Protein AF-A0A7X7JAR7-F1 (afdb_monomer_lite)

pLDDT: mean 73.59, std 30.09, range [20.92, 98.81]

Foldseek 3Di:
DDQFEAEEAEEDDQQPLDADPVSHRLQPPVQVVLLVVLLVVVRYHYDYDPDHDAALVSLQVSLVVCLPDLNHLAYEYEQRAAHPLVSNQVSLQVSCVSLGAYEYEAEDDPRRPSVVNSVVNVVSCVVVVRQYHYAYYGSPDVVSSLLVSLLRLLSSVLSVQAAAEAEEEADFAPPDPAQDDDQVCCCVQRNYGYHYDYCPQLQVQLVPQDPVNLVVQLVVCVVLFPDRQDDDDQSSLQSSSLVSLVVVCVVVVHQAYEYLQPPHCCVVRRGNQSSLLQCLLVLGQYDYRNRNVSSVVQSSCSNVDPGRDDAFDQPDQDPVVRDTDGDHLNHHHQVPDDPQDGFDDDDDSDSPDPVGPDDPPPPVVVVVPPDDDDDDDDDDDDDDDDDDDDDDDDDDDDDDDDDDDDDDDDDDDDDDDDDDDDDDDDDDDDDDDDDDDDDDDDDDDDDDDPPPSVVSSVVSNCSSRNDDPVVVVVVVVVVVVVVVVVVVVVVVVVVDDDDDPDDD

Radius of gyration: 31.67 Å; chains: 1; bounding box: 84×67×100 Å

Sequence (504 aa):
MIRTRAAFIVYGVHKDGLKDPMGAPFIDGAIVARAKAALRKEGIGLVEYGTVVASKAEAREAMSAFKKRDDVDAVILFSGTWVWAANLAAAIRDYASGGRGVVVWTHPGSQGWRPVGGLVMHGGLKEIGVPHTFVYGAADDPASLARLSASLRASAMKNRLNMATFGVFGGRGMGQTCGVADPSQWMRVFGVDLDSRDTTGLIRAAGEITAAELRGARASIQRLFSEKIPAGKVADRSIRLYLALRKIVEREGWAGYTIQSFPGLGDDYGATCFAQSLMLNDRVGVSTLSDFNTLLTVKLLGDMGDEPVYYGDLQHIDKASREVKIIGDGACPPGLAGRLGPAGFPSSSSASRAKACWRAWAAIKANSNSCSAAAPCSSPRPKPCARACSSAASRSGRTPSSGCTPTRTRSSRPGTTNTPASATARTCTTSWSHSASRPASAPSRCRGEVLGFEFWVLSSLLDIGYSIALSRVNEEIRNIWKREETAGISFLISKLSPACVKKG

Secondary structure (DSSP, 8-state):
----EEEEEEE-GGGS-PBPTTS-BSS-HHHHHHHHHHHHHTT-EEEE-SSPB-SHHHHHHHHHHHHT-TT--EEEEEE-S---HHHHHHHHHHHHTTT-EEEEEE-S--GGGHHHHHHHHHHHHHHTT---EEEE--TT-HHHHHHHHHHHHHHHHHHHHTT-EEEEESS-GGG--TTPPPHHHHHHHH--EEEEE-SHHHHHHHHH--HHHHHHHHHHHGGG-SSPPPPSHHHHHHHHHHHHHHHHHHHHT-SEEEE--TTTHHHHT--SHHHHHHHHHTT-EEEETT-HHHHHHHHHHHHH-SSPPP--EEEEEETTTTEEEEE-SS---GGG--TT-PPPPP-SSSTT----S-SSSTTTTTTTS-S-----------------------------------------------------------------------------SHHHHHHHHHHHHHHTT--SHHHHHHHHHHHHHHHHHHHHHHHHHTT--SS-----

Structure (mmCIF, N/CA/C/O backbone):
data_AF-A0A7X7JAR7-F1
#
_entry.id   AF-A0A7X7JAR7-F1
#
loop_
_atom_site.group_PDB
_atom_site.id
_atom_site.type_symbol
_atom_site.label_atom_id
_atom_site.label_alt_id
_atom_site.label_comp_id
_atom_site.label_asym_id
_atom_site.label_entity_id
_atom_site.label_seq_id
_atom_site.pdbx_PDB_ins_code
_atom_site.Cartn_x
_atom_site.Cartn_y
_atom_site.Cartn_z
_atom_site.occupancy
_atom_site.B_iso_or_equiv
_atom_site.auth_seq_id
_atom_site.auth_comp_id
_atom_site.auth_asym_id
_atom_site.auth_atom_id
_atom_site.pdbx_PDB_model_num
ATOM 1 N N . MET A 1 1 ? 2.181 -8.685 4.613 1.00 79.00 1 MET A N 1
ATOM 2 C CA . MET A 1 1 ? 3.119 -8.138 3.618 1.00 79.00 1 MET A CA 1
ATOM 3 C C . MET A 1 1 ? 2.517 -8.158 2.222 1.00 79.00 1 MET A C 1
ATOM 5 O O . MET A 1 1 ? 2.062 -9.198 1.749 1.00 79.00 1 MET A O 1
ATOM 9 N N . ILE A 1 2 ? 2.496 -6.991 1.584 1.00 86.50 2 ILE A N 1
ATOM 10 C CA . ILE A 1 2 ? 2.024 -6.785 0.221 1.00 86.50 2 ILE A CA 1
ATOM 11 C C . ILE A 1 2 ? 2.865 -7.610 -0.755 1.00 86.50 2 ILE A C 1
ATOM 13 O O . ILE A 1 2 ? 4.093 -7.558 -0.736 1.00 86.50 2 ILE A O 1
ATOM 17 N N . ARG A 1 3 ? 2.192 -8.416 -1.578 1.00 89.19 3 ARG A N 1
ATOM 18 C CA . ARG A 1 3 ? 2.820 -9.111 -2.702 1.00 89.19 3 ARG A CA 1
ATOM 19 C C . ARG A 1 3 ? 2.731 -8.206 -3.913 1.00 89.19 3 ARG A C 1
ATOM 21 O O . ARG A 1 3 ? 1.677 -7.622 -4.139 1.00 89.19 3 ARG A O 1
ATOM 28 N N . THR A 1 4 ? 3.810 -8.144 -4.676 1.00 94.12 4 THR A N 1
ATOM 29 C CA . THR A 1 4 ? 3.900 -7.260 -5.831 1.00 94.12 4 THR A CA 1
ATOM 30 C C . THR A 1 4 ? 3.945 -8.063 -7.113 1.00 94.12 4 THR A C 1
ATOM 32 O O . THR A 1 4 ? 4.667 -9.063 -7.203 1.00 94.12 4 THR A O 1
ATOM 35 N N . ARG A 1 5 ? 3.215 -7.605 -8.125 1.00 96.94 5 ARG A N 1
ATOM 36 C CA . ARG A 1 5 ? 3.195 -8.217 -9.448 1.00 96.94 5 ARG A CA 1
ATOM 37 C C . ARG A 1 5 ? 3.415 -7.156 -10.518 1.00 96.94 5 ARG A C 1
ATOM 39 O O . ARG A 1 5 ? 2.700 -6.168 -10.570 1.00 96.94 5 ARG A O 1
ATOM 46 N N . ALA A 1 6 ? 4.418 -7.334 -11.368 1.00 98.06 6 ALA A N 1
ATOM 47 C CA . ALA A 1 6 ? 4.829 -6.334 -12.347 1.00 98.06 6 ALA A CA 1
ATOM 48 C C . ALA A 1 6 ? 4.857 -6.910 -13.762 1.00 98.06 6 ALA A C 1
ATOM 50 O O . ALA A 1 6 ? 5.285 -8.047 -13.980 1.00 98.06 6 ALA A O 1
ATOM 51 N N . ALA A 1 7 ? 4.436 -6.109 -14.737 1.00 98.38 7 ALA A N 1
ATOM 52 C CA . ALA A 1 7 ? 4.646 -6.429 -16.138 1.00 98.38 7 ALA A CA 1
ATOM 53 C C . ALA A 1 7 ? 6.113 -6.185 -16.505 1.00 98.38 7 ALA A C 1
ATOM 55 O O . ALA A 1 7 ? 6.670 -5.150 -16.150 1.00 98.38 7 ALA A O 1
ATOM 56 N N . PHE A 1 8 ? 6.742 -7.114 -17.218 1.00 98.69 8 PHE A N 1
ATOM 57 C CA . PHE A 1 8 ? 8.122 -6.980 -17.681 1.00 98.69 8 PHE A CA 1
ATOM 58 C C . PHE A 1 8 ? 8.139 -6.868 -19.202 1.00 98.69 8 PHE A C 1
ATOM 60 O O . PHE A 1 8 ? 7.776 -7.816 -19.903 1.00 98.69 8 PHE A O 1
ATOM 67 N N . ILE A 1 9 ? 8.567 -5.712 -19.704 1.00 98.69 9 ILE A N 1
ATOM 68 C CA . ILE A 1 9 ? 8.541 -5.360 -21.123 1.00 98.69 9 ILE A CA 1
ATOM 69 C C . ILE A 1 9 ? 9.950 -4.969 -21.546 1.00 98.69 9 ILE A C 1
ATOM 71 O O . ILE A 1 9 ? 10.526 -4.028 -21.006 1.00 98.69 9 ILE A O 1
ATOM 75 N N . VAL A 1 10 ? 10.501 -5.678 -22.528 1.00 98.31 10 VAL A N 1
ATOM 76 C CA . VAL A 1 10 ? 11.779 -5.307 -23.146 1.00 98.31 10 VAL A CA 1
ATOM 77 C C . VAL A 1 10 ? 11.506 -4.347 -24.297 1.00 98.31 10 VAL A C 1
ATOM 79 O O . VAL A 1 10 ? 10.590 -4.578 -25.089 1.00 98.31 10 VAL A O 1
ATOM 82 N N . TYR A 1 11 ? 12.307 -3.292 -24.419 1.00 98.19 11 TYR A N 1
ATOM 83 C CA . TYR A 1 11 ? 12.237 -2.381 -25.559 1.00 98.19 11 TYR A CA 1
ATOM 84 C C . TYR A 1 11 ? 13.598 -2.186 -26.234 1.00 98.19 11 TYR A C 1
ATOM 86 O O . TYR A 1 11 ? 14.644 -2.241 -25.586 1.00 98.19 11 TYR A O 1
ATOM 94 N N . GLY A 1 12 ? 13.585 -1.936 -27.543 1.00 96.62 12 GLY A N 1
ATOM 95 C CA . GLY A 1 12 ? 14.798 -1.683 -28.321 1.00 96.62 12 GLY A CA 1
ATOM 96 C C . GLY A 1 12 ? 14.619 -1.918 -29.821 1.00 96.62 12 GLY A C 1
ATOM 97 O O . GLY A 1 12 ? 13.917 -2.840 -30.222 1.00 96.62 12 GLY A O 1
ATOM 98 N N . VAL A 1 13 ? 15.257 -1.090 -30.659 1.00 95.00 13 VAL A N 1
ATOM 99 C CA . VAL A 1 13 ? 15.072 -1.119 -32.127 1.00 95.00 13 VAL A CA 1
ATOM 100 C C . VAL A 1 13 ? 15.774 -2.278 -32.827 1.00 95.00 13 VAL A C 1
ATOM 102 O O . VAL A 1 13 ? 15.387 -2.638 -33.930 1.00 95.00 13 VAL A O 1
ATOM 105 N N . HIS A 1 14 ? 16.767 -2.905 -32.197 1.00 92.44 14 HIS A N 1
ATOM 106 C CA . HIS A 1 14 ? 17.506 -4.027 -32.789 1.00 92.44 14 HIS A CA 1
ATOM 107 C C . HIS A 1 14 ? 16.839 -5.388 -32.513 1.00 92.44 14 HIS A C 1
ATOM 109 O O . HIS A 1 14 ? 17.518 -6.405 -32.390 1.00 92.44 14 HIS A O 1
ATOM 115 N N . LYS A 1 15 ? 15.508 -5.404 -32.370 1.00 86.00 15 LYS A N 1
ATOM 116 C CA . LYS A 1 15 ? 14.707 -6.596 -32.052 1.00 86.00 15 LYS A CA 1
ATOM 117 C C . LYS A 1 15 ? 14.685 -7.646 -33.164 1.00 86.00 15 LYS A C 1
ATOM 119 O O . LYS A 1 15 ? 14.626 -8.833 -32.860 1.00 86.00 15 LYS A O 1
ATOM 124 N N . ASP A 1 16 ? 14.789 -7.229 -34.423 1.00 83.69 16 ASP A N 1
ATOM 125 C CA . ASP A 1 16 ? 14.585 -8.097 -35.591 1.00 83.69 16 ASP A CA 1
ATOM 126 C C . ASP A 1 16 ? 15.883 -8.778 -36.055 1.00 83.69 16 ASP A C 1
ATOM 128 O O . ASP A 1 16 ? 16.214 -8.825 -37.236 1.00 83.69 16 ASP A O 1
ATOM 132 N N . GLY A 1 17 ? 16.648 -9.313 -35.098 1.00 69.25 17 GLY A N 1
ATOM 133 C CA . GLY A 1 17 ? 17.767 -10.211 -35.391 1.00 69.25 17 GLY A CA 1
ATOM 134 C C . GLY A 1 17 ? 19.054 -9.538 -35.870 1.00 69.25 17 GLY A C 1
ATOM 135 O O . GLY A 1 17 ? 19.934 -10.239 -36.372 1.00 69.25 17 GLY A O 1
ATOM 136 N N . LEU A 1 18 ? 19.209 -8.219 -35.690 1.00 78.56 18 LEU A N 1
ATOM 137 C CA . LEU A 1 18 ? 20.504 -7.577 -35.906 1.00 78.56 18 LEU A CA 1
ATOM 138 C C . LEU A 1 18 ? 21.517 -8.185 -34.924 1.00 78.56 18 LEU A C 1
ATOM 140 O O . LEU A 1 18 ? 21.318 -8.178 -33.703 1.00 78.56 18 LEU A O 1
ATOM 144 N N . LYS A 1 19 ? 22.590 -8.737 -35.484 1.00 82.12 19 LYS A N 1
ATOM 145 C CA . LYS A 1 19 ? 23.693 -9.332 -34.738 1.00 82.12 19 LYS A CA 1
ATOM 146 C C . LYS A 1 19 ? 24.842 -8.342 -34.636 1.00 82.12 19 LYS A C 1
ATOM 148 O O . LYS A 1 19 ? 25.052 -7.529 -35.535 1.00 82.12 19 LYS A O 1
ATOM 153 N N . ASP A 1 20 ? 25.577 -8.417 -33.541 1.00 79.81 20 ASP A N 1
ATOM 154 C CA . ASP A 1 20 ? 26.855 -7.739 -33.415 1.00 79.81 20 ASP A CA 1
ATOM 155 C C . ASP A 1 20 ? 27.925 -8.410 -34.309 1.00 79.81 20 ASP A C 1
ATOM 157 O O . ASP A 1 20 ? 27.668 -9.465 -34.902 1.00 79.81 20 ASP A O 1
ATOM 161 N N . PRO A 1 21 ? 29.133 -7.824 -34.434 1.00 82.06 21 PRO A N 1
ATOM 162 C CA . PRO A 1 21 ? 30.202 -8.398 -35.255 1.00 82.06 21 PRO A CA 1
ATOM 163 C C . PRO A 1 21 ? 30.634 -9.819 -34.856 1.00 82.06 21 PRO A C 1
ATOM 165 O O . PRO A 1 21 ? 31.298 -10.488 -35.640 1.00 82.06 21 PRO A O 1
ATOM 168 N N . MET A 1 22 ? 30.265 -10.288 -33.659 1.00 82.88 22 MET A N 1
ATOM 169 C CA . MET A 1 22 ? 30.544 -11.639 -33.163 1.00 82.88 22 MET A CA 1
ATOM 170 C C . MET A 1 22 ? 29.366 -12.604 -33.382 1.00 82.88 22 MET A C 1
ATOM 172 O O . MET A 1 22 ? 29.420 -13.758 -32.960 1.00 82.88 22 MET A O 1
ATOM 176 N N . GLY A 1 23 ? 28.298 -12.159 -34.050 1.00 83.38 23 GLY A N 1
ATOM 177 C CA . GLY A 1 23 ? 27.126 -12.972 -34.358 1.00 83.38 23 GLY A CA 1
ATOM 178 C C . GLY A 1 23 ? 26.105 -13.071 -33.220 1.00 83.38 23 GLY A C 1
ATOM 179 O O . GLY A 1 23 ? 25.118 -13.801 -33.367 1.00 83.38 23 GLY A O 1
ATOM 180 N N . ALA A 1 24 ? 26.296 -12.346 -32.113 1.00 83.88 24 ALA A N 1
ATOM 181 C CA . ALA A 1 24 ? 25.364 -12.349 -30.993 1.00 83.88 24 ALA A CA 1
ATOM 182 C C . ALA A 1 24 ? 24.222 -11.340 -31.227 1.00 83.88 24 ALA A C 1
ATOM 184 O O . ALA A 1 24 ? 24.468 -10.242 -31.725 1.00 83.88 24 ALA A O 1
ATOM 185 N N . PRO A 1 25 ? 22.963 -11.664 -30.880 1.00 88.25 25 PRO A N 1
ATOM 186 C CA . PRO A 1 25 ? 21.864 -10.704 -30.964 1.00 88.25 25 PRO A CA 1
ATOM 187 C C . PRO A 1 25 ? 22.123 -9.469 -30.094 1.00 88.25 25 PRO A C 1
ATOM 189 O O . PRO A 1 25 ? 22.554 -9.594 -28.949 1.00 88.25 25 PRO A O 1
ATOM 192 N N . PHE A 1 26 ? 21.795 -8.278 -30.599 1.00 89.56 26 PHE A N 1
ATOM 193 C CA . PHE A 1 26 ? 21.982 -7.036 -29.839 1.00 89.56 26 PHE A CA 1
ATOM 194 C C . PHE A 1 26 ? 21.141 -6.961 -28.555 1.00 89.56 26 PHE A C 1
ATOM 196 O O . PHE A 1 26 ? 21.559 -6.340 -27.574 1.00 89.56 26 PHE A O 1
ATOM 203 N N . ILE A 1 27 ? 19.963 -7.588 -28.550 1.00 92.00 27 ILE A N 1
ATOM 204 C CA . ILE A 1 27 ? 19.203 -7.823 -27.321 1.00 92.00 27 ILE A CA 1
ATOM 205 C C . ILE A 1 27 ? 19.721 -9.110 -26.689 1.00 92.00 27 ILE A C 1
ATOM 207 O O . ILE A 1 27 ? 19.383 -10.214 -27.113 1.00 92.00 27 ILE A O 1
ATOM 211 N N . ASP A 1 28 ? 20.526 -8.950 -25.646 1.00 91.56 28 ASP A N 1
ATOM 212 C CA . ASP A 1 28 ? 21.094 -10.062 -24.895 1.00 91.56 28 ASP A CA 1
ATOM 213 C C . ASP A 1 28 ? 20.008 -10.777 -24.068 1.00 91.56 28 ASP A C 1
ATOM 215 O O . ASP A 1 28 ? 19.607 -10.338 -22.982 1.00 91.56 28 ASP A O 1
ATOM 219 N N . GLY A 1 29 ? 19.538 -11.912 -24.590 1.00 92.00 29 GLY A N 1
ATOM 220 C CA . GLY A 1 29 ? 18.545 -12.759 -23.932 1.00 92.00 29 GLY A CA 1
ATOM 221 C C . GLY A 1 29 ? 19.017 -13.331 -22.590 1.00 92.00 29 GLY A C 1
ATOM 222 O O . GLY A 1 29 ? 18.192 -13.530 -21.697 1.00 92.00 29 GLY A O 1
ATOM 223 N N . ALA A 1 30 ? 20.324 -13.538 -22.397 1.00 93.50 30 ALA A N 1
ATOM 224 C CA . ALA A 1 30 ? 20.866 -14.033 -21.137 1.00 93.50 30 ALA A CA 1
ATOM 225 C C . ALA A 1 30 ? 20.817 -12.947 -20.052 1.00 93.50 30 ALA A C 1
ATOM 227 O O . ALA A 1 30 ? 20.451 -13.239 -18.913 1.00 93.50 30 ALA A O 1
ATOM 228 N N . ILE A 1 31 ? 21.109 -11.686 -20.395 1.00 95.12 31 ILE A N 1
ATOM 229 C CA . ILE A 1 31 ? 20.921 -10.545 -19.482 1.00 95.12 31 ILE A CA 1
ATOM 230 C C . ILE A 1 31 ? 19.445 -10.386 -19.110 1.00 95.12 31 ILE A C 1
ATOM 232 O O . ILE A 1 31 ? 19.128 -10.252 -17.928 1.00 95.12 31 ILE A O 1
ATOM 236 N N . VAL A 1 32 ? 18.536 -10.452 -20.087 1.00 96.88 32 VAL A N 1
ATOM 237 C CA . VAL A 1 32 ? 17.088 -10.365 -19.831 1.00 96.88 32 VAL A CA 1
ATOM 238 C C . VAL A 1 32 ? 16.620 -11.504 -18.917 1.00 96.88 32 VAL A C 1
ATOM 240 O O . VAL A 1 32 ? 15.866 -11.267 -17.972 1.00 96.88 32 VAL A O 1
ATOM 243 N N . ALA A 1 33 ? 17.080 -12.735 -19.153 1.00 97.50 33 ALA A N 1
ATOM 244 C CA . ALA A 1 33 ? 16.743 -13.885 -18.318 1.00 97.50 33 ALA A CA 1
ATOM 245 C C . ALA A 1 33 ? 17.266 -13.729 -16.880 1.00 97.50 33 ALA A C 1
ATOM 247 O O . ALA A 1 33 ? 16.511 -13.952 -15.932 1.00 97.50 33 ALA A O 1
ATOM 248 N N . ARG A 1 34 ? 18.518 -13.278 -16.702 1.00 97.62 34 ARG A N 1
ATOM 249 C CA . ARG A 1 34 ? 19.092 -12.992 -15.375 1.00 97.62 34 ARG A CA 1
ATOM 250 C C . ARG A 1 34 ? 18.331 -11.887 -14.647 1.00 97.62 34 ARG A C 1
ATOM 252 O O . ARG A 1 34 ? 18.021 -12.046 -13.471 1.00 97.62 34 ARG A O 1
ATOM 259 N N . ALA A 1 35 ? 17.962 -10.815 -15.346 1.00 97.94 35 ALA A N 1
ATOM 260 C CA . ALA A 1 35 ? 17.160 -9.723 -14.799 1.00 97.94 35 ALA A CA 1
ATOM 261 C C . ALA A 1 35 ? 15.792 -10.209 -14.283 1.00 97.94 35 ALA A C 1
ATOM 263 O O . ALA A 1 35 ? 15.399 -9.903 -13.156 1.00 97.94 35 ALA A O 1
ATOM 264 N N . LYS A 1 36 ? 15.092 -11.033 -15.072 1.00 98.38 36 LYS A N 1
ATOM 265 C CA . LYS A 1 36 ? 13.822 -11.655 -14.667 1.00 98.38 36 LYS A CA 1
ATOM 266 C C . LYS A 1 36 ? 13.999 -12.603 -13.475 1.00 98.38 36 LYS A C 1
ATOM 268 O O . LYS A 1 36 ? 13.172 -12.604 -12.566 1.00 98.38 36 LYS A O 1
ATOM 273 N N . ALA A 1 37 ? 15.061 -13.410 -13.466 1.00 98.19 37 ALA A N 1
ATOM 274 C CA . ALA A 1 37 ? 15.357 -14.332 -12.370 1.00 98.19 37 ALA A CA 1
ATOM 275 C C . ALA A 1 37 ? 15.658 -13.591 -11.056 1.00 98.19 37 ALA A C 1
ATOM 277 O O . ALA A 1 37 ? 15.145 -13.984 -10.010 1.00 98.19 37 ALA A O 1
ATOM 278 N N . ALA A 1 38 ? 16.413 -12.491 -11.117 1.00 97.62 38 ALA A N 1
ATOM 279 C CA . ALA A 1 38 ? 16.715 -11.656 -9.958 1.00 97.62 38 ALA A CA 1
ATOM 280 C C . ALA A 1 38 ? 15.440 -11.069 -9.330 1.00 97.62 38 ALA A C 1
ATOM 282 O O . ALA A 1 38 ? 15.215 -11.233 -8.136 1.00 97.62 38 ALA A O 1
ATOM 283 N N . LEU A 1 39 ? 14.539 -10.496 -10.136 1.00 97.38 39 LEU A N 1
ATOM 284 C CA . LEU A 1 39 ? 13.253 -9.984 -9.641 1.00 97.38 39 LEU A CA 1
ATOM 285 C C . LEU A 1 39 ? 12.381 -11.077 -9.000 1.00 97.38 39 LEU A C 1
ATOM 287 O O . LEU A 1 39 ? 11.751 -10.841 -7.971 1.00 97.38 39 LEU A O 1
ATOM 291 N N . ARG A 1 40 ? 12.356 -12.287 -9.574 1.00 97.44 40 ARG A N 1
ATOM 292 C CA . ARG A 1 40 ? 11.630 -13.425 -8.982 1.00 97.44 40 ARG A CA 1
ATOM 293 C C . ARG A 1 40 ? 12.222 -13.855 -7.643 1.00 97.44 40 ARG A C 1
ATOM 295 O O . ARG A 1 40 ? 11.466 -14.197 -6.739 1.00 97.44 40 ARG A O 1
ATOM 302 N N . LYS A 1 41 ? 13.551 -13.825 -7.509 1.00 95.94 41 LYS A N 1
ATOM 303 C CA . LYS A 1 41 ? 14.248 -14.117 -6.250 1.00 95.94 41 LYS A CA 1
ATOM 304 C C . LYS A 1 41 ? 13.888 -13.105 -5.155 1.00 95.94 41 LYS A C 1
ATOM 306 O O . LYS A 1 41 ? 13.717 -13.507 -4.012 1.00 95.94 41 LYS A O 1
ATOM 311 N N . GLU A 1 42 ? 13.668 -11.843 -5.525 1.00 92.75 42 GLU A N 1
ATOM 312 C CA . GLU A 1 42 ? 13.134 -10.786 -4.644 1.00 92.75 42 GLU A CA 1
ATOM 313 C C . GLU A 1 42 ? 11.628 -10.939 -4.330 1.00 92.75 42 GLU A C 1
ATOM 315 O O . GLU A 1 42 ? 11.025 -10.078 -3.691 1.00 92.75 42 GLU A O 1
ATOM 320 N N . GLY A 1 43 ? 10.981 -12.018 -4.789 1.00 93.31 43 GLY A N 1
ATOM 321 C CA . GLY A 1 43 ? 9.566 -12.293 -4.533 1.00 93.31 43 GLY A CA 1
ATOM 322 C C . GLY A 1 43 ? 8.588 -11.513 -5.419 1.00 93.31 43 GLY A C 1
ATOM 323 O O . GLY A 1 43 ? 7.388 -11.511 -5.141 1.00 93.31 43 GLY A O 1
ATOM 324 N N . ILE A 1 44 ? 9.064 -10.866 -6.490 1.00 96.25 44 ILE A N 1
ATOM 325 C CA . ILE A 1 44 ? 8.210 -10.137 -7.436 1.00 96.25 44 ILE A CA 1
ATOM 326 C C . ILE A 1 44 ? 7.574 -11.115 -8.432 1.00 96.25 44 ILE A C 1
ATOM 328 O O . ILE A 1 44 ? 8.261 -11.825 -9.172 1.00 96.25 44 ILE A O 1
ATOM 332 N N . GLY A 1 45 ? 6.241 -11.119 -8.507 1.00 97.50 45 GLY A N 1
ATOM 333 C CA . GLY A 1 45 ? 5.512 -11.840 -9.547 1.00 97.50 45 GLY A CA 1
ATOM 334 C C . GLY A 1 45 ? 5.663 -11.139 -10.897 1.00 97.50 45 GLY A C 1
ATOM 335 O O . GLY A 1 45 ? 5.325 -9.969 -11.018 1.00 97.50 45 GLY A O 1
ATOM 336 N N . LEU A 1 46 ? 6.137 -11.831 -11.933 1.00 97.94 46 LEU A N 1
ATOM 337 C CA . LEU A 1 46 ? 6.316 -11.226 -13.259 1.00 97.94 46 LEU A CA 1
ATOM 338 C C . LEU A 1 46 ? 5.229 -11.656 -14.243 1.00 97.94 46 LEU A C 1
ATOM 340 O O . LEU A 1 46 ? 4.928 -12.844 -14.363 1.00 97.94 46 LEU A O 1
ATOM 344 N N . VAL A 1 47 ? 4.693 -10.683 -14.978 1.00 98.00 47 VAL A N 1
ATOM 345 C CA . VAL A 1 47 ? 3.879 -10.897 -16.180 1.00 98.00 47 VAL A CA 1
ATOM 346 C C . VAL A 1 47 ? 4.707 -10.467 -17.382 1.00 98.00 47 VAL A C 1
ATOM 348 O O . VAL A 1 47 ? 4.930 -9.283 -17.608 1.00 98.00 47 VAL A O 1
ATOM 351 N N . GLU A 1 48 ? 5.236 -11.427 -18.128 1.00 97.50 48 GLU A N 1
ATOM 352 C CA . GLU A 1 48 ? 6.129 -11.130 -19.247 1.00 97.50 48 GLU A CA 1
ATOM 353 C C . GLU A 1 48 ? 5.329 -10.741 -20.492 1.00 97.50 48 GLU A C 1
ATOM 355 O O . GLU A 1 48 ? 4.381 -11.431 -20.866 1.00 97.50 48 GLU A O 1
ATOM 360 N N . TYR A 1 49 ? 5.721 -9.647 -21.143 1.00 97.81 49 TYR A N 1
ATOM 361 C CA . TYR A 1 49 ? 5.198 -9.291 -22.457 1.00 97.81 49 TYR A CA 1
ATOM 362 C C . TYR A 1 49 ? 6.107 -9.886 -23.537 1.00 97.81 49 TYR A C 1
ATOM 364 O O . TYR A 1 49 ? 7.311 -9.626 -23.548 1.00 97.81 49 TYR A O 1
ATOM 372 N N . GLY A 1 50 ? 5.542 -10.728 -24.407 1.00 94.31 50 GLY A N 1
ATOM 373 C CA . GLY A 1 50 ? 6.315 -11.547 -25.349 1.00 94.31 50 GLY A CA 1
ATOM 374 C C . GLY A 1 50 ? 6.989 -10.757 -26.474 1.00 94.31 50 GLY A C 1
ATOM 375 O O . GLY A 1 50 ? 8.037 -11.165 -26.968 1.00 94.31 50 GLY A O 1
ATOM 376 N N . THR A 1 51 ? 6.423 -9.611 -26.852 1.00 95.88 51 THR A N 1
ATOM 377 C CA . THR A 1 51 ? 6.941 -8.781 -27.944 1.00 95.88 51 THR A CA 1
ATOM 378 C C . THR A 1 51 ? 7.946 -7.762 -27.417 1.00 95.88 51 THR A C 1
ATOM 380 O O . THR A 1 51 ? 7.625 -6.958 -26.542 1.00 95.88 51 THR A O 1
ATOM 383 N N . VAL A 1 52 ? 9.154 -7.734 -27.990 1.00 97.12 52 VAL A N 1
ATOM 384 C CA . VAL A 1 52 ? 10.057 -6.592 -27.795 1.00 97.12 52 VAL A CA 1
ATOM 385 C C . VAL A 1 52 ? 9.467 -5.373 -28.498 1.00 97.12 52 VAL A C 1
ATOM 387 O O . VAL A 1 52 ? 9.170 -5.428 -29.694 1.00 97.12 52 VAL A O 1
ATOM 390 N N . VAL A 1 53 ? 9.323 -4.277 -27.759 1.00 98.06 53 VAL A N 1
ATOM 391 C CA . VAL A 1 53 ? 8.689 -3.043 -28.233 1.00 98.06 53 VAL A CA 1
ATOM 392 C C . VAL A 1 53 ? 9.711 -2.132 -28.921 1.00 98.06 53 VAL A C 1
ATOM 394 O O . VAL A 1 53 ? 10.704 -1.735 -28.307 1.00 98.06 53 VAL A O 1
ATOM 397 N N . ALA A 1 54 ? 9.453 -1.742 -30.171 1.00 96.69 54 ALA A N 1
ATOM 398 C CA . ALA A 1 54 ? 10.292 -0.795 -30.918 1.00 96.69 54 ALA A CA 1
ATOM 399 C C . ALA A 1 54 ? 9.498 0.268 -31.702 1.00 96.69 54 ALA A C 1
ATOM 401 O O . ALA A 1 54 ? 10.043 1.321 -32.049 1.00 96.69 54 ALA A O 1
ATOM 402 N N . SER A 1 55 ? 8.217 0.017 -31.975 1.00 97.62 55 SER A N 1
ATOM 403 C CA . SER A 1 55 ? 7.340 0.873 -32.779 1.00 97.62 55 SER A CA 1
ATOM 404 C C . SER A 1 55 ? 6.197 1.494 -31.967 1.00 97.62 55 SER A C 1
ATOM 406 O O . SER A 1 55 ? 5.887 1.076 -30.851 1.00 97.62 55 SER A O 1
ATOM 408 N N . LYS A 1 56 ? 5.526 2.498 -32.552 1.00 98.38 56 LYS A N 1
ATOM 409 C CA . LYS A 1 56 ? 4.339 3.135 -31.951 1.00 98.38 56 LYS A CA 1
ATOM 410 C C . LYS A 1 56 ? 3.178 2.161 -31.751 1.00 98.38 56 LYS A C 1
ATOM 412 O O . LYS A 1 56 ? 2.470 2.265 -30.751 1.00 98.38 56 LYS A O 1
ATOM 417 N N . ALA A 1 57 ? 2.969 1.251 -32.704 1.00 98.31 57 ALA A N 1
ATOM 418 C CA . ALA A 1 57 ? 1.886 0.273 -32.650 1.00 98.31 57 ALA A CA 1
ATOM 419 C C . ALA A 1 57 ? 2.110 -0.718 -31.500 1.00 98.31 57 ALA A C 1
ATOM 421 O O . ALA A 1 57 ? 1.246 -0.853 -30.638 1.00 98.31 57 ALA A O 1
ATOM 422 N N . GLU A 1 58 ? 3.309 -1.296 -31.417 1.00 98.44 58 GLU A N 1
ATOM 423 C CA . GLU A 1 58 ? 3.682 -2.225 -30.343 1.00 98.44 58 GLU A CA 1
ATOM 424 C C . GLU A 1 58 ? 3.647 -1.552 -28.972 1.00 98.44 58 GLU A C 1
ATOM 426 O O . GLU A 1 58 ? 3.163 -2.137 -28.011 1.00 98.44 58 GLU A O 1
ATOM 431 N N . ALA A 1 59 ? 4.122 -0.306 -28.862 1.00 98.44 59 ALA A N 1
ATOM 432 C CA . ALA A 1 59 ? 4.077 0.420 -27.598 1.00 98.44 59 ALA A CA 1
ATOM 433 C C . ALA A 1 59 ? 2.633 0.646 -27.133 1.00 98.44 59 ALA A C 1
ATOM 435 O O . ALA A 1 59 ? 2.325 0.461 -25.955 1.00 98.44 59 ALA A O 1
ATOM 436 N N . ARG A 1 60 ? 1.732 1.014 -28.056 1.00 98.31 60 ARG A N 1
ATOM 437 C CA . ARG A 1 60 ? 0.303 1.170 -27.760 1.00 98.31 60 ARG A CA 1
ATOM 438 C C . ARG A 1 60 ? -0.310 -0.147 -27.299 1.00 98.31 60 ARG A C 1
ATOM 440 O O . ARG A 1 60 ? -1.026 -0.149 -26.301 1.00 98.31 60 ARG A O 1
ATOM 447 N N . GLU A 1 61 ? -0.039 -1.237 -28.005 1.00 98.38 61 GLU A N 1
ATOM 448 C CA . GLU A 1 61 ? -0.561 -2.563 -27.675 1.00 98.38 61 GLU A CA 1
ATOM 449 C C . GLU A 1 61 ? -0.062 -3.036 -26.304 1.00 98.38 61 GLU A C 1
ATOM 451 O O . GLU A 1 61 ? -0.871 -3.363 -25.433 1.00 98.38 61 GLU A O 1
ATOM 456 N N . ALA A 1 62 ? 1.251 -2.962 -26.072 1.00 98.25 62 ALA A N 1
ATOM 457 C CA . ALA A 1 62 ? 1.888 -3.373 -24.828 1.00 98.25 62 ALA A CA 1
ATOM 458 C C . ALA A 1 62 ? 1.325 -2.620 -23.618 1.00 98.25 62 ALA A C 1
ATOM 460 O O . ALA A 1 62 ? 0.931 -3.230 -22.627 1.00 98.25 62 ALA A O 1
ATOM 461 N N . MET A 1 63 ? 1.233 -1.290 -23.704 1.00 97.94 63 MET A N 1
ATOM 462 C CA . MET A 1 63 ? 0.678 -0.478 -22.620 1.00 97.94 63 MET A CA 1
ATOM 463 C C . MET A 1 63 ? -0.819 -0.743 -22.412 1.00 97.94 63 MET A C 1
ATOM 465 O O . MET A 1 63 ? -1.275 -0.836 -21.272 1.00 97.94 63 MET A O 1
ATOM 469 N N . SER A 1 64 ? -1.587 -0.919 -23.492 1.00 96.31 64 SER A N 1
ATOM 470 C CA . SER A 1 64 ? -3.028 -1.202 -23.412 1.00 96.31 64 SER A CA 1
ATOM 471 C C . SER A 1 64 ? -3.318 -2.549 -22.749 1.00 96.31 64 SER A C 1
ATOM 473 O O . SER A 1 64 ? -4.265 -2.641 -21.967 1.00 96.31 64 SER A O 1
ATOM 475 N N . ALA A 1 65 ? -2.477 -3.562 -22.988 1.00 96.69 65 ALA A N 1
ATOM 476 C CA . ALA A 1 65 ? -2.607 -4.892 -22.390 1.00 96.69 65 ALA A CA 1
ATOM 477 C C . ALA A 1 65 ? -2.529 -4.879 -20.851 1.00 96.69 65 ALA A C 1
ATOM 479 O O . ALA A 1 65 ? -3.101 -5.751 -20.195 1.00 96.69 65 ALA A O 1
ATOM 480 N N . PHE A 1 66 ? -1.853 -3.883 -20.264 1.00 96.38 66 PHE A N 1
ATOM 481 C CA . PHE A 1 66 ? -1.690 -3.757 -18.812 1.00 96.38 66 PHE A CA 1
ATOM 482 C C . PHE A 1 66 ? -2.474 -2.590 -18.194 1.00 96.38 66 PHE A C 1
ATOM 484 O O . PHE A 1 66 ? -2.718 -2.596 -16.990 1.00 96.38 66 PHE A O 1
ATOM 491 N N . LYS A 1 67 ? -2.935 -1.611 -18.986 1.00 93.69 67 LYS A N 1
ATOM 492 C CA . LYS A 1 67 ? -3.611 -0.392 -18.493 1.00 93.69 67 LYS A CA 1
ATOM 493 C C . LYS A 1 67 ? -4.899 -0.642 -17.695 1.00 93.69 67 LYS A C 1
ATOM 495 O O . LYS A 1 67 ? -5.292 0.215 -16.908 1.00 93.69 67 LYS A O 1
ATOM 500 N N . LYS A 1 68 ? -5.574 -1.775 -17.892 1.00 90.94 68 LYS A N 1
ATOM 501 C CA . LYS A 1 68 ? -6.812 -2.136 -17.169 1.00 90.94 68 LYS A CA 1
ATOM 502 C C . LYS A 1 68 ? -6.661 -3.378 -16.282 1.00 90.94 68 LYS A C 1
ATOM 504 O O . LYS A 1 68 ? -7.659 -3.952 -15.870 1.00 90.94 68 LYS A O 1
ATOM 509 N N . ARG A 1 69 ? -5.431 -3.836 -16.032 1.00 92.62 69 ARG A N 1
ATOM 510 C CA . ARG A 1 69 ? -5.183 -5.045 -15.236 1.00 92.62 69 ARG A CA 1
ATOM 511 C C . ARG A 1 69 ? -4.916 -4.702 -13.785 1.00 92.62 69 ARG A C 1
ATOM 513 O O . ARG A 1 69 ? -3.825 -4.250 -13.458 1.00 92.62 69 ARG A O 1
ATOM 520 N N . ASP A 1 70 ? -5.883 -4.943 -12.915 1.00 89.31 70 ASP A N 1
ATOM 521 C CA . ASP A 1 70 ? -5.746 -4.622 -11.487 1.00 89.31 70 ASP A CA 1
ATOM 522 C C . ASP A 1 70 ? -4.858 -5.624 -10.731 1.00 89.31 70 ASP A C 1
ATOM 524 O O . ASP A 1 70 ? -4.430 -5.355 -9.616 1.00 89.31 70 ASP A O 1
ATOM 528 N N . ASP A 1 71 ? -4.502 -6.747 -11.366 1.00 92.56 71 ASP A N 1
ATOM 529 C CA . ASP A 1 71 ? -3.514 -7.700 -10.852 1.00 92.56 71 ASP A CA 1
ATOM 530 C C . ASP A 1 71 ? -2.055 -7.327 -11.186 1.00 92.56 71 ASP A C 1
ATOM 532 O O . ASP A 1 71 ? -1.144 -8.080 -10.842 1.00 92.56 71 ASP A O 1
ATOM 536 N N . VAL A 1 72 ? -1.820 -6.214 -11.893 1.00 95.88 72 VAL A N 1
ATOM 537 C CA . VAL A 1 72 ? -0.484 -5.729 -12.271 1.00 95.88 72 VAL A CA 1
ATOM 538 C C . VAL A 1 72 ? -0.246 -4.347 -11.679 1.00 95.88 72 VAL A C 1
ATOM 540 O O . VAL A 1 72 ? -0.889 -3.367 -12.056 1.00 95.88 72 VAL A O 1
ATOM 543 N N . ASP A 1 73 ? 0.743 -4.266 -10.794 1.00 95.81 73 ASP A N 1
ATOM 544 C CA . ASP A 1 73 ? 0.995 -3.088 -9.981 1.00 95.81 73 ASP A CA 1
ATOM 545 C C . ASP A 1 73 ? 1.762 -1.986 -10.716 1.00 95.81 73 ASP A C 1
ATOM 547 O O . ASP A 1 73 ? 1.555 -0.789 -10.496 1.00 95.81 73 ASP A O 1
ATOM 551 N N . ALA A 1 74 ? 2.673 -2.404 -11.591 1.00 97.56 74 ALA A N 1
ATOM 552 C CA . ALA A 1 74 ? 3.549 -1.528 -12.347 1.00 97.56 74 ALA A CA 1
ATOM 553 C C . ALA A 1 74 ? 4.045 -2.207 -13.628 1.00 97.56 74 ALA A C 1
ATOM 555 O O . ALA A 1 74 ? 4.042 -3.435 -13.748 1.00 97.56 74 ALA A O 1
ATOM 556 N N . VAL A 1 75 ? 4.533 -1.395 -14.564 1.00 98.44 75 VAL A N 1
ATOM 557 C CA . VAL A 1 75 ? 5.279 -1.853 -15.740 1.00 98.44 75 VAL A CA 1
ATOM 558 C C . VAL A 1 75 ? 6.762 -1.561 -15.538 1.00 98.44 75 VAL A C 1
ATOM 560 O O . VAL A 1 75 ? 7.154 -0.428 -15.259 1.00 98.44 75 VAL A O 1
ATOM 563 N N . ILE A 1 76 ? 7.585 -2.584 -15.737 1.00 98.75 76 ILE A N 1
ATOM 564 C CA . ILE A 1 76 ? 9.036 -2.502 -15.861 1.00 98.75 76 ILE A CA 1
ATOM 565 C C . ILE A 1 76 ? 9.368 -2.456 -17.352 1.00 98.75 76 ILE A C 1
ATOM 567 O O . ILE A 1 76 ? 9.185 -3.434 -18.076 1.00 98.75 76 ILE A O 1
ATOM 571 N N . LEU A 1 77 ? 9.872 -1.312 -17.796 1.00 98.75 77 LEU A N 1
ATOM 572 C CA . LEU A 1 77 ? 10.447 -1.079 -19.112 1.00 98.75 77 LEU A CA 1
ATOM 573 C C . LEU A 1 77 ? 11.947 -1.368 -19.036 1.00 98.75 77 LEU A C 1
ATOM 575 O O . LEU A 1 77 ? 12.730 -0.546 -18.556 1.00 98.75 77 LEU A O 1
ATOM 579 N N . PHE A 1 78 ? 12.341 -2.550 -19.487 1.00 98.62 78 PHE A N 1
ATOM 580 C CA . PHE A 1 78 ? 13.730 -2.975 -19.536 1.00 98.62 78 PHE A CA 1
ATOM 581 C C . PHE A 1 78 ? 14.376 -2.529 -20.852 1.00 98.62 78 PHE A C 1
ATOM 583 O O . PHE A 1 78 ? 13.975 -2.975 -21.931 1.00 98.62 78 PHE A O 1
ATOM 590 N N . SER A 1 79 ? 15.389 -1.665 -20.766 1.00 98.00 79 SER A N 1
ATOM 591 C CA . SER A 1 79 ? 16.159 -1.233 -21.934 1.00 98.00 79 SER A CA 1
ATOM 592 C C . SER A 1 79 ? 16.959 -2.413 -22.482 1.00 98.00 79 SER A C 1
ATOM 594 O O . SER A 1 79 ? 17.855 -2.920 -21.807 1.00 98.00 79 SER A O 1
ATOM 596 N N . GLY A 1 80 ? 16.638 -2.864 -23.694 1.00 95.56 80 GLY A N 1
ATOM 597 C CA . GLY A 1 80 ? 17.391 -3.894 -24.411 1.00 95.56 80 GLY A CA 1
ATOM 598 C C . GLY A 1 80 ? 18.540 -3.301 -25.226 1.00 95.56 80 GLY A C 1
ATOM 599 O O . GLY A 1 80 ? 19.667 -3.793 -25.150 1.00 95.56 80 GLY A O 1
ATOM 600 N N . THR A 1 81 ? 18.260 -2.217 -25.959 1.00 95.62 81 THR A N 1
ATOM 601 C CA . THR A 1 81 ? 19.179 -1.497 -26.865 1.00 95.62 81 THR A CA 1
ATOM 602 C C . THR A 1 81 ? 18.774 -0.018 -26.992 1.00 95.62 81 THR A C 1
ATOM 604 O O . THR A 1 81 ? 17.898 0.449 -26.268 1.00 95.62 81 THR A O 1
ATOM 607 N N . TRP A 1 82 ? 19.349 0.719 -27.950 1.00 95.75 82 TRP A N 1
ATOM 608 C CA . TRP A 1 82 ? 18.822 1.998 -28.434 1.00 95.75 82 TRP A CA 1
ATOM 609 C C . TRP A 1 82 ? 17.323 1.911 -28.732 1.00 95.75 82 TRP A C 1
ATOM 611 O O . TRP A 1 82 ? 16.811 0.856 -29.128 1.00 95.75 82 TRP A O 1
ATOM 621 N N . VAL A 1 83 ? 16.637 3.041 -28.567 1.00 96.56 83 VAL A N 1
ATOM 622 C CA . VAL A 1 83 ? 15.216 3.188 -28.856 1.00 96.56 83 VAL A CA 1
ATOM 623 C C . VAL A 1 83 ? 14.925 4.543 -29.487 1.00 96.56 83 VAL A C 1
ATOM 625 O O . VAL A 1 83 ? 15.482 5.564 -29.090 1.00 96.56 83 VAL A O 1
ATOM 628 N N . TRP A 1 84 ? 13.980 4.569 -30.421 1.00 96.75 84 TRP A N 1
ATOM 629 C CA . TRP A 1 84 ? 13.323 5.806 -30.826 1.00 96.75 84 TRP A CA 1
ATOM 630 C C . TRP A 1 84 ? 12.311 6.197 -29.748 1.00 96.75 84 TRP A C 1
ATOM 632 O O . TRP A 1 84 ? 11.178 5.721 -29.761 1.00 96.75 84 TRP A O 1
ATOM 642 N N . ALA A 1 85 ? 12.703 7.044 -28.792 1.00 95.69 85 ALA A N 1
ATOM 643 C CA . ALA A 1 85 ? 11.857 7.367 -27.635 1.00 95.69 85 ALA A CA 1
ATOM 644 C C . ALA A 1 85 ? 10.458 7.890 -28.014 1.00 95.69 85 ALA A C 1
ATOM 646 O O . ALA A 1 85 ? 9.460 7.555 -27.369 1.00 95.69 85 ALA A O 1
ATOM 647 N N . ALA A 1 86 ? 10.366 8.624 -29.129 1.00 96.38 86 ALA A N 1
ATOM 648 C CA . ALA A 1 86 ? 9.115 9.110 -29.710 1.00 96.38 86 ALA A CA 1
ATOM 649 C C . ALA A 1 86 ? 8.103 7.995 -30.051 1.00 96.38 86 ALA A C 1
ATOM 651 O O . ALA A 1 86 ? 6.908 8.269 -30.178 1.00 96.38 86 ALA A O 1
ATOM 652 N N . ASN A 1 87 ? 8.552 6.743 -30.188 1.00 97.81 87 ASN A N 1
ATOM 653 C CA . ASN A 1 87 ? 7.671 5.608 -30.437 1.00 97.81 87 ASN A CA 1
ATOM 654 C C . ASN A 1 87 ? 6.953 5.129 -29.171 1.00 97.81 87 ASN A C 1
ATOM 656 O O . ASN A 1 87 ? 5.830 4.644 -29.263 1.00 97.81 87 ASN A O 1
ATOM 660 N N . LEU A 1 88 ? 7.566 5.289 -27.996 1.00 98.38 88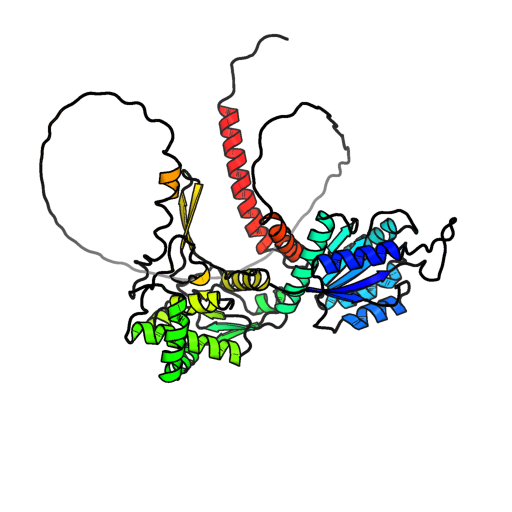 LEU A N 1
ATOM 661 C CA . LEU A 1 88 ? 7.037 4.759 -26.738 1.00 98.38 88 LEU A CA 1
ATOM 662 C C . LEU A 1 88 ? 6.385 5.841 -25.868 1.00 98.38 88 LEU A C 1
ATOM 664 O O . LEU A 1 88 ? 5.416 5.556 -25.164 1.00 98.38 88 LEU A O 1
ATOM 668 N N . ALA A 1 89 ? 6.885 7.081 -25.926 1.00 97.56 89 ALA A N 1
ATOM 669 C CA . ALA A 1 89 ? 6.540 8.152 -24.987 1.00 97.56 89 ALA A CA 1
ATOM 670 C C . ALA A 1 89 ? 5.024 8.375 -24.817 1.00 97.56 89 ALA A C 1
ATOM 672 O O . ALA A 1 89 ? 4.527 8.425 -23.692 1.00 97.56 89 ALA A O 1
ATOM 673 N N . ALA A 1 90 ? 4.269 8.453 -25.919 1.00 97.81 90 ALA A N 1
ATOM 674 C CA . ALA A 1 90 ? 2.826 8.699 -25.867 1.00 97.81 90 ALA A CA 1
ATOM 675 C C . ALA A 1 90 ? 2.043 7.548 -25.209 1.00 97.81 90 ALA A C 1
ATOM 677 O O . ALA A 1 90 ? 1.102 7.807 -24.459 1.00 97.81 90 ALA A O 1
ATOM 678 N N . ALA A 1 91 ? 2.439 6.297 -25.466 1.00 98.19 91 ALA A N 1
ATOM 679 C CA . ALA A 1 91 ? 1.795 5.121 -24.887 1.00 98.19 91 ALA A CA 1
ATOM 680 C C . ALA A 1 91 ? 2.103 4.998 -23.389 1.00 98.19 91 ALA A C 1
ATOM 682 O O . ALA A 1 91 ? 1.199 4.747 -22.596 1.00 98.19 91 ALA A O 1
ATOM 683 N N . ILE A 1 92 ? 3.357 5.237 -22.987 1.00 98.38 92 ILE A N 1
ATOM 684 C CA . ILE A 1 92 ? 3.758 5.214 -21.572 1.00 98.38 92 ILE A CA 1
ATOM 685 C C . ILE A 1 92 ? 3.025 6.310 -20.794 1.00 98.38 92 ILE A C 1
ATOM 687 O O . ILE A 1 92 ? 2.496 6.046 -19.718 1.00 98.38 92 ILE A O 1
ATOM 691 N N . ARG A 1 93 ? 2.935 7.526 -21.350 1.00 97.75 93 ARG A N 1
ATOM 692 C CA . ARG A 1 93 ? 2.168 8.625 -20.749 1.00 97.75 93 ARG A CA 1
ATOM 693 C C . ARG A 1 93 ? 0.695 8.256 -20.567 1.00 97.75 93 ARG A C 1
ATOM 695 O O . ARG A 1 93 ? 0.127 8.534 -19.518 1.00 97.75 93 ARG A O 1
ATOM 702 N N . ASP A 1 94 ? 0.076 7.644 -21.576 1.00 97.38 94 ASP A N 1
ATOM 703 C CA . ASP A 1 94 ? -1.321 7.201 -21.497 1.00 97.38 94 ASP A CA 1
ATOM 704 C C . ASP A 1 94 ? -1.539 6.071 -20.473 1.00 97.38 94 ASP A C 1
ATOM 706 O O . ASP A 1 94 ? -2.579 6.024 -19.819 1.00 97.38 94 ASP A O 1
ATOM 710 N N . TYR A 1 95 ? -0.568 5.175 -20.296 1.00 96.88 95 TYR A N 1
ATOM 711 C CA . TYR A 1 95 ? -0.594 4.174 -19.228 1.00 96.88 95 TYR A CA 1
ATOM 712 C C . TYR A 1 95 ? -0.467 4.820 -17.841 1.00 96.88 95 TYR A C 1
ATOM 714 O O . TYR A 1 95 ? -1.264 4.541 -16.943 1.00 96.88 95 TYR A O 1
ATOM 722 N N . ALA A 1 96 ? 0.505 5.721 -17.679 1.00 95.44 96 ALA A N 1
ATOM 723 C CA . ALA A 1 96 ? 0.803 6.383 -16.413 1.00 95.44 96 ALA A CA 1
ATOM 724 C C . ALA A 1 96 ? -0.286 7.376 -15.972 1.00 95.44 96 ALA A C 1
ATOM 726 O O . ALA A 1 96 ? -0.429 7.627 -14.776 1.00 95.44 96 ALA A O 1
ATOM 727 N N . SER A 1 97 ? -1.088 7.917 -16.900 1.00 91.50 97 SER A N 1
ATOM 728 C CA . SER A 1 97 ? -2.175 8.858 -16.576 1.00 91.50 97 SER A CA 1
ATOM 729 C C . SER A 1 97 ? -3.261 8.248 -15.684 1.00 91.50 97 SER A C 1
ATOM 731 O O . SER A 1 97 ? -3.923 8.976 -14.952 1.00 91.50 97 SER A O 1
ATOM 733 N N . GLY A 1 98 ? -3.397 6.917 -15.677 1.00 84.00 98 GLY A N 1
ATOM 734 C CA . GLY A 1 98 ? -4.247 6.185 -14.734 1.00 84.00 98 GLY A CA 1
ATOM 735 C C . GLY A 1 98 ? -3.638 6.015 -13.336 1.00 84.00 98 GLY A C 1
ATOM 736 O O . GLY A 1 98 ? -4.152 5.232 -12.548 1.00 84.00 98 GLY A O 1
ATOM 737 N N . GLY A 1 99 ? -2.512 6.670 -13.038 1.00 85.50 99 GLY A N 1
ATOM 738 C CA . GLY A 1 99 ? -1.823 6.589 -11.749 1.00 85.50 99 GLY A CA 1
ATOM 739 C C . GLY A 1 99 ? -0.939 5.351 -11.559 1.00 85.50 99 GLY A C 1
ATOM 740 O O . GLY A 1 99 ? -0.331 5.222 -10.494 1.00 85.50 99 GLY A O 1
ATOM 741 N N . ARG A 1 100 ? -0.833 4.479 -12.569 1.00 88.38 100 ARG A N 1
ATOM 742 C CA . ARG A 1 100 ? -0.083 3.214 -12.521 1.00 88.38 100 ARG A CA 1
ATOM 743 C C . ARG A 1 100 ? 1.433 3.428 -12.521 1.00 88.38 100 ARG A C 1
ATOM 745 O O . ARG A 1 100 ? 1.941 4.343 -13.167 1.00 88.38 100 ARG A O 1
ATOM 752 N N . GLY A 1 101 ? 2.157 2.552 -11.825 1.00 95.38 101 GLY A N 1
ATOM 753 C CA . GLY A 1 101 ? 3.610 2.649 -11.681 1.00 95.38 101 GLY A CA 1
ATOM 754 C C . GLY A 1 101 ? 4.374 2.340 -12.972 1.00 95.38 101 GLY A C 1
ATOM 755 O O . GLY A 1 101 ? 4.071 1.365 -13.665 1.00 95.38 101 GLY A O 1
ATOM 756 N N . VAL A 1 102 ? 5.399 3.143 -13.266 1.00 98.38 102 VAL A N 1
ATOM 757 C CA . VAL A 1 102 ? 6.350 2.923 -14.366 1.00 98.38 102 VAL A CA 1
ATOM 758 C C . VAL A 1 102 ? 7.765 2.873 -13.802 1.00 98.38 102 VAL A C 1
ATOM 760 O O . VAL A 1 102 ? 8.194 3.762 -13.067 1.00 98.38 102 VAL A O 1
ATOM 763 N N . VAL A 1 103 ? 8.506 1.838 -14.181 1.00 98.56 103 VAL A N 1
ATOM 764 C CA . VAL A 1 103 ? 9.920 1.670 -13.854 1.00 98.56 103 VAL A CA 1
ATOM 765 C C . VAL A 1 103 ? 10.699 1.534 -15.153 1.00 98.56 103 VAL A C 1
ATOM 767 O O . VAL A 1 103 ? 10.404 0.657 -15.954 1.00 98.56 103 VAL A O 1
ATOM 770 N N . VAL A 1 104 ? 11.710 2.370 -15.363 1.00 98.56 104 VAL A N 1
ATOM 771 C CA . VAL A 1 104 ? 12.670 2.227 -16.463 1.00 98.56 104 VAL A CA 1
ATOM 772 C C . VAL A 1 104 ? 13.941 1.614 -15.893 1.00 98.56 104 VAL A C 1
ATOM 774 O O . VAL A 1 104 ? 14.635 2.250 -15.098 1.00 98.56 104 VAL A O 1
ATOM 777 N N . TRP A 1 105 ? 14.246 0.378 -16.284 1.00 98.50 105 TRP A N 1
ATOM 778 C CA . TRP A 1 105 ? 15.432 -0.340 -15.828 1.00 98.50 105 TRP A CA 1
ATOM 779 C C . TRP A 1 105 ? 16.437 -0.502 -16.965 1.00 98.50 105 TRP A C 1
ATOM 781 O O . TRP A 1 105 ? 16.132 -1.036 -18.030 1.00 98.50 105 TRP A O 1
ATOM 791 N N . THR A 1 106 ? 17.656 -0.032 -16.730 1.00 97.75 106 THR A N 1
ATOM 792 C CA . THR A 1 106 ? 18.769 -0.109 -17.671 1.00 97.75 106 THR A CA 1
ATOM 793 C C . THR A 1 106 ? 19.918 -0.901 -17.060 1.00 97.75 106 THR A C 1
ATOM 795 O O . THR A 1 106 ? 20.544 -0.460 -16.098 1.00 97.75 106 THR A O 1
ATOM 798 N N . HIS A 1 107 ? 20.205 -2.070 -17.631 1.00 96.38 107 HIS A N 1
ATOM 799 C CA . HIS A 1 107 ? 21.350 -2.886 -17.230 1.00 96.38 107 HIS A CA 1
ATOM 800 C C . HIS A 1 107 ? 22.654 -2.335 -17.844 1.00 96.38 107 HIS A C 1
ATOM 802 O O . HIS A 1 107 ? 22.655 -2.029 -19.040 1.00 96.38 107 HIS A O 1
ATOM 808 N N . PRO A 1 108 ? 23.775 -2.257 -17.098 1.00 94.75 108 PRO A N 1
ATOM 809 C CA . PRO A 1 108 ? 25.075 -1.863 -17.637 1.00 94.75 108 PRO A CA 1
ATOM 810 C C . PRO A 1 108 ? 25.533 -2.736 -18.815 1.00 94.75 108 PRO A C 1
ATOM 812 O O . PRO A 1 108 ? 25.170 -3.914 -18.909 1.00 94.75 108 PRO A O 1
ATOM 815 N N . GLY A 1 109 ? 26.344 -2.148 -19.697 1.00 91.25 109 GLY A N 1
ATOM 816 C CA . GLY A 1 109 ? 26.901 -2.779 -20.901 1.00 91.25 109 GLY A CA 1
ATOM 817 C C . GLY A 1 109 ? 26.582 -1.980 -22.167 1.00 91.25 109 GLY A C 1
ATOM 818 O O . GLY A 1 109 ? 25.462 -1.511 -22.329 1.00 91.25 109 GLY A O 1
ATOM 819 N N . SER A 1 110 ? 27.559 -1.803 -23.060 1.00 87.81 110 SER A N 1
ATOM 820 C CA . SER A 1 110 ? 27.449 -0.931 -24.245 1.00 87.81 110 SER A CA 1
ATOM 821 C C . SER A 1 110 ? 26.738 -1.568 -25.443 1.00 87.81 110 SER A C 1
ATOM 823 O O . SER A 1 110 ? 26.389 -0.857 -26.388 1.00 87.81 110 SER A O 1
ATOM 825 N N . GLN A 1 111 ? 26.508 -2.885 -25.416 1.00 87.19 111 GLN A N 1
ATOM 826 C CA . GLN A 1 111 ? 25.936 -3.625 -26.539 1.00 87.19 111 GLN A CA 1
ATOM 827 C C . GLN A 1 111 ? 24.605 -3.004 -26.983 1.00 87.19 111 GLN A C 1
ATOM 829 O O . GLN A 1 111 ? 23.696 -2.764 -26.184 1.00 87.19 111 GLN A O 1
ATOM 834 N N . GLY A 1 112 ? 24.532 -2.678 -28.274 1.00 87.44 112 GLY A N 1
ATOM 835 C CA . GLY A 1 112 ? 23.348 -2.103 -28.901 1.00 87.44 112 GLY A CA 1
ATOM 836 C C . GLY A 1 112 ? 22.957 -0.733 -28.361 1.00 87.44 112 GLY A C 1
ATOM 837 O O . GLY A 1 112 ? 21.805 -0.357 -28.529 1.00 87.44 112 GLY A O 1
ATOM 838 N N . TRP A 1 113 ? 23.865 0.005 -27.710 1.00 92.56 113 TRP A N 1
ATOM 839 C CA . TRP A 1 113 ? 23.593 1.327 -27.127 1.00 92.56 113 TRP A CA 1
ATOM 840 C C . TRP A 1 113 ? 22.509 1.312 -26.034 1.00 92.56 113 TRP A C 1
ATOM 842 O O . TRP A 1 113 ? 21.819 2.307 -25.801 1.00 92.56 113 TRP A O 1
ATOM 852 N N . ARG A 1 114 ? 22.372 0.186 -25.323 1.00 94.44 114 ARG A N 1
ATOM 853 C CA . ARG A 1 114 ? 21.398 -0.011 -24.237 1.00 94.44 114 ARG A CA 1
ATOM 854 C C . ARG A 1 114 ? 21.379 1.099 -23.172 1.00 94.44 114 ARG A C 1
ATOM 856 O O . ARG A 1 114 ? 20.276 1.540 -22.834 1.00 94.44 114 ARG A O 1
ATOM 863 N N . PRO A 1 115 ? 22.523 1.603 -22.659 1.00 96.31 115 PRO A N 1
ATOM 864 C CA . PRO A 1 115 ? 22.529 2.677 -21.670 1.00 96.31 115 PRO A CA 1
ATOM 865 C C . PRO A 1 115 ? 21.895 3.949 -22.218 1.00 96.31 115 PRO A C 1
ATOM 867 O O . PRO A 1 115 ? 21.083 4.583 -21.551 1.00 96.31 115 PRO A O 1
ATOM 870 N N . VAL A 1 116 ? 22.207 4.277 -23.471 1.00 97.06 116 VAL A N 1
ATOM 871 C CA . VAL A 1 116 ? 21.682 5.465 -24.141 1.00 97.06 116 VAL A CA 1
ATOM 872 C C . VAL A 1 116 ? 20.183 5.312 -24.405 1.00 97.06 116 VAL A C 1
ATOM 874 O O . VAL A 1 116 ? 19.435 6.248 -24.148 1.00 97.06 116 VAL A O 1
ATOM 877 N N . GLY A 1 117 ? 19.719 4.119 -24.798 1.00 96.69 117 GLY A N 1
ATOM 878 C CA . GLY A 1 117 ? 18.288 3.801 -24.905 1.00 96.69 117 GLY A CA 1
ATOM 879 C C . GLY A 1 117 ? 17.524 3.937 -23.578 1.00 96.69 117 GLY A C 1
ATOM 880 O O . GLY A 1 117 ? 16.382 4.393 -23.549 1.00 96.69 117 GLY A O 1
ATOM 881 N N . GLY A 1 118 ? 18.167 3.601 -22.459 1.00 97.44 118 GLY A N 1
ATOM 882 C CA . GLY A 1 118 ? 17.660 3.844 -21.107 1.00 97.44 118 GLY A CA 1
ATOM 883 C C . GLY A 1 118 ? 17.539 5.327 -20.768 1.00 97.44 118 GLY A C 1
ATOM 884 O O . GLY A 1 118 ? 16.484 5.810 -20.354 1.00 97.44 118 GLY A O 1
ATOM 885 N N . LEU A 1 119 ? 18.635 6.055 -20.975 1.00 97.94 119 LEU A N 1
ATOM 886 C CA . LEU A 1 119 ? 18.772 7.465 -20.620 1.00 97.94 119 LEU A CA 1
ATOM 887 C C . LEU A 1 119 ? 17.892 8.380 -21.479 1.00 97.94 119 LEU A C 1
ATOM 889 O O . LEU A 1 119 ? 17.293 9.306 -20.939 1.00 97.94 119 LEU A O 1
ATOM 893 N N . VAL A 1 120 ? 17.757 8.111 -22.783 1.00 98.00 120 VAL A N 1
ATOM 894 C CA . VAL A 1 120 ? 16.884 8.902 -23.667 1.00 98.00 120 VAL A CA 1
ATOM 895 C C . VAL A 1 120 ? 15.409 8.724 -23.301 1.00 98.00 120 VAL A C 1
ATOM 897 O O . VAL A 1 120 ? 14.657 9.696 -23.304 1.00 98.00 120 VAL A O 1
ATOM 900 N N . MET A 1 121 ? 14.997 7.512 -22.901 1.00 98.25 121 MET A N 1
ATOM 901 C CA . MET A 1 121 ? 13.649 7.281 -22.374 1.00 98.25 121 MET A CA 1
ATOM 902 C C . MET A 1 121 ? 13.439 8.002 -21.049 1.00 98.25 121 MET A C 1
ATOM 904 O O . MET A 1 121 ? 12.432 8.683 -20.886 1.00 98.25 121 MET A O 1
ATOM 908 N N . HIS A 1 122 ? 14.390 7.889 -20.121 1.00 98.19 122 HIS A N 1
ATOM 909 C CA . HIS A 1 122 ? 14.331 8.588 -18.840 1.00 98.19 122 HIS A CA 1
ATOM 910 C C . HIS A 1 122 ? 14.201 10.110 -19.014 1.00 98.19 122 HIS A C 1
ATOM 912 O O . HIS A 1 122 ? 13.320 10.729 -18.415 1.00 98.19 122 HIS A O 1
ATOM 918 N N . GLY A 1 123 ? 15.055 10.705 -19.854 1.00 98.12 123 GLY A N 1
ATOM 919 C CA . GLY A 1 123 ? 15.028 12.132 -20.172 1.00 98.12 123 GLY A CA 1
ATOM 920 C C . GLY A 1 123 ? 13.706 12.550 -20.810 1.00 98.12 123 GLY A C 1
ATOM 921 O O . GLY A 1 123 ? 13.042 13.448 -20.301 1.00 98.12 123 GLY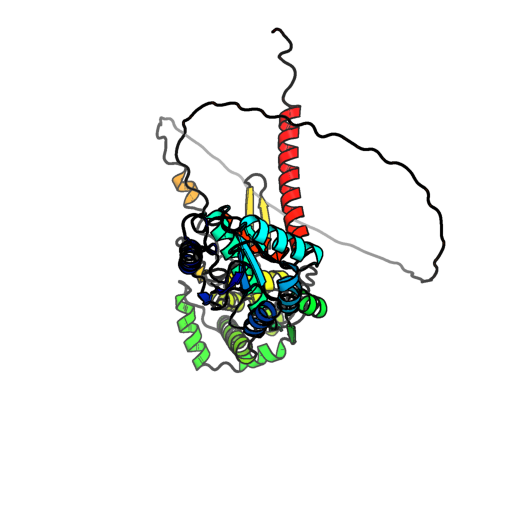 A O 1
ATOM 922 N N . GLY A 1 124 ? 13.261 11.828 -21.843 1.00 97.88 124 GLY A N 1
ATOM 923 C CA . GLY A 1 124 ? 12.001 12.125 -22.523 1.00 97.88 124 GLY A CA 1
ATOM 924 C C . GLY A 1 124 ? 10.781 12.034 -21.602 1.00 97.88 124 GLY A C 1
ATOM 925 O O . GLY A 1 124 ? 9.914 12.900 -21.652 1.00 97.88 124 GLY A O 1
ATOM 926 N N . LEU A 1 125 ? 10.718 11.032 -20.715 1.00 98.19 125 LEU A N 1
ATOM 927 C CA . LEU A 1 125 ? 9.630 10.908 -19.736 1.00 98.19 125 LEU A CA 1
ATOM 928 C C . LEU A 1 125 ? 9.646 12.038 -18.695 1.00 98.19 125 LEU A C 1
ATOM 930 O O . LEU A 1 125 ? 8.576 12.493 -18.290 1.00 98.19 125 LEU A O 1
ATOM 934 N N . LYS A 1 126 ? 10.832 12.513 -18.286 1.00 98.00 126 LYS A N 1
ATOM 935 C CA . LYS A 1 126 ? 10.967 13.689 -17.411 1.00 98.00 126 LYS A CA 1
ATOM 936 C C . LYS A 1 126 ? 10.442 14.959 -18.077 1.00 98.00 126 LYS A C 1
ATOM 938 O O . LYS A 1 126 ? 9.699 15.695 -17.437 1.00 98.00 126 LYS A O 1
ATOM 943 N N . GLU A 1 127 ? 10.785 15.195 -19.343 1.00 97.69 127 GLU A N 1
ATOM 944 C CA . GLU A 1 127 ? 10.351 16.389 -20.086 1.00 97.69 127 GLU A CA 1
ATOM 945 C C . GLU A 1 127 ? 8.826 16.491 -20.207 1.00 97.69 127 GLU A C 1
ATOM 947 O O . GLU A 1 127 ? 8.267 17.578 -20.084 1.00 97.69 127 GLU A O 1
ATOM 952 N N . ILE A 1 128 ? 8.138 15.360 -20.391 1.00 96.94 128 ILE A N 1
ATOM 953 C CA . ILE A 1 128 ? 6.670 15.322 -20.499 1.00 96.94 128 ILE A CA 1
ATOM 954 C C . ILE A 1 128 ? 5.954 15.110 -19.154 1.00 96.94 128 ILE A C 1
ATOM 956 O O . ILE A 1 128 ? 4.738 14.917 -19.137 1.00 96.94 128 ILE A O 1
ATOM 960 N N . GLY A 1 129 ? 6.689 15.105 -18.038 1.00 96.25 129 GLY A N 1
ATOM 961 C CA . GLY A 1 129 ? 6.125 15.009 -16.691 1.00 96.25 129 GLY A CA 1
ATOM 962 C C . GLY A 1 129 ? 5.512 13.652 -16.332 1.00 96.25 129 GLY A C 1
ATOM 963 O O . GLY A 1 129 ? 4.593 13.609 -15.520 1.00 96.25 129 GLY A O 1
ATOM 964 N N . VAL A 1 130 ? 5.985 12.543 -16.913 1.00 97.31 130 VAL A N 1
ATOM 965 C CA . VAL A 1 130 ? 5.530 11.193 -16.531 1.00 97.31 130 VAL A CA 1
ATOM 966 C C . VAL A 1 130 ? 6.271 10.736 -15.269 1.00 97.31 130 VAL A C 1
ATOM 968 O O . VAL A 1 130 ? 7.491 10.549 -15.334 1.00 97.31 130 VAL A O 1
ATOM 971 N N . PRO A 1 131 ? 5.582 10.496 -14.132 1.00 94.94 131 PRO A N 1
ATOM 972 C CA . PRO A 1 131 ? 6.218 9.954 -12.934 1.00 94.94 131 PRO A CA 1
ATOM 973 C C . PRO A 1 131 ? 6.728 8.536 -13.198 1.00 94.94 131 PRO A C 1
ATOM 975 O O . PRO A 1 131 ? 5.980 7.674 -13.662 1.00 94.94 131 PRO A O 1
ATOM 978 N N . HIS A 1 132 ? 8.006 8.291 -12.920 1.00 97.44 132 HIS A N 1
ATOM 979 C CA . HIS A 1 132 ? 8.614 6.974 -13.079 1.00 97.44 132 HIS A CA 1
ATOM 980 C C . HIS A 1 132 ? 9.869 6.835 -12.216 1.00 97.44 132 HIS A C 1
ATOM 982 O O . HIS A 1 132 ? 10.593 7.806 -11.984 1.00 97.44 132 HIS A O 1
ATOM 988 N N . THR A 1 133 ? 10.179 5.605 -11.812 1.00 97.94 133 THR A N 1
ATOM 989 C CA . THR A 1 133 ? 11.482 5.280 -11.223 1.00 97.94 133 THR A CA 1
ATOM 990 C C . THR A 1 133 ? 12.454 4.941 -12.344 1.00 97.94 133 THR A C 1
ATOM 992 O O . THR A 1 133 ? 12.159 4.096 -13.186 1.00 97.94 133 THR A O 1
ATOM 995 N N . PHE A 1 134 ? 13.642 5.542 -12.333 1.00 98.25 134 PHE A N 1
ATOM 996 C CA . PHE A 1 134 ? 14.746 5.128 -13.199 1.00 98.25 134 PHE A CA 1
ATOM 997 C C . PHE A 1 134 ? 15.814 4.390 -12.397 1.00 98.25 134 PHE A C 1
ATOM 999 O O . PHE A 1 134 ? 16.322 4.922 -11.408 1.00 98.25 134 PHE A O 1
ATOM 1006 N N . VAL A 1 135 ? 16.175 3.187 -12.840 1.00 98.25 135 VAL A N 1
ATOM 1007 C CA . VAL A 1 135 ? 17.239 2.376 -12.240 1.00 98.25 135 VAL A CA 1
ATOM 1008 C C . VAL A 1 135 ? 18.280 2.054 -13.302 1.00 98.25 135 VAL A C 1
ATOM 1010 O O . VAL A 1 135 ? 17.966 1.454 -14.330 1.00 98.25 135 VAL A O 1
ATOM 1013 N N . TYR A 1 136 ? 19.526 2.436 -13.036 1.00 97.75 136 TYR A N 1
ATOM 1014 C CA . TYR A 1 136 ? 20.686 2.039 -13.824 1.00 97.75 136 TYR A CA 1
ATOM 1015 C C . TYR A 1 136 ? 21.558 1.124 -12.969 1.00 97.75 136 TYR A C 1
ATOM 1017 O O . TYR A 1 136 ? 22.186 1.594 -12.024 1.00 97.75 136 TYR A O 1
ATOM 1025 N N . GLY A 1 137 ? 21.576 -0.168 -13.283 1.00 97.06 137 GLY A N 1
ATOM 1026 C CA . GLY A 1 137 ? 22.315 -1.148 -12.495 1.00 97.06 137 GLY A CA 1
ATOM 1027 C C . GLY A 1 137 ? 22.052 -2.584 -12.918 1.00 97.06 137 GLY A C 1
ATOM 1028 O O . GLY A 1 137 ? 21.083 -2.876 -13.628 1.00 97.06 137 GLY A O 1
ATOM 1029 N N . ALA A 1 138 ? 22.988 -3.457 -12.564 1.00 96.44 138 ALA A N 1
ATOM 1030 C CA . ALA A 1 138 ? 22.995 -4.846 -12.993 1.00 96.44 138 ALA A CA 1
ATOM 1031 C C . ALA A 1 138 ? 22.019 -5.705 -12.171 1.00 96.44 138 ALA A C 1
ATOM 1033 O O . ALA A 1 138 ? 21.552 -5.301 -11.109 1.00 96.44 138 ALA A O 1
ATOM 1034 N N . ALA A 1 139 ? 21.683 -6.890 -12.682 1.00 96.00 139 ALA A N 1
ATOM 1035 C CA . ALA A 1 139 ? 20.758 -7.811 -12.013 1.00 96.00 139 ALA A CA 1
ATOM 1036 C C . ALA A 1 139 ? 21.335 -8.456 -10.740 1.00 96.00 139 ALA A C 1
ATOM 1038 O O . ALA A 1 139 ? 20.591 -9.063 -9.978 1.00 96.00 139 ALA A O 1
ATOM 1039 N N . ASP A 1 140 ? 22.641 -8.351 -10.527 1.00 95.38 140 ASP A N 1
ATOM 1040 C CA . ASP A 1 140 ? 23.375 -8.820 -9.355 1.00 95.38 140 ASP A CA 1
ATOM 1041 C C . ASP A 1 140 ? 23.770 -7.681 -8.401 1.00 95.38 140 ASP A C 1
ATOM 1043 O O . ASP A 1 140 ? 24.367 -7.956 -7.365 1.00 95.38 140 ASP A O 1
ATOM 1047 N N . ASP A 1 141 ? 23.407 -6.428 -8.708 1.00 97.31 141 ASP A N 1
ATOM 1048 C CA . ASP A 1 141 ? 23.609 -5.283 -7.818 1.00 97.31 141 ASP A CA 1
ATOM 1049 C C . ASP A 1 141 ? 22.476 -5.196 -6.774 1.00 97.31 141 ASP A C 1
ATOM 1051 O O . ASP A 1 141 ? 21.344 -4.819 -7.121 1.00 97.31 141 ASP A O 1
ATOM 1055 N N . PRO A 1 142 ? 22.753 -5.476 -5.483 1.00 95.06 142 PRO A N 1
ATOM 1056 C CA . PRO A 1 142 ? 21.728 -5.469 -4.445 1.00 95.06 142 PRO A CA 1
ATOM 1057 C C . PRO A 1 142 ? 21.079 -4.095 -4.252 1.00 95.06 142 PRO A C 1
ATOM 1059 O O . PRO A 1 142 ? 19.893 -4.021 -3.936 1.00 95.06 142 PRO A O 1
ATOM 1062 N N . ALA A 1 143 ? 21.814 -2.997 -4.466 1.00 95.50 143 ALA A N 1
ATOM 1063 C CA . ALA A 1 143 ? 21.269 -1.650 -4.291 1.00 95.50 143 ALA A CA 1
ATOM 1064 C C . ALA A 1 143 ? 20.226 -1.325 -5.372 1.00 95.50 143 ALA A C 1
ATOM 1066 O O . ALA A 1 143 ? 19.155 -0.783 -5.078 1.00 95.50 143 ALA A O 1
ATOM 1067 N N . SER A 1 144 ? 20.504 -1.706 -6.620 1.00 96.12 144 SER A N 1
ATOM 1068 C CA . SER A 1 144 ? 19.559 -1.560 -7.728 1.00 96.12 144 SER A CA 1
ATOM 1069 C C . SER A 1 144 ? 18.321 -2.431 -7.552 1.00 96.12 144 SER A C 1
ATOM 1071 O O . SER A 1 144 ? 17.205 -1.941 -7.745 1.00 96.12 144 SER A O 1
ATOM 1073 N N . LEU A 1 145 ? 18.488 -3.688 -7.128 1.00 95.94 145 LEU A N 1
ATOM 1074 C CA . LEU A 1 145 ? 17.359 -4.573 -6.828 1.00 95.94 145 LEU A CA 1
ATOM 1075 C C . LEU A 1 145 ? 16.502 -4.045 -5.673 1.00 95.94 145 LEU A C 1
ATOM 1077 O O . LEU A 1 145 ? 15.277 -4.025 -5.793 1.00 95.94 145 LEU A O 1
ATOM 1081 N N . ALA A 1 146 ? 17.118 -3.537 -4.602 1.00 93.31 146 ALA A N 1
ATOM 1082 C CA . ALA A 1 146 ? 16.395 -2.933 -3.485 1.00 93.31 146 ALA A CA 1
ATOM 1083 C C . ALA A 1 146 ? 15.562 -1.724 -3.941 1.00 93.31 146 ALA A C 1
ATOM 1085 O O . ALA A 1 146 ? 14.390 -1.603 -3.579 1.00 93.31 146 ALA A O 1
ATOM 1086 N N . ARG A 1 147 ? 16.123 -0.862 -4.800 1.00 95.69 147 ARG A N 1
ATOM 1087 C CA . ARG A 1 147 ? 15.402 0.288 -5.365 1.00 95.69 147 ARG A CA 1
ATOM 1088 C C . ARG A 1 147 ? 14.240 -0.132 -6.269 1.00 95.69 147 ARG A C 1
ATOM 1090 O O . ARG A 1 147 ? 13.161 0.459 -6.177 1.00 95.69 147 ARG A O 1
ATOM 1097 N N . LEU A 1 148 ? 14.438 -1.148 -7.116 1.00 96.12 148 LEU A N 1
ATOM 1098 C CA . LEU A 1 148 ? 13.373 -1.738 -7.937 1.00 96.12 148 LEU A CA 1
ATOM 1099 C C . LEU A 1 148 ? 12.255 -2.290 -7.046 1.00 96.12 148 LEU A C 1
ATOM 1101 O O . LEU A 1 148 ? 11.102 -1.893 -7.198 1.00 96.12 148 LEU A O 1
ATOM 1105 N N . SER A 1 149 ? 12.601 -3.139 -6.078 1.00 94.38 149 SER A N 1
ATOM 1106 C CA . SER A 1 149 ? 11.656 -3.744 -5.135 1.00 94.38 149 SER A CA 1
ATOM 1107 C C . SER A 1 149 ? 10.855 -2.681 -4.375 1.00 94.38 149 SER A C 1
ATOM 1109 O O . SER A 1 149 ? 9.624 -2.741 -4.342 1.00 94.38 149 SER A O 1
ATOM 1111 N N . ALA A 1 150 ? 11.521 -1.643 -3.857 1.00 93.88 150 ALA A N 1
ATOM 1112 C CA . ALA A 1 150 ? 10.870 -0.539 -3.157 1.00 93.88 150 ALA A CA 1
ATOM 1113 C C . ALA A 1 150 ? 9.868 0.218 -4.046 1.00 93.88 150 ALA A C 1
ATOM 1115 O O . ALA A 1 150 ? 8.738 0.471 -3.626 1.00 93.88 150 ALA A O 1
ATOM 1116 N N . SER A 1 151 ? 10.244 0.524 -5.292 1.00 95.88 151 SER A N 1
ATOM 1117 C CA . SER A 1 151 ? 9.373 1.226 -6.249 1.00 95.88 151 SER A CA 1
ATOM 1118 C C . SER A 1 151 ? 8.157 0.396 -6.663 1.00 95.88 151 SER A C 1
ATOM 1120 O O . SER A 1 151 ? 7.043 0.915 -6.780 1.00 95.88 151 SER A O 1
ATOM 1122 N N . LEU A 1 152 ? 8.348 -0.910 -6.851 1.00 96.31 152 LEU A N 1
ATOM 1123 C CA . LEU A 1 152 ? 7.268 -1.830 -7.188 1.00 96.31 152 LEU A CA 1
ATOM 1124 C C . LEU A 1 152 ? 6.306 -1.999 -6.000 1.00 96.31 152 LEU A C 1
ATOM 1126 O O . LEU A 1 152 ? 5.094 -1.911 -6.185 1.00 96.31 152 LEU A O 1
ATOM 1130 N N . ARG A 1 153 ? 6.818 -2.159 -4.771 1.00 94.75 153 ARG A N 1
ATOM 1131 C CA . ARG A 1 153 ? 5.997 -2.209 -3.544 1.00 94.75 153 ARG A CA 1
ATOM 1132 C C . ARG A 1 153 ? 5.209 -0.919 -3.318 1.00 94.75 153 ARG A C 1
ATOM 1134 O O . ARG A 1 153 ? 4.039 -0.982 -2.950 1.00 94.75 153 ARG A O 1
ATOM 1141 N N . ALA A 1 154 ? 5.822 0.239 -3.567 1.00 94.19 154 ALA A N 1
ATOM 1142 C CA . ALA A 1 154 ? 5.143 1.531 -3.493 1.00 94.19 154 ALA A CA 1
ATOM 1143 C C . ALA A 1 154 ? 3.988 1.624 -4.507 1.00 94.19 154 ALA A C 1
ATOM 1145 O O . ALA A 1 154 ? 2.899 2.081 -4.162 1.00 94.19 154 ALA A O 1
ATOM 1146 N N . SER A 1 155 ? 4.196 1.125 -5.730 1.00 95.50 155 SER A N 1
ATOM 1147 C CA . SER A 1 155 ? 3.149 1.064 -6.759 1.00 95.50 155 SER A CA 1
ATOM 1148 C C . SER A 1 155 ? 1.999 0.138 -6.347 1.00 95.50 155 SER A C 1
ATOM 1150 O O . SER A 1 155 ? 0.839 0.529 -6.441 1.00 95.50 155 SER A O 1
ATOM 1152 N N . ALA A 1 156 ? 2.313 -1.040 -5.797 1.00 95.12 156 ALA A N 1
ATOM 1153 C CA . ALA A 1 156 ? 1.309 -1.968 -5.277 1.00 95.12 156 ALA A CA 1
ATOM 1154 C C . ALA A 1 156 ? 0.485 -1.347 -4.140 1.00 95.12 156 ALA A C 1
ATOM 1156 O O . ALA A 1 156 ? -0.739 -1.471 -4.098 1.00 95.12 156 ALA A O 1
ATOM 1157 N N . MET A 1 157 ? 1.143 -0.622 -3.232 1.00 95.38 157 MET A N 1
ATOM 1158 C CA . MET A 1 157 ? 0.467 0.064 -2.133 1.00 95.38 157 MET A CA 1
ATOM 1159 C C . MET A 1 157 ? -0.460 1.172 -2.641 1.00 95.38 157 MET A C 1
ATOM 1161 O O . MET A 1 157 ? -1.593 1.284 -2.178 1.00 95.38 157 MET A O 1
ATOM 1165 N N . LYS A 1 158 ? -0.010 1.960 -3.626 1.00 93.62 158 LYS A N 1
ATOM 1166 C CA . LYS A 1 158 ? -0.836 2.987 -4.270 1.00 93.62 158 LYS A CA 1
ATOM 1167 C C . LYS A 1 158 ? -2.087 2.377 -4.902 1.00 93.62 158 LYS A C 1
ATOM 1169 O O . LYS A 1 158 ? -3.176 2.895 -4.684 1.00 93.62 158 LYS A O 1
ATOM 1174 N N . ASN A 1 159 ? -1.950 1.263 -5.619 1.00 92.81 159 ASN A N 1
ATOM 1175 C CA . ASN A 1 159 ? -3.092 0.582 -6.230 1.00 92.81 159 ASN A CA 1
ATOM 1176 C C . ASN A 1 159 ? -4.046 -0.003 -5.187 1.00 92.81 159 ASN A C 1
ATOM 1178 O O . ASN A 1 159 ? -5.253 0.067 -5.375 1.00 92.81 159 ASN A O 1
ATOM 1182 N N . ARG A 1 160 ? -3.523 -0.528 -4.072 1.00 92.25 160 ARG A N 1
ATOM 1183 C CA . ARG A 1 160 ? -4.347 -1.020 -2.960 1.00 92.25 160 ARG A CA 1
ATOM 1184 C C . ARG A 1 160 ? -5.123 0.095 -2.248 1.00 92.25 160 ARG A C 1
ATOM 1186 O O . ARG A 1 160 ? -6.199 -0.179 -1.729 1.00 92.25 160 ARG A O 1
ATOM 1193 N N . LEU A 1 161 ? -4.576 1.309 -2.172 1.00 94.12 161 LEU A N 1
ATOM 1194 C CA . LEU A 1 161 ? -5.283 2.467 -1.610 1.00 94.12 161 LEU A CA 1
ATOM 1195 C C . LEU A 1 161 ? -6.292 3.063 -2.589 1.00 94.12 161 LEU A C 1
ATOM 1197 O O . LEU A 1 161 ? -7.332 3.551 -2.162 1.00 94.12 161 LEU A O 1
ATOM 1201 N N . ASN A 1 162 ? -5.996 3.037 -3.884 1.00 92.88 162 ASN A N 1
ATOM 1202 C CA . ASN A 1 162 ? -6.888 3.593 -4.886 1.00 92.88 162 ASN A CA 1
ATOM 1203 C C . ASN A 1 162 ? -8.248 2.877 -4.857 1.00 92.88 162 ASN A C 1
ATOM 1205 O O . ASN A 1 162 ? -8.316 1.655 -4.968 1.00 92.88 162 ASN A O 1
ATOM 1209 N N . MET A 1 163 ? -9.325 3.654 -4.740 1.00 93.56 163 MET A N 1
ATOM 1210 C CA . MET A 1 163 ? -10.709 3.201 -4.543 1.00 93.56 163 MET A CA 1
ATOM 1211 C C . MET A 1 163 ? -10.980 2.479 -3.215 1.00 93.56 163 MET A C 1
ATOM 1213 O O . MET A 1 163 ? -12.045 1.887 -3.053 1.00 93.56 163 MET A O 1
ATOM 1217 N N . ALA A 1 164 ? -10.049 2.504 -2.259 1.00 97.12 164 ALA A N 1
ATOM 1218 C CA . ALA A 1 164 ? -10.319 2.001 -0.921 1.00 97.12 164 ALA A CA 1
ATOM 1219 C C . ALA A 1 164 ? -11.208 2.981 -0.145 1.00 97.12 164 ALA A C 1
ATOM 1221 O O . ALA A 1 164 ? -11.076 4.199 -0.280 1.00 97.12 164 ALA A O 1
ATOM 1222 N N . THR A 1 165 ? -12.045 2.440 0.736 1.00 98.56 165 THR A N 1
ATOM 1223 C CA . THR A 1 165 ? -12.860 3.223 1.671 1.00 98.56 165 THR A CA 1
ATOM 1224 C C . THR A 1 165 ? -12.392 2.963 3.095 1.00 98.56 165 THR A C 1
ATOM 1226 O O . THR A 1 165 ? -12.226 1.807 3.496 1.00 98.56 165 THR A O 1
ATOM 1229 N N . PHE A 1 166 ? -12.192 4.022 3.877 1.00 98.62 166 PHE A N 1
ATOM 1230 C CA . PHE A 1 166 ? -12.045 3.910 5.328 1.00 98.62 166 PHE A CA 1
ATOM 1231 C C . PHE A 1 166 ? -13.320 4.361 6.024 1.00 98.62 166 PHE A C 1
ATOM 1233 O O . PHE A 1 166 ? -13.899 5.387 5.672 1.00 98.62 166 PHE A O 1
ATOM 1240 N N . GLY A 1 167 ? -13.706 3.623 7.060 1.00 98.25 167 GLY A N 1
ATOM 1241 C CA . GLY A 1 167 ? -14.780 4.041 7.948 1.00 98.25 167 GLY A CA 1
ATOM 1242 C C . GLY A 1 167 ? -14.344 5.149 8.896 1.00 98.25 167 GLY A C 1
ATOM 1243 O O . GLY A 1 167 ? -13.225 5.138 9.415 1.00 98.25 167 GLY A O 1
ATOM 1244 N N . VAL A 1 168 ? -15.249 6.073 9.188 1.00 97.44 168 VAL A N 1
ATOM 1245 C CA . VAL A 1 168 ? -15.051 7.107 10.206 1.00 97.44 168 VAL A CA 1
ATOM 1246 C C . VAL A 1 168 ? -16.222 7.045 11.171 1.00 97.44 168 VAL A C 1
ATOM 1248 O O . VAL A 1 168 ? -17.349 7.373 10.811 1.00 97.44 168 VAL A O 1
ATOM 1251 N N . PHE A 1 169 ? -15.962 6.597 12.397 1.00 97.19 169 PHE A N 1
ATOM 1252 C CA . PHE A 1 169 ? -16.974 6.525 13.447 1.00 97.19 169 PHE A CA 1
ATOM 1253 C C . PHE A 1 169 ? -16.921 7.764 14.340 1.00 97.19 169 PHE A C 1
ATOM 1255 O O . PHE A 1 169 ? -16.026 7.907 15.176 1.00 97.19 169 PHE A O 1
ATOM 1262 N N . GLY A 1 170 ? -17.933 8.616 14.220 1.00 93.75 170 GLY A N 1
ATOM 1263 C CA . GLY A 1 170 ? -18.044 9.877 14.942 1.00 93.75 170 GLY A CA 1
ATOM 1264 C C . GLY A 1 170 ? -17.287 11.021 14.267 1.00 93.75 170 GLY A C 1
ATOM 1265 O O . GLY A 1 170 ? -16.870 10.943 13.115 1.00 93.75 170 GLY A O 1
ATOM 1266 N N . GLY A 1 171 ? -17.152 12.124 14.996 1.00 90.44 171 GLY A N 1
ATOM 1267 C CA . GLY A 1 171 ? -16.449 13.327 14.567 1.00 90.44 171 GLY A CA 1
ATOM 1268 C C . GLY A 1 171 ? -15.029 13.418 15.120 1.00 90.44 171 GLY A C 1
ATOM 1269 O O . GLY A 1 171 ? -14.344 12.425 15.345 1.00 90.44 171 GLY A O 1
ATOM 1270 N N . ARG A 1 172 ? -14.573 14.646 15.353 1.00 90.69 172 ARG A N 1
ATOM 1271 C CA . ARG A 1 172 ? -13.224 14.952 15.846 1.00 90.69 172 ARG A CA 1
ATOM 1272 C C . ARG A 1 172 ? -13.087 14.650 17.342 1.00 90.69 172 ARG A C 1
ATOM 1274 O O . ARG A 1 172 ? -13.748 15.298 18.155 1.00 90.69 172 ARG A O 1
ATOM 1281 N N . GLY A 1 173 ? -12.207 13.715 17.702 1.00 90.25 173 GLY A N 1
ATOM 1282 C CA . GLY A 1 173 ? -11.938 13.354 19.097 1.00 90.25 173 GLY A CA 1
ATOM 1283 C C . GLY A 1 173 ? -11.148 14.438 19.829 1.00 90.25 173 GLY A C 1
ATOM 1284 O O . GLY A 1 173 ? -10.243 15.044 19.261 1.00 90.25 173 GLY A O 1
ATOM 1285 N N . MET A 1 174 ? -11.521 14.723 21.079 1.00 90.12 174 MET A N 1
ATOM 1286 C CA . MET A 1 174 ? -10.871 15.673 22.003 1.00 90.12 174 MET A CA 1
ATOM 1287 C C . MET A 1 174 ? -10.504 17.052 21.414 1.00 90.12 174 MET A C 1
ATOM 1289 O O . MET A 1 174 ? -9.612 17.734 21.910 1.00 90.12 174 MET A O 1
ATOM 1293 N N . GLY A 1 175 ? -11.174 17.487 20.343 1.00 88.38 175 GLY A N 1
ATOM 1294 C CA . GLY A 1 175 ? -10.833 18.728 19.647 1.00 88.38 175 GLY A CA 1
ATOM 1295 C C . GLY A 1 175 ? -9.472 18.715 18.934 1.00 88.38 175 GLY A C 1
ATOM 1296 O O . GLY A 1 175 ? -8.997 19.785 18.549 1.00 88.38 175 GLY A O 1
ATOM 1297 N N . GLN A 1 176 ? -8.859 17.545 18.719 1.00 85.62 176 GLN A N 1
ATOM 1298 C CA . GLN A 1 176 ? -7.553 17.407 18.077 1.00 85.62 176 GLN A CA 1
ATOM 1299 C C . GLN A 1 176 ? -7.584 17.988 16.659 1.00 85.62 176 GLN A C 1
ATOM 1301 O O . GLN A 1 176 ? -8.355 17.554 15.813 1.00 85.62 176 GLN A O 1
ATOM 1306 N N . THR A 1 177 ? -6.771 19.008 16.390 1.00 86.00 177 THR A N 1
ATOM 1307 C CA . THR A 1 177 ? -6.687 19.642 15.062 1.00 86.00 177 THR A CA 1
ATOM 1308 C C . THR A 1 177 ? -5.751 18.893 14.119 1.00 86.00 177 THR A C 1
ATOM 1310 O O . THR A 1 177 ? -5.969 18.893 12.911 1.00 86.00 177 THR A O 1
ATOM 1313 N N . CYS A 1 178 ? -4.719 18.244 14.662 1.00 84.50 178 CYS A N 1
ATOM 1314 C CA . CYS A 1 178 ? -3.804 17.414 13.890 1.00 84.50 178 CYS A CA 1
ATOM 1315 C C . CYS A 1 178 ? -4.491 16.114 13.461 1.00 84.50 178 CYS A C 1
ATOM 1317 O O . CYS A 1 178 ? -5.124 15.451 14.277 1.00 84.50 178 CYS A O 1
ATOM 1319 N N . GLY A 1 179 ? -4.335 15.735 12.195 1.00 84.56 179 GLY A N 1
ATOM 1320 C CA . GLY A 1 179 ? -4.873 14.478 11.682 1.00 84.56 179 GLY A CA 1
ATOM 1321 C C . GLY A 1 179 ? -6.313 14.554 11.196 1.00 84.56 179 GLY A C 1
ATOM 1322 O O . GLY A 1 179 ? -6.765 13.572 10.635 1.00 84.56 179 GLY A O 1
ATOM 1323 N N . VAL A 1 180 ? -7.013 15.687 11.326 1.00 87.94 180 VAL A N 1
ATOM 1324 C CA . VAL A 1 180 ? -8.340 15.884 10.712 1.00 87.94 180 VAL A CA 1
ATOM 1325 C C . VAL A 1 180 ? -8.215 15.854 9.187 1.00 87.94 180 VAL A C 1
ATOM 1327 O O . VAL A 1 180 ? -7.374 16.555 8.623 1.00 87.94 180 VAL A O 1
ATOM 1330 N N . ALA A 1 181 ? -9.060 15.070 8.518 1.00 91.62 181 ALA A N 1
ATOM 1331 C CA . ALA A 1 181 ? -9.064 14.951 7.064 1.00 91.62 181 ALA A CA 1
ATOM 1332 C C . ALA A 1 181 ? -10.121 15.840 6.393 1.00 91.62 181 ALA A C 1
ATOM 1334 O O . ALA A 1 181 ? -11.254 15.943 6.859 1.00 91.62 181 ALA A O 1
ATOM 1335 N N . ASP A 1 182 ? -9.756 16.415 5.245 1.00 92.38 182 ASP A N 1
ATOM 1336 C CA . ASP A 1 182 ? -10.703 16.833 4.209 1.00 92.38 182 ASP A CA 1
ATOM 1337 C C . ASP A 1 182 ? -10.935 15.638 3.259 1.00 92.38 182 ASP A C 1
ATOM 1339 O O . ASP A 1 182 ? -9.988 15.226 2.576 1.00 92.38 182 ASP A O 1
ATOM 1343 N N . PRO A 1 183 ? -12.160 15.080 3.168 1.00 94.31 183 PRO A N 1
ATOM 1344 C CA . PRO A 1 183 ? -12.460 13.974 2.256 1.00 94.31 183 PRO A CA 1
ATOM 1345 C C . PRO A 1 183 ? -12.122 14.279 0.793 1.00 94.31 183 PRO A C 1
ATOM 1347 O O . PRO A 1 183 ? -11.612 13.416 0.081 1.00 94.31 183 PRO A O 1
ATOM 1350 N N . SER A 1 184 ? -12.308 15.526 0.345 1.00 95.88 184 SER A N 1
ATOM 1351 C CA . SER A 1 184 ? -11.968 15.926 -1.026 1.00 95.88 184 SER A CA 1
ATOM 1352 C C . SER A 1 184 ? -10.459 15.919 -1.259 1.00 95.88 184 SER A C 1
ATOM 1354 O O . SER A 1 184 ? -9.992 15.588 -2.351 1.00 95.88 184 SER A O 1
ATOM 1356 N N . GLN A 1 185 ? -9.674 16.286 -0.243 1.00 94.75 185 GLN A N 1
ATOM 1357 C CA . GLN A 1 185 ? -8.220 16.167 -0.287 1.00 94.75 185 GLN A CA 1
ATOM 1358 C C . GLN A 1 185 ? -7.791 14.701 -0.329 1.00 94.75 185 GLN A C 1
ATOM 1360 O O . GLN A 1 185 ? -6.934 14.360 -1.139 1.00 94.75 185 GLN A O 1
ATOM 1365 N N . TRP A 1 186 ? -8.387 13.844 0.500 1.00 95.44 186 TRP A N 1
ATOM 1366 C CA . TRP A 1 186 ? -8.057 12.420 0.551 1.00 95.44 186 TRP A CA 1
ATOM 1367 C C . TRP A 1 186 ? -8.361 11.698 -0.757 1.00 95.44 186 TRP A C 1
ATOM 1369 O O . TRP A 1 186 ? -7.490 11.003 -1.281 1.00 95.44 186 TRP A O 1
ATOM 1379 N N . MET A 1 187 ? -9.527 11.961 -1.346 1.00 95.56 187 MET A N 1
ATOM 1380 C CA . MET A 1 187 ? -9.874 11.442 -2.664 1.00 95.56 187 MET A CA 1
ATOM 1381 C C . MET A 1 187 ? -8.883 11.928 -3.730 1.00 95.56 187 MET A C 1
ATOM 1383 O O . MET A 1 187 ? -8.348 11.133 -4.496 1.00 95.56 187 MET A O 1
ATOM 1387 N N . ARG A 1 188 ? -8.564 13.229 -3.756 1.00 94.56 188 ARG A N 1
ATOM 1388 C CA . ARG A 1 188 ? -7.645 13.809 -4.753 1.00 94.56 188 ARG A CA 1
ATOM 1389 C C . ARG A 1 188 ? -6.217 13.280 -4.639 1.00 94.56 188 ARG A C 1
ATOM 1391 O O . ARG A 1 188 ? -5.549 13.115 -5.654 1.00 94.56 188 ARG A O 1
ATOM 1398 N N . VAL A 1 189 ? -5.728 13.112 -3.414 1.00 92.62 189 VAL A N 1
ATOM 1399 C CA . VAL A 1 189 ? -4.328 12.770 -3.145 1.00 92.62 189 VAL A CA 1
ATOM 1400 C C . VAL A 1 189 ? -4.131 11.259 -3.179 1.00 92.62 189 VAL A C 1
ATOM 1402 O O . VAL A 1 189 ? -3.224 10.792 -3.860 1.00 92.62 189 VAL A O 1
ATOM 1405 N N . PHE A 1 190 ? -4.978 10.501 -2.477 1.00 94.00 190 PHE A N 1
ATOM 1406 C CA . PHE A 1 190 ? -4.807 9.061 -2.269 1.00 94.00 190 PHE A CA 1
ATOM 1407 C C . PHE A 1 190 ? -5.744 8.188 -3.113 1.00 94.00 190 PHE A C 1
ATOM 1409 O O . PHE A 1 190 ? -5.520 6.982 -3.196 1.00 94.00 190 PHE A O 1
ATOM 1416 N N . GLY A 1 191 ? -6.784 8.763 -3.728 1.00 95.06 191 GLY A N 1
ATOM 1417 C CA . GLY A 1 191 ? -7.852 7.989 -4.371 1.00 95.06 191 GLY A CA 1
ATOM 1418 C C . GLY A 1 191 ? -8.734 7.250 -3.363 1.00 95.06 191 GLY A C 1
ATOM 1419 O O . GLY A 1 191 ? -9.324 6.233 -3.708 1.00 95.06 191 GLY A O 1
ATOM 1420 N N . VAL A 1 192 ? -8.771 7.721 -2.115 1.00 97.38 192 VAL A N 1
ATOM 1421 C CA . VAL A 1 192 ? -9.417 7.052 -0.981 1.00 97.38 192 VAL A CA 1
ATOM 1422 C C . VAL A 1 192 ? -10.692 7.787 -0.586 1.00 97.38 192 VAL A C 1
ATOM 1424 O O . VAL A 1 192 ? -10.683 9.013 -0.456 1.00 97.38 192 VAL A O 1
ATOM 1427 N N . ASP A 1 193 ? -11.754 7.028 -0.336 1.00 98.12 193 ASP A N 1
ATOM 1428 C CA . ASP A 1 193 ? -13.009 7.532 0.216 1.00 98.12 193 ASP A CA 1
ATOM 1429 C C . ASP A 1 193 ? -13.052 7.433 1.752 1.00 98.12 193 ASP A C 1
ATOM 1431 O O . ASP A 1 193 ? -12.445 6.542 2.358 1.00 98.12 193 ASP A O 1
ATOM 1435 N N . LEU A 1 194 ? -13.779 8.358 2.381 1.00 97.62 194 LEU A N 1
ATOM 1436 C CA . LEU A 1 194 ? -13.968 8.431 3.830 1.00 97.62 194 LEU A CA 1
ATOM 1437 C C . LEU A 1 194 ? -15.461 8.338 4.161 1.00 97.62 194 LEU A C 1
ATOM 1439 O O . LEU A 1 194 ? -16.177 9.342 4.163 1.00 97.62 194 LEU A O 1
ATOM 1443 N N . ASP A 1 195 ? -15.917 7.134 4.495 1.00 97.50 195 ASP A N 1
ATOM 1444 C CA . ASP A 1 195 ? -17.313 6.857 4.835 1.00 97.50 195 ASP A CA 1
ATOM 1445 C C . ASP A 1 195 ? -17.584 7.263 6.288 1.00 97.50 195 ASP A C 1
ATOM 1447 O O . ASP A 1 195 ? -17.294 6.533 7.243 1.00 97.50 195 ASP A O 1
ATOM 1451 N N . SER A 1 196 ? -18.083 8.489 6.447 1.00 95.94 196 SER A N 1
ATOM 1452 C CA . SER A 1 196 ? -18.332 9.093 7.753 1.00 95.94 196 SER A CA 1
ATOM 1453 C C . SER A 1 196 ? -19.715 8.764 8.287 1.00 95.94 196 SER A C 1
ATOM 1455 O O . SER A 1 196 ? -20.728 9.075 7.664 1.00 95.94 196 SER A O 1
ATOM 1457 N N . ARG A 1 197 ? -19.753 8.181 9.487 1.00 95.38 197 ARG A N 1
ATOM 1458 C CA . ARG A 1 197 ? -20.972 7.758 10.179 1.00 95.38 197 ARG A CA 1
ATOM 1459 C C . ARG A 1 197 ? -20.925 8.193 11.637 1.00 95.38 197 ARG A C 1
ATOM 1461 O O . ARG A 1 197 ? -19.860 8.259 12.244 1.00 95.38 197 ARG A O 1
ATOM 1468 N N . ASP A 1 198 ? -22.080 8.447 12.238 1.00 94.94 198 ASP A N 1
ATOM 1469 C CA . ASP A 1 198 ? -22.157 8.555 13.694 1.00 94.94 198 ASP A CA 1
ATOM 1470 C C . ASP A 1 198 ? -21.952 7.180 14.370 1.00 94.94 198 ASP A C 1
ATOM 1472 O O . ASP A 1 198 ? -21.786 6.139 13.725 1.00 94.94 198 ASP A O 1
ATOM 1476 N N . THR A 1 199 ? -21.925 7.157 15.700 1.00 96.50 199 THR A N 1
ATOM 1477 C CA . THR A 1 199 ? -21.623 5.948 16.480 1.00 96.50 199 THR A CA 1
ATOM 1478 C C . THR A 1 199 ? -22.860 5.114 16.832 1.00 96.50 199 THR A C 1
ATOM 1480 O O . THR A 1 199 ? -22.714 4.007 17.355 1.00 96.50 199 THR A O 1
ATOM 1483 N N . THR A 1 200 ? -24.075 5.565 16.507 1.00 96.75 200 THR A N 1
ATOM 1484 C CA . THR A 1 200 ? -25.341 4.892 16.858 1.00 96.75 200 THR A CA 1
ATOM 1485 C C . THR A 1 200 ? -25.428 3.507 16.232 1.00 96.75 200 THR A C 1
ATOM 1487 O O . THR A 1 200 ? -25.779 2.534 16.905 1.00 96.75 200 THR A O 1
ATOM 1490 N N . GLY A 1 201 ? -25.072 3.390 14.948 1.00 97.06 201 GLY A N 1
ATOM 1491 C CA . GLY A 1 201 ? -25.068 2.108 14.240 1.00 97.06 201 GLY A CA 1
ATOM 1492 C C . GLY A 1 201 ? -24.091 1.104 14.857 1.00 97.06 201 GLY A C 1
ATOM 1493 O O . GLY A 1 201 ? -24.415 -0.074 15.000 1.00 97.06 201 GLY A O 1
ATOM 1494 N N . LEU A 1 202 ? -22.924 1.582 15.301 1.00 98.12 202 LEU A N 1
ATOM 1495 C CA . LEU A 1 202 ? -21.923 0.761 15.980 1.00 98.12 202 LEU A CA 1
ATOM 1496 C C . LEU A 1 202 ? -22.407 0.291 17.361 1.00 98.12 202 LEU A C 1
ATOM 1498 O O . LEU A 1 202 ? -22.253 -0.882 17.700 1.00 98.12 202 LEU A O 1
ATOM 1502 N N . ILE A 1 203 ? -23.039 1.177 18.137 1.00 98.31 203 ILE A N 1
ATOM 1503 C CA . ILE A 1 203 ? -23.623 0.837 19.444 1.00 98.31 203 ILE A CA 1
ATOM 1504 C C . ILE A 1 203 ? -24.707 -0.234 19.287 1.00 98.31 203 ILE A C 1
ATOM 1506 O O . ILE A 1 203 ? -24.717 -1.216 20.034 1.00 98.31 203 ILE A O 1
ATOM 1510 N N . ARG A 1 204 ? -25.589 -0.082 18.292 1.00 98.44 204 ARG A N 1
ATOM 1511 C CA . ARG A 1 204 ? -26.635 -1.066 17.989 1.00 98.44 204 ARG A CA 1
ATOM 1512 C C . ARG A 1 204 ? -26.033 -2.422 17.618 1.00 98.44 204 ARG A C 1
ATOM 1514 O O . ARG A 1 204 ? -26.383 -3.422 18.240 1.00 98.44 204 ARG A O 1
ATOM 1521 N N . ALA A 1 205 ? -25.061 -2.438 16.706 1.00 98.50 205 ALA A N 1
ATOM 1522 C CA . ALA A 1 205 ? -24.370 -3.661 16.299 1.00 98.50 205 ALA A CA 1
ATOM 1523 C C . ALA A 1 205 ? -23.679 -4.370 17.481 1.00 98.50 205 ALA A C 1
ATOM 1525 O O . ALA A 1 205 ? -23.680 -5.597 17.559 1.00 98.50 205 ALA A O 1
ATOM 1526 N N . ALA A 1 206 ? -23.125 -3.620 18.440 1.00 98.50 206 ALA A N 1
ATOM 1527 C CA . ALA A 1 206 ? -22.545 -4.190 19.659 1.00 98.50 206 ALA A CA 1
ATOM 1528 C C . ALA A 1 206 ? -23.606 -4.795 20.603 1.00 98.50 206 ALA A C 1
ATOM 1530 O O . ALA A 1 206 ? -23.352 -5.808 21.270 1.00 98.50 206 ALA A O 1
ATOM 1531 N N . GLY A 1 207 ? -24.805 -4.207 20.641 1.00 98.00 207 GLY A N 1
ATOM 1532 C CA . GLY A 1 207 ? -25.966 -4.747 21.353 1.00 98.00 207 GLY A CA 1
ATOM 1533 C C . GLY A 1 207 ? -26.482 -6.059 20.755 1.00 98.00 207 GLY A C 1
ATOM 1534 O O . GLY A 1 207 ? -26.847 -6.966 21.501 1.00 98.00 207 GLY A O 1
ATOM 1535 N N . GLU A 1 208 ? -26.428 -6.191 19.430 1.00 98.38 208 GLU A N 1
ATOM 1536 C CA . GLU A 1 208 ? -26.893 -7.367 18.678 1.00 98.38 208 GLU A CA 1
ATOM 1537 C C . GLU A 1 208 ? -25.961 -8.585 18.779 1.00 98.38 208 GLU A C 1
ATOM 1539 O O . GLU A 1 208 ? -26.352 -9.695 18.422 1.00 98.38 208 GLU A O 1
ATOM 1544 N N . ILE A 1 209 ? -24.738 -8.421 19.299 1.00 98.69 209 ILE A N 1
ATOM 1545 C CA . ILE A 1 209 ? -23.830 -9.550 19.532 1.00 98.69 209 ILE A CA 1
ATOM 1546 C C . ILE A 1 209 ? -24.476 -10.556 20.496 1.00 98.69 209 ILE A C 1
ATOM 1548 O O . ILE A 1 209 ? -24.869 -10.242 21.624 1.00 98.69 209 ILE A O 1
ATOM 1552 N N . THR A 1 210 ? -24.561 -11.812 20.087 1.00 98.44 210 THR A N 1
ATOM 1553 C CA . THR A 1 210 ? -25.202 -12.848 20.895 1.00 98.44 210 THR A CA 1
ATOM 1554 C C . THR A 1 210 ? -24.312 -13.282 22.063 1.00 98.44 210 THR A C 1
ATOM 1556 O O . THR A 1 210 ? -23.089 -13.112 22.071 1.00 98.44 210 THR A O 1
ATOM 1559 N N . ALA A 1 211 ? -24.914 -13.9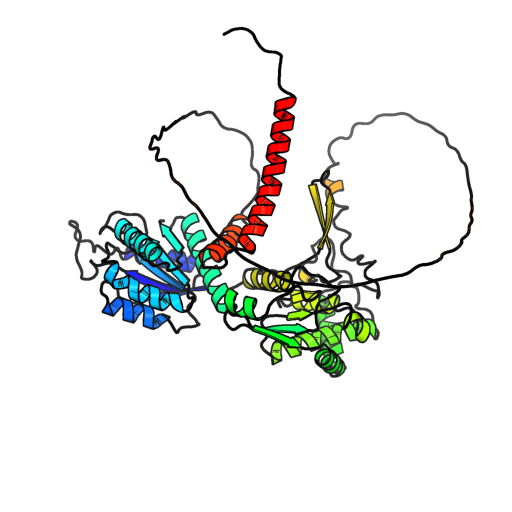00 23.082 1.00 97.75 211 ALA A N 1
ATOM 1560 C CA . ALA A 1 211 ? -24.153 -14.465 24.197 1.00 97.75 211 ALA A CA 1
ATOM 1561 C C . ALA A 1 211 ? -23.200 -15.591 23.747 1.00 97.75 211 ALA A C 1
ATOM 1563 O O . ALA A 1 211 ? -22.141 -15.772 24.346 1.00 97.75 211 ALA A O 1
ATOM 1564 N N . ALA A 1 212 ? -23.562 -16.338 22.699 1.00 98.19 212 ALA A N 1
ATOM 1565 C CA . ALA A 1 212 ? -22.718 -17.383 22.130 1.00 98.19 212 ALA A CA 1
ATOM 1566 C C . ALA A 1 212 ? -21.466 -16.794 21.462 1.00 98.19 212 ALA A C 1
ATOM 1568 O O . ALA A 1 212 ? -20.355 -17.214 21.789 1.00 98.19 212 ALA A O 1
ATOM 1569 N N . GLU A 1 213 ? -21.632 -15.774 20.614 1.00 98.38 213 GLU A N 1
ATOM 1570 C CA . GLU A 1 213 ? -20.517 -15.064 19.973 1.00 98.38 213 GLU A CA 1
ATOM 1571 C C . GLU A 1 213 ? -19.575 -14.442 21.004 1.00 98.38 213 GLU A C 1
ATOM 1573 O O . GLU A 1 213 ? -18.360 -14.608 20.917 1.00 98.38 213 GLU A O 1
ATOM 1578 N N . LEU A 1 214 ? -20.132 -13.794 22.032 1.00 98.38 214 LEU A N 1
ATOM 1579 C CA . LEU A 1 214 ? -19.351 -13.215 23.120 1.00 98.38 214 LEU A CA 1
ATOM 1580 C C . LEU A 1 214 ? -18.509 -14.271 23.853 1.00 98.38 214 LEU A C 1
ATOM 1582 O O . LEU A 1 214 ? -17.323 -14.046 24.097 1.00 98.38 214 LEU A O 1
ATOM 1586 N N . ARG A 1 215 ? -19.095 -15.426 24.203 1.00 97.44 215 ARG A N 1
ATOM 1587 C CA . ARG A 1 215 ? -18.359 -16.517 24.869 1.00 97.44 215 ARG A CA 1
ATOM 1588 C C . ARG A 1 215 ? -17.244 -17.069 23.984 1.00 97.44 215 ARG A C 1
ATOM 1590 O O . ARG A 1 215 ? -16.132 -17.257 24.475 1.00 97.44 215 ARG A O 1
ATOM 1597 N N . GLY A 1 216 ? -17.526 -17.289 22.699 1.00 97.75 216 GLY A N 1
ATOM 1598 C CA . GLY A 1 216 ? -16.538 -17.770 21.732 1.00 97.75 216 GLY A CA 1
ATOM 1599 C C . GLY A 1 216 ? -15.372 -16.795 21.569 1.00 97.75 216 GLY A C 1
ATOM 1600 O O . GLY A 1 216 ? -14.210 -17.176 21.720 1.00 97.75 216 GLY A O 1
ATOM 1601 N N . ALA A 1 217 ? -15.675 -15.513 21.362 1.00 97.56 217 ALA A N 1
ATOM 1602 C CA . ALA A 1 217 ? -14.665 -14.469 21.235 1.00 97.56 217 ALA A CA 1
ATOM 1603 C C . ALA A 1 217 ? -13.828 -14.329 22.506 1.00 97.56 217 ALA A C 1
ATOM 1605 O O . ALA A 1 217 ? -12.604 -14.292 22.429 1.00 97.56 217 ALA A O 1
ATOM 1606 N N . ARG A 1 218 ? -14.460 -14.334 23.686 1.00 97.38 218 ARG A N 1
ATOM 1607 C CA . ARG A 1 218 ? -13.755 -14.285 24.972 1.00 97.38 218 ARG A CA 1
ATOM 1608 C C . ARG A 1 218 ? -12.759 -15.436 25.120 1.00 97.38 218 ARG A C 1
ATOM 1610 O O . ARG A 1 218 ? -11.628 -15.192 25.527 1.00 97.38 218 ARG A O 1
ATOM 1617 N N . ALA A 1 219 ? -13.149 -16.662 24.768 1.00 95.88 219 ALA A N 1
ATOM 1618 C CA . ALA A 1 219 ? -12.261 -17.823 24.824 1.00 95.88 219 ALA A CA 1
ATOM 1619 C C . ALA A 1 219 ? -11.079 -17.709 23.843 1.00 95.88 219 ALA A C 1
ATOM 1621 O O . ALA A 1 219 ? -9.956 -18.074 24.190 1.00 95.88 219 ALA A O 1
ATOM 1622 N N . SER A 1 220 ? -11.313 -17.173 22.642 1.00 95.38 220 SER A N 1
ATOM 1623 C CA . SER A 1 220 ? -10.253 -16.929 21.656 1.00 95.38 220 SER A CA 1
ATOM 1624 C C . SER A 1 220 ? -9.282 -15.843 22.124 1.00 95.38 220 SER A C 1
ATOM 1626 O O . SER A 1 220 ? -8.072 -16.058 22.151 1.00 95.38 220 SER A O 1
ATOM 1628 N N . ILE A 1 221 ? -9.811 -14.693 22.551 1.00 95.50 221 ILE A N 1
ATOM 1629 C CA . ILE A 1 221 ? -9.032 -13.527 22.983 1.00 95.50 221 ILE A CA 1
ATOM 1630 C C . ILE A 1 221 ? -8.224 -13.840 24.245 1.00 95.50 221 ILE A C 1
ATOM 1632 O O . ILE A 1 221 ? -7.103 -13.362 24.376 1.00 95.50 221 ILE A O 1
ATOM 1636 N N . GLN A 1 222 ? -8.737 -14.683 25.150 1.00 94.50 222 GLN A N 1
ATOM 1637 C CA . GLN A 1 222 ? -8.026 -15.086 26.369 1.00 94.50 222 GLN A CA 1
ATOM 1638 C C . GLN A 1 222 ? -6.623 -15.640 26.089 1.00 94.50 222 GLN A C 1
ATOM 1640 O O . GLN A 1 222 ? -5.743 -15.483 26.925 1.00 94.50 222 GLN A O 1
ATOM 1645 N N . ARG A 1 223 ? -6.384 -16.245 24.919 1.00 92.25 223 ARG A N 1
ATOM 1646 C CA . ARG A 1 223 ? -5.067 -16.784 24.534 1.00 92.25 223 ARG A CA 1
ATOM 1647 C C . ARG A 1 223 ? -3.996 -15.702 24.359 1.00 92.25 223 ARG A C 1
ATOM 1649 O O . ARG A 1 223 ? -2.814 -16.017 24.401 1.00 92.25 223 ARG A O 1
ATOM 1656 N N . LEU A 1 224 ? -4.407 -14.449 24.164 1.00 90.12 224 LEU A N 1
ATOM 1657 C CA . LEU A 1 224 ? -3.523 -13.294 23.987 1.00 90.12 224 LEU A CA 1
ATOM 1658 C C . LEU A 1 224 ? -3.103 -12.654 25.322 1.00 90.12 224 LEU A C 1
ATOM 1660 O O . LEU A 1 224 ? -2.233 -11.789 25.336 1.00 90.12 224 LEU A O 1
ATOM 1664 N N . PHE A 1 225 ? -3.716 -13.064 26.438 1.00 88.25 225 PHE A N 1
ATOM 1665 C CA . PHE A 1 225 ? -3.500 -12.483 27.763 1.00 88.25 225 PHE A CA 1
ATOM 1666 C C . PHE A 1 225 ? -3.173 -13.579 28.777 1.00 88.25 225 PHE A C 1
ATOM 1668 O O . PHE A 1 225 ? -3.850 -14.603 28.847 1.00 88.25 225 PHE A O 1
ATOM 1675 N N . SER A 1 226 ? -2.164 -13.358 29.618 1.00 85.38 226 SER A N 1
ATOM 1676 C CA . SER A 1 226 ? -1.854 -14.291 30.711 1.00 85.38 226 SER A CA 1
ATOM 1677 C C . SER A 1 226 ? -2.849 -14.234 31.849 1.00 85.38 226 SER A C 1
ATOM 1679 O O . SER A 1 226 ? -3.091 -15.228 32.527 1.00 85.38 226 SER A O 1
ATOM 1681 N N . GLU A 1 227 ? -3.385 -13.046 32.097 1.00 88.00 227 GLU A N 1
ATOM 1682 C CA . GLU A 1 227 ? -4.379 -12.841 33.129 1.00 88.00 227 GLU A CA 1
ATOM 1683 C C . GLU A 1 227 ? -5.759 -13.169 32.579 1.00 88.00 227 GLU A C 1
ATOM 1685 O O . GLU A 1 227 ? -6.086 -12.898 31.418 1.00 88.00 227 GLU A O 1
ATOM 1690 N N . LYS A 1 228 ? -6.592 -13.756 33.435 1.00 91.19 228 LYS A N 1
ATOM 1691 C CA . LYS A 1 228 ? -7.971 -14.059 33.078 1.00 91.19 228 LYS A CA 1
ATOM 1692 C C . LYS A 1 228 ? -8.708 -12.757 32.775 1.00 91.19 228 LYS A C 1
ATOM 1694 O O . LYS A 1 228 ? -8.759 -11.867 33.621 1.00 91.19 228 LYS A O 1
ATOM 1699 N N . ILE A 1 229 ? -9.327 -12.674 31.599 1.00 91.56 229 ILE A N 1
ATOM 1700 C CA . ILE A 1 229 ? -10.164 -11.534 31.230 1.00 91.56 229 ILE A CA 1
ATOM 1701 C C . ILE A 1 229 ? -11.280 -11.418 32.280 1.00 91.56 229 ILE A C 1
ATOM 1703 O O . ILE A 1 229 ? -12.025 -12.390 32.474 1.00 91.56 229 ILE A O 1
ATOM 1707 N N . PRO A 1 230 ? -11.445 -10.252 32.933 1.00 90.88 230 PRO A N 1
ATOM 1708 C CA . PRO A 1 230 ? -12.443 -10.063 33.975 1.00 90.88 230 PRO A CA 1
ATOM 1709 C C . PRO A 1 230 ? -13.849 -10.442 33.512 1.00 90.88 230 PRO A C 1
ATOM 1711 O O . PRO A 1 230 ? -14.240 -10.195 32.365 1.00 90.88 230 PRO A O 1
ATOM 1714 N N . ALA A 1 231 ? -14.622 -11.048 34.409 1.00 89.88 231 ALA A N 1
ATOM 1715 C CA . ALA A 1 231 ? -16.046 -11.248 34.189 1.00 89.88 231 ALA A CA 1
ATOM 1716 C C . ALA A 1 231 ? -16.804 -9.919 34.354 1.00 89.88 231 ALA A C 1
ATOM 1718 O O . ALA A 1 231 ? -16.352 -9.014 35.056 1.00 89.88 231 ALA A O 1
ATOM 1719 N N . GLY A 1 232 ? -17.980 -9.823 33.736 1.00 92.94 232 GLY A N 1
ATOM 1720 C CA . GLY A 1 232 ? -18.915 -8.724 33.951 1.00 92.94 232 GLY A CA 1
ATOM 1721 C C . GLY A 1 232 ? -19.032 -7.742 32.788 1.00 92.94 232 GLY A C 1
ATOM 1722 O O . GLY A 1 232 ? -18.307 -7.795 31.791 1.00 92.94 232 GLY A O 1
ATOM 1723 N N . LYS A 1 233 ? -19.980 -6.812 32.956 1.00 92.75 233 LYS A N 1
ATOM 1724 C CA . LYS A 1 233 ? -20.507 -5.957 31.884 1.00 92.75 233 LYS A CA 1
ATOM 1725 C C . LYS A 1 233 ? -19.443 -5.122 31.174 1.00 92.75 233 LYS A C 1
ATOM 1727 O O . LYS A 1 233 ? -19.562 -4.909 29.977 1.00 92.75 233 LYS A O 1
ATOM 1732 N N . VAL A 1 234 ? -18.412 -4.655 31.880 1.00 92.44 234 VAL A N 1
ATOM 1733 C CA . VAL A 1 234 ? -17.363 -3.806 31.286 1.00 92.44 234 VAL A CA 1
ATOM 1734 C C . VAL A 1 234 ? -16.565 -4.579 30.235 1.00 92.44 234 VAL A C 1
ATOM 1736 O O . VAL A 1 234 ? -16.515 -4.166 29.081 1.00 92.44 234 VAL A O 1
ATOM 1739 N N . ALA A 1 235 ? -16.009 -5.735 30.604 1.00 94.06 235 ALA A N 1
ATOM 1740 C CA . ALA A 1 235 ? -15.260 -6.574 29.671 1.00 94.06 235 ALA A CA 1
ATOM 1741 C C . ALA A 1 235 ? -16.157 -7.115 28.545 1.00 94.06 235 ALA A C 1
ATOM 1743 O O . ALA A 1 235 ? -15.733 -7.175 27.392 1.00 94.06 235 ALA A O 1
ATOM 1744 N N . ASP A 1 236 ? -17.415 -7.448 28.855 1.00 97.00 236 ASP A N 1
ATOM 1745 C CA . ASP A 1 236 ? -18.380 -7.880 27.843 1.00 97.00 236 ASP A CA 1
ATOM 1746 C C . ASP A 1 236 ? -18.655 -6.780 26.813 1.00 97.00 236 ASP A C 1
ATOM 1748 O O . ASP A 1 236 ? -18.657 -7.061 25.615 1.00 97.00 236 ASP A O 1
ATOM 1752 N N . ARG A 1 237 ? -18.826 -5.522 27.247 1.00 96.81 237 ARG A N 1
ATOM 1753 C CA . ARG A 1 237 ? -18.992 -4.377 26.339 1.00 96.81 237 ARG A CA 1
ATOM 1754 C C . ARG A 1 237 ? -17.782 -4.216 25.424 1.00 96.81 237 ARG A C 1
ATOM 1756 O O . ARG A 1 237 ? -17.979 -4.080 24.219 1.00 96.81 237 ARG A O 1
ATOM 1763 N N . SER A 1 238 ? -16.560 -4.293 25.953 1.00 96.31 238 SER A N 1
ATOM 1764 C CA . SER A 1 238 ? -15.333 -4.162 25.154 1.00 96.31 238 SER A CA 1
ATOM 1765 C C . SER A 1 238 ? -15.186 -5.269 24.100 1.00 96.31 238 SER A C 1
ATOM 1767 O O . SER A 1 238 ? -14.843 -4.979 22.956 1.00 96.31 238 SER A O 1
ATOM 1769 N N . ILE A 1 239 ? -15.500 -6.526 24.441 1.00 98.06 239 ILE A N 1
ATOM 1770 C CA . ILE A 1 239 ? -15.457 -7.645 23.480 1.00 98.06 239 ILE A CA 1
ATOM 1771 C C . ILE A 1 239 ? -16.565 -7.506 22.427 1.00 98.06 239 ILE A C 1
ATOM 1773 O O . ILE A 1 239 ? -16.322 -7.726 21.242 1.00 98.06 239 ILE A O 1
ATOM 1777 N N . ARG A 1 240 ? -17.774 -7.101 22.832 1.00 98.69 240 ARG A N 1
ATOM 1778 C CA . ARG A 1 240 ? -18.885 -6.827 21.905 1.00 98.69 240 ARG A CA 1
ATOM 1779 C C . ARG A 1 240 ? -18.547 -5.721 20.917 1.00 98.69 240 ARG A C 1
ATOM 1781 O O . ARG A 1 240 ? -18.862 -5.853 19.742 1.00 98.69 240 ARG A O 1
ATOM 1788 N N . LEU A 1 241 ? -17.880 -4.664 21.381 1.00 98.56 241 LEU A N 1
ATOM 1789 C CA . LEU A 1 241 ? -17.446 -3.567 20.524 1.00 98.56 241 LEU A CA 1
ATOM 1790 C C . LEU A 1 241 ? -16.446 -4.046 19.465 1.00 98.56 241 LEU A C 1
ATOM 1792 O O . LEU A 1 241 ? -16.618 -3.736 18.293 1.00 98.56 241 LEU A O 1
ATOM 1796 N N . TYR A 1 242 ? -15.455 -4.852 19.857 1.00 98.50 242 TYR A N 1
ATOM 1797 C CA . TYR A 1 242 ? -14.521 -5.487 18.919 1.00 98.50 242 TYR A CA 1
ATOM 1798 C C . TYR A 1 242 ? -15.248 -6.328 17.858 1.00 98.50 242 TYR A C 1
ATOM 1800 O O . TYR A 1 242 ? -15.001 -6.168 16.665 1.00 98.50 242 TYR A O 1
ATOM 1808 N N . LEU A 1 243 ? -16.191 -7.178 18.273 1.00 98.81 243 LEU A N 1
ATOM 1809 C CA . LEU A 1 243 ? -16.960 -8.004 17.339 1.00 98.81 243 LEU A CA 1
ATOM 1810 C C . LEU A 1 243 ? -17.838 -7.170 16.399 1.00 98.81 243 LEU A C 1
ATOM 1812 O O . LEU A 1 243 ? -17.921 -7.477 15.212 1.00 98.81 243 LEU A O 1
ATOM 1816 N N . ALA A 1 244 ? -18.467 -6.110 16.905 1.00 98.75 244 ALA A N 1
ATOM 1817 C CA . ALA A 1 244 ? -19.268 -5.200 16.094 1.00 98.75 244 ALA A CA 1
ATOM 1818 C C . ALA A 1 244 ? -18.415 -4.470 15.050 1.00 98.75 244 ALA A C 1
ATOM 1820 O O . ALA A 1 244 ? -18.789 -4.431 13.881 1.00 98.75 244 ALA A O 1
ATOM 1821 N N . LEU A 1 245 ? -17.246 -3.958 15.449 1.00 98.62 245 LEU A N 1
ATOM 1822 C CA . LEU A 1 245 ? -16.292 -3.325 14.538 1.00 98.62 245 LEU A CA 1
ATOM 1823 C C . LEU A 1 245 ? -15.848 -4.291 13.442 1.00 98.62 245 LEU A C 1
ATOM 1825 O O . LEU A 1 245 ? -15.899 -3.927 12.271 1.00 98.62 245 LEU A O 1
ATOM 1829 N N . ARG A 1 246 ? -15.498 -5.534 13.795 1.00 98.50 246 ARG A N 1
ATOM 1830 C CA . ARG A 1 246 ? -15.159 -6.569 12.809 1.00 98.50 246 ARG A CA 1
ATOM 1831 C C . ARG A 1 246 ? -16.277 -6.804 11.803 1.00 98.50 246 ARG A C 1
ATOM 1833 O O . ARG A 1 246 ? -16.024 -6.746 10.607 1.00 98.50 246 ARG A O 1
ATOM 1840 N N . LYS A 1 247 ? -17.505 -7.020 12.285 1.00 98.62 247 LYS A N 1
ATOM 1841 C CA . LYS A 1 247 ? -18.670 -7.249 11.420 1.00 98.62 247 LYS A CA 1
ATOM 1842 C C . LYS A 1 247 ? -18.938 -6.071 10.489 1.00 98.62 247 LYS A C 1
ATOM 1844 O O . LYS A 1 247 ? -19.283 -6.291 9.337 1.00 98.62 247 LYS A O 1
ATOM 1849 N N . ILE A 1 248 ? -18.808 -4.836 10.976 1.00 98.62 248 ILE A N 1
ATOM 1850 C CA . ILE A 1 248 ? -19.026 -3.643 10.149 1.00 98.62 248 ILE A CA 1
ATOM 1851 C C . ILE A 1 248 ? -17.914 -3.517 9.107 1.00 98.62 248 ILE A C 1
ATOM 1853 O O . ILE A 1 248 ? -18.220 -3.410 7.930 1.00 98.62 248 ILE A O 1
ATOM 1857 N N . VAL A 1 249 ? -16.643 -3.597 9.507 1.00 98.44 249 VAL A N 1
ATOM 1858 C CA . VAL A 1 249 ? -15.508 -3.502 8.572 1.00 98.44 249 VAL A CA 1
ATOM 1859 C C . VAL A 1 249 ? -15.607 -4.559 7.469 1.00 98.44 249 VAL A C 1
ATOM 1861 O O . VAL A 1 249 ? -15.419 -4.234 6.302 1.00 98.44 249 VAL A O 1
ATOM 1864 N N . GLU A 1 250 ? -15.957 -5.798 7.823 1.00 98.06 250 GLU A N 1
ATOM 1865 C CA . GLU A 1 250 ? -16.147 -6.887 6.861 1.00 98.06 250 GLU A CA 1
ATOM 1866 C C . GLU A 1 250 ? -17.358 -6.652 5.946 1.00 98.06 250 GLU A C 1
ATOM 1868 O O . GLU A 1 250 ? -17.231 -6.769 4.730 1.00 98.06 250 GLU A O 1
ATOM 1873 N N . ARG A 1 251 ? -18.514 -6.270 6.507 1.00 98.25 251 ARG A N 1
ATOM 1874 C CA . ARG A 1 251 ? -19.746 -6.016 5.740 1.00 98.25 251 ARG A CA 1
ATOM 1875 C C . ARG A 1 251 ? -19.586 -4.877 4.736 1.00 98.25 251 ARG A C 1
ATOM 1877 O O . ARG A 1 251 ? -20.096 -4.977 3.628 1.00 98.25 251 ARG A O 1
ATOM 1884 N N . GLU A 1 252 ? -18.936 -3.793 5.143 1.00 98.25 252 GLU A N 1
ATOM 1885 C CA . GLU A 1 252 ? -18.770 -2.595 4.312 1.00 98.25 252 GLU A CA 1
ATOM 1886 C C . GLU A 1 252 ? -17.542 -2.687 3.390 1.00 98.25 252 GLU A C 1
ATOM 1888 O O . GLU A 1 252 ? -17.342 -1.823 2.541 1.00 98.25 252 GLU A O 1
ATOM 1893 N N . GLY A 1 253 ? -16.695 -3.711 3.553 1.00 97.69 253 GLY A N 1
ATOM 1894 C CA . GLY A 1 253 ? -15.462 -3.860 2.778 1.00 97.69 253 GLY A CA 1
ATOM 1895 C C . GLY A 1 253 ? -14.429 -2.761 3.050 1.00 97.69 253 GLY A C 1
ATOM 1896 O O . GLY A 1 253 ? -13.615 -2.448 2.180 1.00 97.69 253 GLY A O 1
ATOM 1897 N N . TRP A 1 254 ? -14.455 -2.149 4.236 1.00 98.38 254 TRP A N 1
ATOM 1898 C CA . TRP A 1 254 ? -13.555 -1.048 4.567 1.00 98.38 254 TRP A CA 1
ATOM 1899 C C . TRP A 1 254 ? -12.106 -1.519 4.732 1.00 98.38 254 TRP A C 1
ATOM 1901 O O . TRP A 1 254 ? -11.816 -2.534 5.364 1.00 98.38 254 TRP A O 1
ATOM 1911 N N . ALA A 1 255 ? -11.166 -0.718 4.233 1.00 97.75 255 ALA A N 1
ATOM 1912 C CA . ALA A 1 255 ? -9.730 -0.974 4.342 1.00 97.75 255 ALA A CA 1
ATOM 1913 C C . ALA A 1 255 ? -9.174 -0.744 5.762 1.00 97.75 255 ALA A C 1
ATOM 1915 O O . ALA A 1 255 ? -8.033 -1.099 6.067 1.00 97.75 255 ALA A O 1
ATOM 1916 N N . GLY A 1 256 ? -9.974 -0.133 6.628 1.00 98.19 256 GLY A N 1
ATOM 1917 C CA . GLY A 1 256 ? -9.658 0.220 8.001 1.00 98.19 256 GLY A CA 1
ATOM 1918 C C . GLY A 1 256 ? -10.673 1.235 8.509 1.00 98.19 256 GLY A C 1
ATOM 1919 O O . GLY A 1 256 ? -11.622 1.579 7.800 1.00 98.19 256 GLY A O 1
ATOM 1920 N N . TYR A 1 257 ? -10.474 1.747 9.718 1.00 98.31 257 TYR A N 1
ATOM 1921 C CA . TYR A 1 257 ? -11.350 2.789 10.243 1.00 98.31 257 TYR A CA 1
ATOM 1922 C C . TYR A 1 257 ? -10.664 3.679 11.272 1.00 98.31 257 TYR A C 1
ATOM 1924 O O . TYR A 1 257 ? -9.749 3.260 11.975 1.00 98.31 257 TYR A O 1
ATOM 1932 N N . THR A 1 258 ? -11.166 4.895 11.430 1.00 96.94 258 THR A N 1
ATOM 1933 C CA . THR A 1 258 ? -10.864 5.717 12.600 1.00 96.94 258 THR A CA 1
ATOM 1934 C C . THR A 1 258 ? -12.104 5.912 13.460 1.00 96.94 258 THR A C 1
ATOM 1936 O O . THR A 1 258 ? -13.236 5.745 12.998 1.00 96.94 258 THR A O 1
ATOM 1939 N N . ILE A 1 259 ? -11.895 6.200 14.739 1.00 95.75 259 ILE A N 1
ATOM 1940 C CA . ILE A 1 259 ? -12.969 6.353 15.713 1.00 95.75 259 ILE A CA 1
ATOM 1941 C C . ILE A 1 259 ? -12.709 7.558 16.605 1.00 95.75 259 ILE A C 1
ATOM 1943 O O . ILE A 1 259 ? -11.605 7.729 17.113 1.00 95.75 259 ILE A O 1
ATOM 1947 N N . GLN A 1 260 ? -13.740 8.377 16.815 1.00 94.19 260 GLN A N 1
ATOM 1948 C CA . GLN A 1 260 ? -13.692 9.580 17.649 1.00 94.19 260 GLN A CA 1
ATOM 1949 C C . GLN A 1 260 ? -13.232 9.283 19.081 1.00 94.19 260 GLN A C 1
ATOM 1951 O O . GLN A 1 260 ? -12.579 10.115 19.704 1.00 94.19 260 GLN A O 1
ATOM 1956 N N . SER A 1 261 ? -13.572 8.102 19.602 1.00 92.12 261 SER A N 1
ATOM 1957 C CA . SER A 1 261 ? -13.331 7.679 20.985 1.00 92.12 261 SER A CA 1
ATOM 1958 C C . SER A 1 261 ? -13.987 8.618 22.009 1.00 92.12 261 SER A C 1
ATOM 1960 O O . SER A 1 261 ? -15.112 8.353 22.431 1.00 92.12 261 SER A O 1
ATOM 1962 N N . PHE A 1 262 ? -13.321 9.713 22.386 1.00 88.06 262 PHE A N 1
ATOM 1963 C CA . PHE A 1 262 ? -13.764 10.662 23.410 1.00 88.06 262 PHE A CA 1
ATOM 1964 C C . PHE A 1 262 ? -13.721 12.114 22.900 1.00 88.06 262 PHE A C 1
ATOM 1966 O O . PHE A 1 262 ? -12.769 12.484 22.209 1.00 88.06 262 PHE A O 1
ATOM 1973 N N . PRO A 1 263 ? -14.685 12.976 23.273 1.00 88.44 263 PRO A N 1
ATOM 1974 C CA . PRO A 1 263 ? -15.986 12.611 23.852 1.00 88.44 263 PRO A CA 1
ATOM 1975 C C . PRO A 1 263 ? -16.813 11.784 22.849 1.00 88.44 263 PRO A C 1
ATOM 1977 O O . PRO A 1 263 ? -16.448 11.719 21.677 1.00 88.44 263 PRO A O 1
ATOM 1980 N N . GLY A 1 264 ? -17.907 11.156 23.272 1.00 88.75 264 GLY A N 1
ATOM 1981 C CA . GLY A 1 264 ? -18.813 10.406 22.390 1.00 88.75 264 GLY A CA 1
ATOM 1982 C C . GLY A 1 264 ? -18.904 8.931 22.758 1.00 88.75 264 GLY A C 1
ATOM 1983 O O . GLY A 1 264 ? -19.403 8.595 23.825 1.00 88.75 264 GLY A O 1
ATOM 1984 N N . LEU A 1 265 ? -18.414 8.024 21.903 1.00 92.38 265 LEU A N 1
ATOM 1985 C CA . LEU A 1 265 ? -18.574 6.579 22.135 1.00 92.38 265 LEU A CA 1
ATOM 1986 C C . LEU A 1 265 ? -18.012 6.120 23.488 1.00 92.38 265 LEU A C 1
ATOM 1988 O O . LEU A 1 265 ? -18.555 5.205 24.105 1.00 92.38 265 LEU A O 1
ATOM 1992 N N . GLY A 1 266 ? -16.938 6.752 23.951 1.00 91.00 266 GLY A N 1
ATOM 1993 C CA . GLY A 1 266 ? -16.367 6.513 25.265 1.00 91.00 266 GLY A CA 1
ATOM 1994 C C . GLY A 1 266 ? -17.301 6.854 26.433 1.00 91.00 266 GLY A C 1
ATOM 1995 O O . GLY A 1 266 ? -17.244 6.176 27.459 1.00 91.00 266 GLY A O 1
ATOM 1996 N N . ASP A 1 267 ? -18.183 7.838 26.247 1.00 90.00 267 ASP A N 1
ATOM 1997 C CA . ASP A 1 267 ? -19.186 8.282 27.218 1.00 90.00 267 ASP A CA 1
ATOM 1998 C C . ASP A 1 267 ? -20.471 7.436 27.113 1.00 90.00 267 ASP A C 1
ATOM 2000 O O . ASP A 1 267 ? -20.996 6.962 28.121 1.00 90.00 267 ASP A O 1
ATOM 2004 N N . ASP A 1 268 ? -20.933 7.168 25.887 1.00 92.12 268 ASP A N 1
ATOM 2005 C CA . ASP A 1 268 ? -22.201 6.472 25.625 1.00 92.12 268 ASP A CA 1
ATOM 2006 C C . ASP A 1 268 ? -22.086 4.944 25.769 1.00 92.12 268 ASP A C 1
ATOM 2008 O O . ASP A 1 268 ? -23.010 4.247 26.213 1.00 92.12 268 ASP A O 1
ATOM 2012 N N . TYR A 1 269 ? -20.932 4.390 25.386 1.00 94.62 269 TYR A N 1
ATOM 2013 C CA . TYR A 1 269 ? -20.701 2.951 25.346 1.00 94.62 269 TYR A CA 1
ATOM 2014 C C . TYR A 1 269 ? -19.524 2.481 26.205 1.00 94.62 269 TYR A C 1
ATOM 2016 O O . TYR A 1 269 ? -19.663 1.571 27.022 1.00 94.62 269 TYR A O 1
ATOM 2024 N N . GLY A 1 270 ? -18.352 3.072 26.035 1.00 91.62 270 GLY A N 1
ATOM 2025 C CA . GLY A 1 270 ? -17.167 2.735 26.812 1.00 91.62 270 GLY A CA 1
ATOM 2026 C C . GLY A 1 270 ? -15.886 2.838 26.003 1.00 91.62 270 GLY A C 1
ATOM 2027 O O . GLY A 1 270 ? -15.901 3.062 24.795 1.00 91.62 270 GLY A O 1
ATOM 2028 N N . ALA A 1 271 ? -14.760 2.656 26.692 1.00 91.94 271 ALA A N 1
ATOM 2029 C CA . ALA A 1 271 ? -13.440 2.824 26.102 1.00 91.94 271 ALA A CA 1
ATOM 2030 C C . ALA A 1 271 ? -13.226 1.914 24.878 1.00 91.94 271 ALA A C 1
ATOM 2032 O O . ALA A 1 271 ? -13.429 0.697 24.927 1.00 91.94 271 ALA A O 1
ATOM 2033 N N . THR A 1 272 ? -12.771 2.526 23.788 1.00 94.44 272 THR A N 1
ATOM 2034 C CA . THR A 1 272 ? -12.546 1.897 22.479 1.00 94.44 272 THR A CA 1
ATOM 2035 C C . THR A 1 272 ? -11.196 1.198 22.380 1.00 94.44 272 THR A C 1
ATOM 2037 O O . THR A 1 272 ? -11.029 0.294 21.562 1.00 94.44 272 THR A O 1
ATOM 2040 N N . CYS A 1 273 ? -10.254 1.575 23.245 1.00 94.50 273 CYS A N 1
ATOM 2041 C CA . CYS A 1 273 ? -8.856 1.178 23.181 1.00 94.50 273 CYS A CA 1
ATOM 2042 C C . CYS A 1 273 ? -8.652 -0.343 23.167 1.00 94.50 273 CYS A C 1
ATOM 2044 O O . CYS A 1 273 ? -7.881 -0.842 22.356 1.00 94.50 273 CYS A O 1
ATOM 2046 N N . PHE A 1 274 ? -9.403 -1.103 23.972 1.00 94.56 274 PHE A N 1
ATOM 2047 C CA . PHE A 1 274 ? -9.340 -2.569 23.951 1.00 94.56 274 PHE A CA 1
ATOM 2048 C C . PHE A 1 274 ? -9.755 -3.154 22.596 1.00 94.56 274 PHE A C 1
ATOM 2050 O O . PHE A 1 274 ? -9.099 -4.054 22.077 1.00 94.56 274 PHE A O 1
ATOM 2057 N N . ALA A 1 275 ? -10.841 -2.644 22.013 1.00 96.81 275 ALA A N 1
ATOM 2058 C CA . ALA A 1 275 ? -11.301 -3.115 20.717 1.00 96.81 275 ALA A CA 1
ATOM 2059 C C . ALA A 1 275 ? -10.307 -2.738 19.609 1.00 96.81 275 ALA A C 1
ATOM 2061 O O . ALA A 1 275 ? -9.982 -3.579 18.776 1.00 96.81 275 ALA A O 1
ATOM 2062 N N . GLN A 1 276 ? -9.760 -1.520 19.649 1.00 96.75 276 GLN A N 1
ATOM 2063 C CA . GLN A 1 276 ? -8.718 -1.067 18.723 1.00 96.75 276 GLN A CA 1
ATOM 2064 C C . GLN A 1 276 ? -7.442 -1.914 18.833 1.00 96.75 276 GLN A C 1
ATOM 2066 O O . GLN A 1 276 ? -6.906 -2.314 17.804 1.00 96.75 276 GLN A O 1
ATOM 2071 N N . SER A 1 277 ? -7.001 -2.274 20.045 1.00 96.00 277 SER A N 1
ATOM 2072 C CA . SER A 1 277 ? -5.875 -3.195 20.265 1.00 96.00 277 SER A CA 1
ATOM 2073 C C . SER A 1 277 ? -6.044 -4.508 19.508 1.00 96.00 277 SER A C 1
ATOM 2075 O O . SER A 1 277 ? -5.111 -4.978 18.860 1.00 96.00 277 SER A O 1
ATOM 2077 N N . LEU A 1 278 ? -7.236 -5.106 19.583 1.00 97.50 278 LEU A N 1
ATOM 2078 C CA . LEU A 1 278 ? -7.524 -6.367 18.906 1.00 97.50 278 LEU A CA 1
ATOM 2079 C C . LEU A 1 278 ? -7.647 -6.190 17.390 1.00 97.50 278 LEU A C 1
ATOM 2081 O O . LEU A 1 278 ? -7.148 -7.028 16.652 1.00 97.50 278 LEU A O 1
ATOM 2085 N N . MET A 1 279 ? -8.219 -5.082 16.914 1.00 98.00 279 MET A N 1
ATOM 2086 C CA . MET A 1 279 ? -8.264 -4.783 15.478 1.00 98.00 279 MET A CA 1
ATOM 2087 C C . MET A 1 279 ? -6.859 -4.590 14.886 1.00 98.00 279 MET A C 1
ATOM 2089 O O . MET A 1 279 ? -6.565 -5.151 13.833 1.00 98.00 279 MET A O 1
ATOM 2093 N N . LEU A 1 280 ? -5.956 -3.887 15.583 1.00 96.81 280 LEU A N 1
ATOM 2094 C CA . LEU A 1 280 ? -4.552 -3.771 15.169 1.00 96.81 280 LEU A CA 1
ATOM 2095 C C . LEU A 1 280 ? -3.836 -5.128 15.176 1.00 96.81 280 LEU A C 1
ATOM 2097 O O . LEU A 1 280 ? -3.037 -5.419 14.283 1.00 96.81 280 LEU A O 1
ATOM 2101 N N . ASN A 1 281 ? -4.117 -5.957 16.185 1.00 95.69 281 ASN A N 1
ATOM 2102 C CA . ASN A 1 281 ? -3.582 -7.314 16.288 1.00 95.69 281 ASN A CA 1
ATOM 2103 C C . ASN A 1 281 ? -4.033 -8.188 15.114 1.00 95.69 281 ASN A C 1
ATOM 2105 O O . ASN A 1 281 ? -3.236 -8.947 14.571 1.00 95.69 281 ASN A O 1
ATOM 2109 N N . ASP A 1 282 ? -5.275 -7.999 14.677 1.00 95.56 282 ASP A N 1
ATOM 2110 C CA . ASP A 1 282 ? -5.866 -8.637 13.501 1.00 95.56 282 ASP A CA 1
ATOM 2111 C C . ASP A 1 282 ? -5.452 -7.960 12.180 1.00 95.56 282 ASP A C 1
ATOM 2113 O O . ASP A 1 282 ? -5.994 -8.273 11.122 1.00 95.56 282 ASP A O 1
ATOM 2117 N N . ARG A 1 283 ? -4.461 -7.056 12.220 1.00 93.94 283 ARG A N 1
ATOM 2118 C CA . ARG A 1 283 ? -3.884 -6.358 11.058 1.00 93.94 283 ARG A CA 1
ATOM 2119 C C . ARG A 1 283 ? -4.858 -5.419 10.341 1.00 93.94 283 ARG A C 1
ATOM 2121 O O . ARG A 1 283 ? -4.624 -5.061 9.188 1.00 93.94 283 ARG A O 1
ATOM 2128 N N . VAL A 1 284 ? -5.910 -4.966 11.020 1.00 96.88 284 VAL A N 1
ATOM 2129 C CA . VAL A 1 284 ? -6.792 -3.912 10.511 1.00 96.88 284 VAL A CA 1
ATOM 2130 C C . VAL A 1 284 ? -6.188 -2.552 10.845 1.00 96.88 284 VAL A C 1
ATOM 2132 O O . VAL A 1 284 ? -5.814 -2.285 11.987 1.00 96.88 284 VAL A O 1
ATOM 2135 N N . GLY A 1 285 ? -6.092 -1.680 9.838 1.00 96.31 285 GLY A N 1
ATOM 2136 C CA . GLY A 1 285 ? -5.620 -0.314 10.031 1.00 96.31 285 GLY A CA 1
ATOM 2137 C C . GLY A 1 285 ? -6.627 0.486 10.845 1.00 96.31 285 GLY A C 1
ATOM 2138 O O . GLY A 1 285 ? -7.753 0.687 10.389 1.00 96.31 285 GLY A O 1
ATOM 2139 N N . VAL A 1 286 ? -6.233 0.928 12.041 1.00 96.94 286 VAL A N 1
ATOM 2140 C CA . VAL A 1 286 ? -7.097 1.739 12.902 1.00 96.94 286 VAL A CA 1
ATOM 2141 C C . VAL A 1 286 ? -6.355 2.907 13.523 1.00 96.94 286 VAL A C 1
ATOM 2143 O O . VAL A 1 286 ? -5.144 2.845 13.729 1.00 96.94 286 VAL A O 1
ATOM 2146 N N . SER A 1 287 ? -7.098 3.952 13.869 1.00 95.75 287 SER A N 1
ATOM 2147 C CA . SER A 1 287 ? -6.611 5.030 14.727 1.00 95.75 287 SER A CA 1
ATOM 2148 C C . SER A 1 287 ? -7.695 5.513 15.687 1.00 95.75 287 SER A C 1
ATOM 2150 O O . SER A 1 287 ? -8.881 5.220 15.520 1.00 95.75 287 SER A O 1
ATOM 2152 N N . THR A 1 288 ? -7.265 6.213 16.731 1.00 93.38 288 THR A N 1
ATOM 2153 C CA . THR A 1 288 ? -8.127 6.847 17.734 1.00 93.38 288 THR A CA 1
ATOM 2154 C C . THR A 1 288 ? -8.313 8.331 17.417 1.00 93.38 288 THR A C 1
ATOM 2156 O O . THR A 1 288 ? -7.580 8.892 16.604 1.00 93.38 288 THR A O 1
ATOM 2159 N N . LEU A 1 289 ? -9.289 8.961 18.070 1.00 93.50 289 LEU A N 1
ATOM 2160 C CA . LEU A 1 289 ? -9.572 10.399 18.024 1.00 93.50 289 LEU A CA 1
ATOM 2161 C C . LEU A 1 289 ? -9.884 10.969 16.636 1.00 93.50 289 LEU A C 1
ATOM 2163 O O . LEU A 1 289 ? -9.847 12.186 16.442 1.00 93.50 289 LEU A O 1
ATOM 2167 N N . SER A 1 290 ? -10.245 10.108 15.686 1.00 94.00 290 SER A N 1
ATOM 2168 C CA . SER A 1 290 ? -10.374 10.482 14.276 1.00 94.00 290 SER A CA 1
ATOM 2169 C C . SER A 1 290 ? -9.076 11.059 13.693 1.00 94.00 290 SER A C 1
ATOM 2171 O O . SER A 1 290 ? -9.109 12.010 12.916 1.00 94.00 290 SER A O 1
ATOM 2173 N N . ASP A 1 291 ? -7.919 10.503 14.080 1.00 94.56 291 ASP A N 1
ATOM 2174 C CA . ASP A 1 291 ? -6.616 10.848 13.505 1.00 94.56 291 ASP A CA 1
ATOM 2175 C C . ASP A 1 291 ? -6.370 10.072 12.203 1.00 94.56 291 ASP A C 1
ATOM 2177 O O . ASP A 1 291 ? -5.913 8.921 12.189 1.00 94.56 291 ASP A O 1
ATOM 2181 N N . PHE A 1 292 ? -6.658 10.717 11.080 1.00 95.75 292 PHE A N 1
ATOM 2182 C CA . PHE A 1 292 ? -6.527 10.123 9.758 1.00 95.75 292 PHE A CA 1
ATOM 2183 C C . PHE A 1 292 ? -5.065 9.953 9.315 1.00 95.75 292 PHE A C 1
ATOM 2185 O O . PHE A 1 292 ? -4.761 9.046 8.537 1.00 95.75 292 PHE A O 1
ATOM 2192 N N . ASN A 1 293 ? -4.136 10.765 9.830 1.00 94.31 293 ASN A N 1
ATOM 2193 C CA . ASN A 1 293 ? -2.711 10.616 9.519 1.00 94.31 293 ASN A CA 1
ATOM 2194 C C . ASN A 1 293 ? -2.160 9.335 10.148 1.00 94.31 293 ASN A C 1
ATOM 2196 O O . ASN A 1 293 ? -1.459 8.561 9.486 1.00 94.31 293 ASN A O 1
ATOM 2200 N N . THR A 1 294 ? -2.527 9.083 11.407 1.00 94.88 294 THR A N 1
ATOM 2201 C CA . THR A 1 294 ? -2.217 7.818 12.077 1.00 94.88 294 THR A CA 1
ATOM 2202 C C . THR A 1 294 ? -2.876 6.652 11.344 1.00 94.88 294 THR A C 1
ATOM 2204 O O . THR A 1 294 ? -2.197 5.667 11.068 1.00 94.88 294 THR A O 1
ATOM 2207 N N . LEU A 1 295 ? -4.145 6.775 10.932 1.00 96.94 295 LEU A N 1
ATOM 2208 C CA . LEU A 1 295 ? -4.845 5.719 10.188 1.00 96.94 295 LEU A CA 1
ATOM 2209 C C . LEU A 1 295 ? -4.094 5.311 8.915 1.00 96.94 295 LEU A C 1
ATOM 2211 O O . LEU A 1 295 ? -3.821 4.125 8.712 1.00 96.94 295 LEU A O 1
ATOM 2215 N N . LEU A 1 296 ? -3.731 6.286 8.074 1.00 96.75 296 LEU A N 1
ATOM 2216 C CA . LEU A 1 296 ? -3.010 6.011 6.834 1.00 96.75 296 LEU A CA 1
ATOM 2217 C C . LEU A 1 296 ? -1.649 5.374 7.116 1.00 96.75 296 LEU A C 1
ATOM 2219 O O . LEU A 1 296 ? -1.278 4.397 6.471 1.00 96.75 296 LEU A O 1
ATOM 2223 N N . THR A 1 297 ? -0.922 5.889 8.108 1.00 95.94 297 THR A N 1
ATOM 2224 C CA . THR A 1 297 ? 0.401 5.375 8.485 1.00 95.94 297 THR A CA 1
ATOM 2225 C C . THR A 1 297 ? 0.318 3.932 8.978 1.00 95.94 297 THR A C 1
ATOM 2227 O O . THR A 1 297 ? 1.081 3.079 8.529 1.00 95.94 297 THR A O 1
ATOM 2230 N N . VAL A 1 298 ? -0.649 3.628 9.845 1.00 96.31 298 VAL A N 1
ATOM 2231 C CA . VAL A 1 298 ? -0.901 2.271 10.344 1.00 96.31 298 VAL A CA 1
ATOM 2232 C C . VAL A 1 298 ? -1.282 1.339 9.198 1.00 96.31 298 VAL A C 1
ATOM 2234 O O . VAL A 1 298 ? -0.778 0.219 9.146 1.00 96.31 298 VAL A O 1
ATOM 2237 N N . LYS A 1 299 ? -2.114 1.786 8.246 1.00 96.31 299 LYS A N 1
ATOM 2238 C CA . LYS A 1 299 ? -2.455 0.985 7.063 1.00 96.31 299 LYS A CA 1
ATOM 2239 C C . LYS A 1 299 ? -1.227 0.680 6.207 1.00 96.31 299 LYS A C 1
ATOM 2241 O O . LYS A 1 299 ? -1.030 -0.466 5.814 1.00 96.31 299 LYS A O 1
ATOM 2246 N N . LEU A 1 300 ? -0.408 1.694 5.933 1.00 95.56 300 LEU A N 1
ATOM 2247 C CA . LEU A 1 300 ? 0.816 1.573 5.144 1.00 95.56 300 LEU A CA 1
ATOM 2248 C C . LEU A 1 300 ? 1.783 0.569 5.785 1.00 95.56 300 LEU A C 1
ATOM 2250 O O . LEU A 1 300 ? 2.192 -0.393 5.137 1.00 95.56 300 LEU A O 1
ATOM 2254 N N . LEU A 1 301 ? 2.107 0.755 7.066 1.00 94.62 301 LEU A N 1
ATOM 2255 C CA . LEU A 1 301 ? 2.991 -0.147 7.807 1.00 94.62 301 LEU A CA 1
ATOM 2256 C C . LEU A 1 301 ? 2.384 -1.551 7.946 1.00 94.62 301 LEU A C 1
ATOM 2258 O O . LEU A 1 301 ? 3.091 -2.549 7.827 1.00 94.62 301 LEU A O 1
ATOM 2262 N N . GLY A 1 302 ? 1.066 -1.648 8.133 1.00 93.81 302 GLY A N 1
ATOM 2263 C CA . GLY A 1 302 ? 0.356 -2.919 8.237 1.00 93.81 302 GLY A CA 1
ATOM 2264 C C . GLY A 1 302 ? 0.384 -3.735 6.943 1.00 93.81 302 GLY A C 1
ATOM 2265 O O . GLY A 1 302 ? 0.635 -4.938 6.955 1.00 93.81 302 GLY A O 1
ATOM 2266 N N . ASP A 1 303 ? 0.199 -3.092 5.796 1.00 93.56 303 ASP A N 1
ATOM 2267 C CA . ASP A 1 303 ? 0.278 -3.790 4.515 1.00 93.56 303 ASP A CA 1
ATOM 2268 C C . ASP A 1 303 ? 1.719 -4.148 4.147 1.00 93.56 303 ASP A C 1
ATOM 2270 O O . ASP A 1 303 ? 1.975 -5.224 3.599 1.00 93.56 303 ASP A O 1
ATOM 2274 N N . MET A 1 304 ? 2.669 -3.255 4.430 1.00 89.69 304 MET A N 1
ATOM 2275 C CA . MET A 1 304 ? 4.069 -3.412 4.031 1.00 89.69 304 MET A CA 1
ATOM 2276 C C . MET A 1 304 ? 4.882 -4.301 4.974 1.00 89.69 304 MET A C 1
ATOM 2278 O O . MET A 1 304 ? 5.856 -4.903 4.521 1.00 89.69 304 MET A O 1
ATOM 2282 N N . GLY A 1 305 ? 4.477 -4.415 6.236 1.00 88.62 305 GLY A N 1
ATOM 2283 C CA . GLY A 1 305 ? 5.098 -5.271 7.240 1.00 88.62 305 GLY A CA 1
ATOM 2284 C C . GLY A 1 305 ? 4.430 -6.641 7.382 1.00 88.62 305 GLY A C 1
ATOM 2285 O O . GLY A 1 305 ? 3.380 -6.955 6.801 1.00 88.62 305 GLY A O 1
ATOM 2286 N N . ASP A 1 306 ? 5.054 -7.485 8.186 1.00 87.88 306 ASP A N 1
ATOM 2287 C CA . ASP A 1 306 ? 4.549 -8.773 8.662 1.00 87.88 306 ASP A CA 1
ATOM 2288 C C . ASP A 1 306 ? 4.031 -8.711 10.110 1.00 87.88 306 ASP A C 1
ATOM 2290 O O . ASP A 1 306 ? 3.164 -9.506 10.467 1.00 87.88 306 ASP A O 1
ATOM 2294 N N . GLU A 1 307 ? 4.445 -7.713 10.893 1.00 88.94 307 GLU A N 1
ATOM 2295 C CA . GLU A 1 307 ? 4.026 -7.525 12.289 1.00 88.94 307 GLU A CA 1
ATOM 2296 C C . GLU A 1 307 ? 2.897 -6.491 12.484 1.00 88.94 307 GLU A C 1
ATOM 2298 O O . GLU A 1 307 ? 2.827 -5.501 11.743 1.00 88.94 307 GLU A O 1
ATOM 2303 N N . PRO A 1 308 ? 2.017 -6.666 13.499 1.00 92.12 308 PRO A N 1
ATOM 2304 C CA . PRO A 1 308 ? 1.077 -5.640 13.958 1.00 92.12 308 PRO A CA 1
ATOM 2305 C C . PRO A 1 308 ? 1.740 -4.279 14.182 1.00 92.12 308 PRO A C 1
ATOM 2307 O O . PRO A 1 308 ? 2.903 -4.194 14.558 1.00 92.12 308 PRO A O 1
ATOM 2310 N N . VAL A 1 309 ? 0.982 -3.202 13.989 1.00 93.00 309 VAL A N 1
ATOM 2311 C CA . VAL A 1 309 ? 1.499 -1.841 14.170 1.00 93.00 309 VAL A CA 1
ATOM 2312 C C . VAL A 1 309 ? 1.022 -1.294 15.507 1.00 93.00 309 VAL A C 1
ATOM 2314 O O . VAL A 1 309 ? -0.166 -1.351 15.820 1.00 93.00 309 VAL A O 1
ATOM 2317 N N . TYR A 1 310 ? 1.951 -0.737 16.276 1.00 92.94 310 TYR A N 1
ATOM 2318 C CA . TYR A 1 310 ? 1.651 0.086 17.440 1.00 92.94 310 TYR A CA 1
ATOM 2319 C C . TYR A 1 310 ? 1.797 1.562 17.073 1.00 92.94 310 TYR A C 1
ATOM 2321 O O . TYR A 1 310 ? 2.802 1.964 16.488 1.00 92.94 310 TYR A O 1
ATOM 2329 N N . TYR A 1 311 ? 0.803 2.362 17.445 1.00 92.12 311 TYR A N 1
ATOM 2330 C CA . TYR A 1 311 ? 0.879 3.817 17.429 1.00 92.12 311 TYR A CA 1
ATOM 2331 C C . TYR A 1 311 ? 0.713 4.340 18.857 1.00 92.12 311 TYR A C 1
ATOM 2333 O O . TYR A 1 311 ? 0.039 3.724 19.682 1.00 92.12 311 TYR A O 1
ATOM 2341 N N . GLY A 1 312 ? 1.320 5.485 19.153 1.00 90.25 312 GLY A N 1
ATOM 2342 C CA . GLY A 1 312 ? 1.183 6.120 20.453 1.00 90.25 312 GLY A CA 1
ATOM 2343 C C . GLY A 1 312 ? 1.743 7.533 20.475 1.00 90.25 312 GLY A C 1
ATOM 2344 O O . GLY A 1 312 ? 2.500 7.941 19.594 1.00 90.25 312 GLY A O 1
ATOM 2345 N N . ASP A 1 313 ? 1.378 8.254 21.520 1.00 88.56 313 ASP A N 1
ATOM 2346 C CA . ASP A 1 313 ? 1.776 9.624 21.772 1.00 88.56 313 ASP A CA 1
ATOM 2347 C C . ASP A 1 313 ? 3.212 9.682 22.281 1.00 88.56 313 ASP A C 1
ATOM 2349 O O . ASP A 1 313 ? 3.626 8.898 23.143 1.00 88.56 313 ASP A O 1
ATOM 2353 N N . LEU A 1 314 ? 3.959 10.681 21.814 1.00 89.62 314 LEU A N 1
ATOM 2354 C CA . LEU A 1 314 ? 5.245 11.045 22.399 1.00 89.62 314 LEU A CA 1
ATOM 2355 C C . LEU A 1 314 ? 4.998 11.776 23.725 1.00 89.62 314 LEU A C 1
ATOM 2357 O O . LEU A 1 314 ? 4.954 13.002 23.783 1.00 89.62 314 LEU A O 1
ATOM 2361 N N . GLN A 1 315 ? 4.811 11.017 24.802 1.00 91.12 315 GLN A N 1
ATOM 2362 C CA . GLN A 1 315 ? 4.445 11.569 26.107 1.00 91.12 315 GLN A CA 1
ATOM 2363 C C . GLN A 1 315 ? 5.597 12.318 26.779 1.00 91.12 315 GLN A C 1
ATOM 2365 O O . GLN A 1 315 ? 5.366 13.287 27.501 1.00 91.12 315 GLN A O 1
ATOM 2370 N N . HIS A 1 316 ? 6.831 11.843 26.613 1.00 92.38 316 HIS A N 1
ATOM 2371 C CA . HIS A 1 316 ? 7.994 12.452 27.251 1.00 92.38 316 HIS A CA 1
ATOM 2372 C C . HIS A 1 316 ? 9.248 12.258 26.405 1.00 92.38 316 HIS A C 1
ATOM 2374 O O . HIS A 1 316 ? 9.481 11.166 25.893 1.00 92.38 316 HIS A O 1
ATOM 2380 N N . ILE A 1 317 ? 10.058 13.308 26.288 1.00 95.06 317 ILE A N 1
ATOM 2381 C CA . ILE A 1 317 ? 11.364 13.280 25.629 1.00 95.06 317 ILE A CA 1
ATOM 2382 C C . ILE A 1 317 ? 12.395 13.690 26.677 1.00 95.06 317 ILE A C 1
ATOM 2384 O O . ILE A 1 317 ? 12.421 14.848 27.097 1.00 95.06 317 ILE A O 1
ATOM 2388 N N . ASP A 1 318 ? 13.239 12.747 27.085 1.00 94.44 318 ASP A N 1
ATOM 2389 C CA . ASP A 1 318 ? 14.379 13.007 27.957 1.00 94.44 318 ASP A CA 1
ATOM 2390 C C . ASP A 1 318 ? 15.622 13.213 27.087 1.00 94.44 318 ASP A C 1
ATOM 2392 O O . ASP A 1 318 ? 16.178 12.280 26.504 1.00 94.44 318 ASP A O 1
ATOM 2396 N N . LYS A 1 319 ? 16.070 14.465 26.979 1.00 96.00 319 LYS A N 1
ATOM 2397 C CA . LYS A 1 319 ? 17.256 14.811 26.185 1.00 96.00 319 LYS A CA 1
ATOM 2398 C C . LYS A 1 319 ? 18.566 14.351 26.828 1.00 96.00 319 LYS A C 1
ATOM 2400 O O . LYS A 1 319 ? 19.537 14.134 26.105 1.00 96.00 319 LYS A O 1
ATOM 2405 N N . ALA A 1 320 ? 18.614 14.230 28.156 1.00 96.00 320 ALA A N 1
ATOM 2406 C CA . ALA A 1 320 ? 19.824 13.845 28.872 1.00 96.00 320 ALA A CA 1
ATOM 2407 C C . ALA A 1 320 ? 20.102 12.352 28.687 1.00 96.00 320 ALA A C 1
ATOM 2409 O O . ALA A 1 320 ? 21.221 11.977 28.333 1.00 96.00 320 ALA A O 1
ATOM 2410 N N . SER A 1 321 ? 19.077 11.512 28.853 1.00 95.62 321 SER A N 1
ATOM 2411 C CA . SER A 1 321 ? 19.183 10.076 28.570 1.00 95.62 321 SER A CA 1
ATOM 2412 C C . SER A 1 321 ? 19.031 9.740 27.081 1.00 95.62 321 SER A C 1
ATOM 2414 O O . SER A 1 321 ? 19.397 8.639 26.670 1.00 95.62 321 SER A O 1
ATOM 2416 N N . ARG A 1 322 ? 18.570 10.696 26.258 1.00 95.19 322 ARG A N 1
ATOM 2417 C CA . ARG A 1 322 ? 18.225 10.522 24.832 1.00 95.19 322 ARG A CA 1
ATOM 2418 C C . ARG A 1 322 ? 17.127 9.475 24.634 1.00 95.19 322 ARG A C 1
ATOM 2420 O O . ARG A 1 322 ? 17.181 8.667 23.707 1.00 95.19 322 ARG A O 1
ATOM 2427 N N . GLU A 1 323 ? 16.131 9.499 25.510 1.00 93.19 323 GLU A N 1
ATOM 2428 C CA . GLU A 1 323 ? 15.017 8.557 25.522 1.00 93.19 323 GLU A CA 1
ATOM 2429 C C . GLU A 1 323 ? 13.702 9.248 25.161 1.00 93.19 323 GLU A C 1
ATOM 2431 O O . GLU A 1 323 ? 13.469 10.419 25.466 1.00 93.19 323 GLU A O 1
ATOM 2436 N N . VAL A 1 324 ? 12.807 8.491 24.527 1.00 91.88 324 VAL A N 1
ATOM 2437 C CA . VAL A 1 324 ? 11.445 8.931 24.232 1.00 91.88 324 VAL A CA 1
ATOM 2438 C C . VAL A 1 324 ? 10.469 7.911 24.791 1.00 91.88 324 VAL A C 1
ATOM 2440 O O . VAL A 1 324 ? 10.569 6.715 24.521 1.00 91.88 324 VAL A O 1
ATOM 2443 N N . LYS A 1 325 ? 9.503 8.391 25.571 1.00 90.31 325 LYS A N 1
ATOM 2444 C CA . LYS A 1 325 ? 8.404 7.590 26.093 1.00 90.31 325 LYS A CA 1
ATOM 2445 C C . LYS A 1 325 ? 7.214 7.692 25.151 1.00 90.31 325 LYS A C 1
ATOM 2447 O O . LYS A 1 325 ? 6.601 8.754 25.049 1.00 90.31 325 LYS A O 1
ATOM 2452 N N . ILE A 1 326 ? 6.878 6.570 24.524 1.00 90.69 326 ILE A N 1
ATOM 2453 C CA . ILE A 1 326 ? 5.728 6.439 23.629 1.00 90.69 326 ILE A CA 1
ATOM 2454 C C . ILE A 1 326 ? 4.605 5.713 24.367 1.00 90.69 326 ILE A C 1
ATOM 2456 O O . ILE A 1 326 ? 4.825 4.621 24.895 1.00 90.69 326 ILE A O 1
ATOM 2460 N N . ILE A 1 327 ? 3.410 6.296 24.412 1.00 86.25 327 ILE A N 1
ATOM 2461 C CA . ILE A 1 327 ? 2.251 5.711 25.095 1.00 86.25 327 ILE A CA 1
ATOM 2462 C C . ILE A 1 327 ? 0.997 5.822 24.228 1.00 86.25 327 ILE A C 1
ATOM 2464 O O . ILE A 1 327 ? 0.655 6.900 23.765 1.00 86.25 327 ILE A O 1
ATOM 2468 N N . GLY A 1 328 ? 0.293 4.718 24.009 1.00 79.94 328 GLY A N 1
ATOM 2469 C CA . GLY A 1 328 ? -1.046 4.760 23.433 1.00 79.94 328 GLY A CA 1
ATOM 2470 C C . GLY A 1 328 ? -2.075 5.232 24.461 1.00 79.94 328 GLY A C 1
ATOM 2471 O O . GLY A 1 328 ? -1.877 5.100 25.670 1.00 79.94 328 GLY A O 1
ATOM 2472 N N . ASP A 1 329 ? -3.242 5.653 23.990 1.00 80.38 329 ASP A N 1
ATOM 2473 C CA . ASP A 1 329 ? -4.445 5.938 24.793 1.00 80.38 329 ASP A CA 1
ATOM 2474 C C . ASP A 1 329 ? -5.058 4.687 25.476 1.00 80.38 329 ASP A C 1
ATOM 2476 O O . ASP A 1 329 ? -6.171 4.704 26.004 1.00 80.38 329 ASP A O 1
ATOM 2480 N N . GLY A 1 330 ? -4.315 3.579 25.470 1.00 84.94 330 GLY A N 1
ATOM 2481 C CA . GLY A 1 330 ? -4.713 2.243 25.894 1.00 84.94 330 GLY A CA 1
ATOM 2482 C C . GLY A 1 330 ? -4.704 1.232 24.747 1.00 84.94 330 GLY A C 1
ATOM 2483 O O . GLY A 1 330 ? -4.729 0.032 25.022 1.00 84.94 330 GLY A O 1
ATOM 2484 N N . ALA A 1 331 ? -4.674 1.686 23.486 1.00 91.31 331 ALA A N 1
ATOM 2485 C CA . ALA A 1 331 ? -4.598 0.804 22.327 1.00 91.31 331 ALA A CA 1
ATOM 2486 C C . ALA A 1 331 ? -3.162 0.287 22.127 1.00 91.31 331 ALA A C 1
ATOM 2488 O O . ALA A 1 331 ? -2.218 1.059 21.973 1.00 91.31 331 ALA A O 1
ATOM 2489 N N . CYS A 1 332 ? -2.986 -1.031 22.143 1.00 92.31 332 CYS A N 1
ATOM 2490 C CA . CYS A 1 332 ? -1.728 -1.710 21.860 1.00 92.31 332 CYS A CA 1
ATOM 2491 C C . CYS A 1 332 ? -2.011 -3.161 21.435 1.00 92.31 332 CYS A C 1
ATOM 2493 O O . CYS A 1 332 ? -2.682 -3.877 22.186 1.00 92.31 332 CYS A O 1
ATOM 2495 N N . PRO A 1 333 ? -1.521 -3.624 20.270 1.00 93.38 333 PRO A N 1
ATOM 2496 C CA . PRO A 1 333 ? -1.717 -5.005 19.844 1.00 93.38 333 PRO A CA 1
ATOM 2497 C C . PRO A 1 333 ? -1.069 -5.968 20.852 1.00 93.38 333 PRO A C 1
ATOM 2499 O O . PRO A 1 333 ? 0.149 -5.910 21.034 1.00 93.38 333 PRO A O 1
ATOM 2502 N N . PRO A 1 334 ? -1.819 -6.883 21.497 1.00 91.38 334 PRO A N 1
ATOM 2503 C CA . PRO A 1 334 ? -1.243 -7.802 22.479 1.00 91.38 334 PRO A CA 1
ATOM 2504 C C . PRO A 1 334 ? -0.160 -8.715 21.889 1.00 91.38 334 PRO A C 1
ATOM 2506 O O . PRO A 1 334 ? 0.748 -9.112 22.614 1.00 91.38 334 PRO A O 1
ATOM 2509 N N . GLY A 1 335 ? -0.197 -9.004 20.583 1.00 87.44 335 GLY A N 1
ATOM 2510 C CA . GLY A 1 335 ? 0.844 -9.766 19.888 1.00 87.44 335 GLY A CA 1
ATOM 2511 C C . GLY A 1 335 ? 2.228 -9.105 19.881 1.00 87.44 335 GLY A C 1
ATOM 2512 O O . GLY A 1 335 ? 3.215 -9.802 19.674 1.00 87.44 335 GLY A O 1
ATOM 2513 N N . LEU A 1 336 ? 2.324 -7.798 20.157 1.00 87.88 336 LEU A N 1
ATOM 2514 C CA . LEU A 1 336 ? 3.603 -7.095 20.315 1.00 87.88 336 LEU A CA 1
ATOM 2515 C C . LEU A 1 336 ? 4.172 -7.186 21.739 1.00 87.88 336 LEU A C 1
ATOM 2517 O O . LEU A 1 336 ? 5.236 -6.628 22.016 1.00 87.88 336 LEU A O 1
ATOM 2521 N N . ALA A 1 337 ? 3.487 -7.867 22.665 1.00 82.06 337 ALA A N 1
ATOM 2522 C CA . ALA A 1 337 ? 4.019 -8.095 24.001 1.00 82.06 337 ALA A CA 1
ATOM 2523 C C . ALA A 1 337 ? 5.351 -8.858 23.917 1.00 82.06 337 ALA A C 1
ATOM 2525 O O . ALA A 1 337 ? 5.426 -9.985 23.428 1.00 82.06 337 ALA A O 1
ATOM 2526 N N . GLY A 1 338 ? 6.426 -8.225 24.392 1.00 66.75 338 GLY A N 1
ATOM 2527 C CA . GLY A 1 338 ? 7.759 -8.815 24.371 1.00 66.75 338 GLY A CA 1
ATOM 2528 C C . GLY A 1 338 ? 7.888 -10.042 25.282 1.00 66.75 338 GLY A C 1
ATOM 2529 O O . GLY A 1 338 ? 7.099 -10.275 26.195 1.00 66.75 338 GLY A O 1
ATOM 2530 N N . ARG A 1 339 ? 8.980 -10.796 25.115 1.00 52.62 339 ARG A N 1
ATOM 2531 C CA . ARG A 1 339 ? 9.293 -12.011 25.904 1.00 52.62 339 ARG A CA 1
ATOM 2532 C C . ARG A 1 339 ? 9.548 -11.767 27.402 1.00 52.62 339 ARG A C 1
ATOM 2534 O O . ARG A 1 339 ? 9.791 -12.712 28.142 1.00 52.62 339 ARG A O 1
ATOM 2541 N N . LEU A 1 340 ? 9.514 -10.510 27.846 1.00 51.19 340 LEU A N 1
ATOM 2542 C CA . LEU A 1 340 ? 9.700 -10.096 29.242 1.00 51.19 340 LEU A CA 1
ATOM 2543 C C . LEU A 1 340 ? 8.396 -10.171 30.061 1.00 51.19 340 LEU A C 1
ATOM 2545 O O . LEU A 1 340 ? 8.418 -9.943 31.269 1.00 51.19 340 LEU A O 1
ATOM 2549 N N . GLY A 1 341 ? 7.278 -10.518 29.415 1.00 45.91 341 GLY A N 1
ATOM 2550 C CA . GLY A 1 341 ? 6.022 -10.875 30.061 1.00 45.91 341 GLY A CA 1
ATOM 2551 C C . GLY A 1 341 ? 4.813 -10.645 29.139 1.00 45.91 341 GLY A C 1
ATOM 2552 O O . GLY A 1 341 ? 4.816 -9.683 28.373 1.00 45.91 341 GLY A O 1
ATOM 2553 N N . PRO A 1 342 ? 3.783 -11.503 29.203 1.00 43.72 342 PRO A N 1
ATOM 2554 C CA . PRO A 1 342 ? 2.538 -11.354 28.439 1.00 43.72 342 PRO A CA 1
ATOM 2555 C C . PRO A 1 342 ? 1.802 -10.030 28.731 1.00 43.72 342 PRO A C 1
ATOM 2557 O O . PRO A 1 342 ? 1.953 -9.450 29.809 1.00 43.72 342 PRO A O 1
ATOM 2560 N N . ALA A 1 343 ? 0.993 -9.553 27.774 1.00 48.88 343 ALA A N 1
ATOM 2561 C CA . ALA A 1 343 ? 0.194 -8.331 27.918 1.00 48.88 343 ALA A CA 1
ATOM 2562 C C . ALA A 1 343 ? -0.782 -8.425 29.110 1.00 48.88 343 ALA A C 1
ATOM 2564 O O . ALA A 1 343 ? -1.496 -9.419 29.265 1.00 48.88 343 ALA A O 1
ATOM 2565 N N . GLY A 1 344 ? -0.838 -7.375 29.937 1.00 43.56 344 GLY A N 1
ATOM 2566 C CA . GLY A 1 344 ? -1.808 -7.243 31.031 1.00 43.56 344 GLY A CA 1
ATOM 2567 C C . GLY A 1 344 ? -3.136 -6.644 30.557 1.00 43.56 344 GLY A C 1
ATOM 2568 O O . GLY A 1 344 ? -3.159 -5.819 29.644 1.00 43.56 344 GLY A O 1
ATOM 2569 N N . PHE A 1 345 ? -4.249 -7.030 31.185 1.00 34.91 345 PHE A N 1
ATOM 2570 C CA . PHE A 1 345 ? -5.576 -6.500 30.856 1.00 34.91 345 PHE A CA 1
ATOM 2571 C C . PHE A 1 345 ? -5.829 -5.174 31.607 1.00 34.91 345 PHE A C 1
ATOM 2573 O O . PHE A 1 345 ? -5.734 -5.152 32.838 1.00 34.91 345 PHE A O 1
ATOM 2580 N N . PRO A 1 346 ? -6.169 -4.054 30.941 1.00 40.66 346 PRO A N 1
ATOM 2581 C CA . PRO A 1 346 ? -6.461 -2.812 31.650 1.00 40.66 346 PRO A CA 1
ATOM 2582 C C . PRO A 1 346 ? -7.792 -2.921 32.412 1.00 40.66 346 PRO A C 1
ATOM 2584 O O . PRO A 1 346 ? -8.849 -3.160 31.833 1.00 40.66 346 PRO A O 1
ATOM 2587 N N . SER A 1 347 ? -7.747 -2.724 33.732 1.00 29.89 347 SER A N 1
ATOM 2588 C CA . SER A 1 347 ? -8.914 -2.700 34.621 1.00 29.89 347 SER A CA 1
ATOM 2589 C C . SER A 1 347 ? -9.105 -1.302 35.231 1.00 29.89 347 SER A C 1
ATOM 2591 O O . SER A 1 347 ? -8.594 -1.019 36.307 1.00 29.89 347 SER A O 1
ATOM 2593 N N . SER A 1 348 ? -9.782 -0.379 34.528 1.00 30.98 348 SER A N 1
ATOM 2594 C CA . SER A 1 348 ? -10.592 0.736 35.093 1.00 30.98 348 SER A CA 1
ATOM 2595 C C . SER A 1 348 ? -10.915 1.831 34.062 1.00 30.98 348 SER A C 1
ATOM 2597 O O . SER A 1 348 ? -10.160 2.085 33.129 1.00 30.98 348 SER A O 1
ATOM 2599 N N . SER A 1 349 ? -12.046 2.512 34.272 1.00 30.92 349 SER A N 1
ATOM 2600 C CA . SER A 1 349 ? -12.632 3.613 33.488 1.00 30.92 349 SER A CA 1
ATOM 2601 C C . SER A 1 349 ? -11.901 4.961 33.626 1.00 30.92 349 SER A C 1
ATOM 2603 O O . SER A 1 349 ? -12.527 6.015 33.654 1.00 30.92 349 SER A O 1
ATOM 2605 N N . SER A 1 350 ? -10.573 4.958 33.742 1.00 26.02 350 SER A N 1
ATOM 2606 C CA . SER A 1 350 ? -9.781 6.189 33.819 1.00 26.02 350 SER A CA 1
ATOM 2607 C C . SER A 1 350 ? -8.458 6.018 33.083 1.00 26.02 350 SER A C 1
ATOM 2609 O O . SER A 1 350 ? -7.694 5.098 33.369 1.00 26.02 350 SER A O 1
ATOM 2611 N N . ALA A 1 351 ? -8.165 6.940 32.166 1.00 29.84 351 ALA A N 1
ATOM 2612 C CA . ALA A 1 351 ? -6.943 7.000 31.361 1.00 29.84 351 ALA A CA 1
ATOM 2613 C C . ALA A 1 351 ? -5.633 7.145 32.179 1.00 29.84 351 ALA A C 1
ATOM 2615 O O . ALA A 1 351 ? -4.551 7.255 31.614 1.00 29.84 351 ALA A O 1
ATOM 2616 N N . SER A 1 352 ? -5.686 7.133 33.515 1.00 24.03 352 SER A N 1
ATOM 2617 C CA . SER A 1 352 ? -4.541 7.406 34.391 1.00 24.03 352 SER A CA 1
ATOM 2618 C C . SER A 1 352 ? -3.807 6.164 34.914 1.00 24.03 352 SER A C 1
ATOM 2620 O O . SER A 1 352 ? -2.806 6.309 35.615 1.00 24.03 352 SER A O 1
ATOM 2622 N N . ARG A 1 353 ? -4.238 4.932 34.590 1.00 28.34 353 ARG A N 1
ATOM 2623 C CA . ARG A 1 353 ? -3.554 3.702 35.053 1.00 28.34 353 ARG A CA 1
ATOM 2624 C C . ARG A 1 353 ? -3.451 2.607 33.988 1.00 28.34 353 ARG A C 1
ATOM 2626 O O . ARG A 1 353 ? -3.831 1.464 34.223 1.00 28.34 353 ARG A O 1
ATOM 2633 N N . ALA A 1 354 ? -2.828 2.914 32.853 1.00 27.55 354 ALA A N 1
ATOM 2634 C CA . ALA A 1 354 ? -2.269 1.892 31.966 1.00 27.55 354 ALA A CA 1
ATOM 2635 C C . ALA A 1 354 ? -0.997 1.285 32.601 1.00 27.55 354 ALA A C 1
ATOM 2637 O O . ALA A 1 354 ? 0.132 1.622 32.253 1.00 27.55 354 ALA A O 1
ATOM 2638 N N . LYS A 1 355 ? -1.164 0.400 33.592 1.00 26.58 355 LYS A N 1
ATOM 2639 C CA . LYS A 1 355 ? -0.066 -0.326 34.263 1.00 26.58 355 LYS A CA 1
ATOM 2640 C C . LYS A 1 355 ? 0.349 -1.615 33.528 1.00 26.58 355 LYS A C 1
ATOM 2642 O O . LYS A 1 355 ? 0.831 -2.550 34.156 1.00 26.58 355 LYS A O 1
ATOM 2647 N N . ALA A 1 356 ? 0.214 -1.653 32.202 1.00 29.48 356 ALA A N 1
ATOM 2648 C CA . ALA A 1 356 ? 0.496 -2.831 31.372 1.00 29.48 356 ALA A CA 1
ATOM 2649 C C . ALA A 1 356 ? 1.677 -2.635 30.397 1.00 29.48 356 ALA A C 1
ATOM 2651 O O . ALA A 1 356 ? 1.661 -3.162 29.293 1.00 29.48 356 ALA A O 1
ATOM 2652 N N . CYS A 1 357 ? 2.716 -1.888 30.798 1.00 27.88 357 CYS A N 1
ATOM 2653 C CA . CYS A 1 357 ? 3.957 -1.766 30.012 1.00 27.88 357 CYS A CA 1
ATOM 2654 C C . CYS A 1 357 ? 5.242 -1.758 30.871 1.00 27.88 357 CYS A C 1
ATOM 2656 O O . CYS A 1 357 ? 6.275 -1.237 30.461 1.00 27.88 357 CYS A O 1
ATOM 2658 N N . TRP A 1 358 ? 5.198 -2.298 32.094 1.00 31.30 358 TRP A N 1
ATOM 2659 C CA . TRP A 1 358 ? 6.287 -2.141 33.067 1.00 31.30 358 TRP A CA 1
ATOM 2660 C C . TRP A 1 358 ? 6.704 -3.459 33.722 1.00 31.30 358 TRP A C 1
ATOM 2662 O O . TRP A 1 358 ? 6.324 -3.713 34.858 1.00 31.30 358 TRP A O 1
ATOM 2672 N N . ARG A 1 359 ? 7.539 -4.252 33.028 1.00 25.47 359 ARG A N 1
ATOM 2673 C CA . ARG A 1 359 ? 8.548 -5.171 33.619 1.00 25.47 359 ARG A CA 1
ATOM 2674 C C . ARG A 1 359 ? 9.775 -5.441 32.719 1.00 25.47 359 ARG A C 1
ATOM 2676 O O . ARG A 1 359 ? 10.523 -6.373 32.977 1.00 25.47 359 ARG A O 1
ATOM 2683 N N . ALA A 1 360 ? 10.058 -4.603 31.716 1.00 28.22 360 ALA A N 1
ATOM 2684 C CA . ALA A 1 360 ? 11.248 -4.762 30.863 1.00 28.22 360 ALA A CA 1
ATOM 2685 C C . ALA A 1 360 ? 12.498 -3.984 31.334 1.00 28.22 360 ALA A C 1
ATOM 2687 O O . ALA A 1 360 ? 13.587 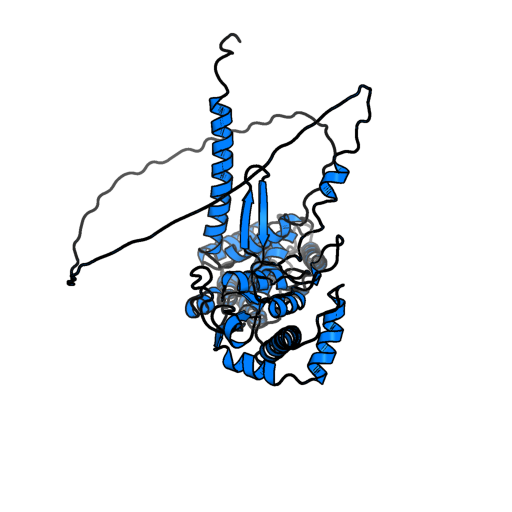-4.178 30.805 1.00 28.22 360 ALA A O 1
ATOM 2688 N N . TRP A 1 361 ? 12.376 -3.122 32.348 1.00 32.78 361 TRP A N 1
ATOM 2689 C CA . TRP A 1 361 ? 13.448 -2.188 32.727 1.00 32.78 361 TRP A CA 1
ATOM 2690 C C . TRP A 1 361 ? 14.391 -2.694 33.839 1.00 32.78 361 TRP A C 1
ATOM 2692 O O . TRP A 1 361 ? 15.453 -2.121 34.060 1.00 32.78 361 TRP A O 1
ATOM 2702 N N . ALA A 1 362 ? 14.072 -3.805 34.514 1.00 25.78 362 ALA A N 1
ATOM 2703 C CA . ALA A 1 362 ? 14.924 -4.336 35.588 1.00 25.78 362 ALA A CA 1
ATOM 2704 C C . ALA A 1 362 ? 16.105 -5.202 35.093 1.00 25.78 362 ALA A C 1
ATOM 2706 O O . ALA A 1 362 ? 17.061 -5.400 35.836 1.00 25.78 362 ALA A O 1
ATOM 2707 N N . ALA A 1 363 ? 16.085 -5.688 33.845 1.00 28.05 363 ALA A N 1
ATOM 2708 C CA . ALA A 1 363 ? 17.095 -6.631 33.345 1.00 28.05 363 ALA A CA 1
ATOM 2709 C C . ALA A 1 363 ? 18.271 -5.972 32.596 1.00 28.05 363 ALA A C 1
ATOM 2711 O O . ALA A 1 363 ? 19.352 -6.551 32.532 1.00 28.05 363 ALA A O 1
ATOM 2712 N N . ILE A 1 364 ? 18.116 -4.744 32.084 1.00 30.20 364 ILE A N 1
ATOM 2713 C CA . ILE A 1 364 ? 19.204 -4.048 31.367 1.00 30.20 364 ILE A CA 1
ATOM 2714 C C . ILE A 1 364 ? 20.185 -3.372 32.342 1.00 30.20 364 ILE A C 1
ATOM 2716 O O . ILE A 1 364 ? 21.375 -3.307 32.054 1.00 30.20 364 ILE A O 1
ATOM 2720 N N . LYS A 1 365 ? 19.741 -2.978 33.546 1.00 26.83 365 LYS A N 1
ATOM 2721 C CA . LYS A 1 365 ? 20.643 -2.506 34.620 1.00 26.83 365 LYS A CA 1
ATOM 2722 C C . LYS A 1 365 ? 21.378 -3.629 35.361 1.00 26.83 365 LYS A C 1
ATOM 2724 O O . LYS A 1 365 ? 22.393 -3.364 35.996 1.00 26.83 365 LYS A O 1
ATOM 2729 N N . ALA A 1 366 ? 20.881 -4.866 35.298 1.00 30.86 366 ALA A N 1
ATOM 2730 C CA . ALA A 1 366 ? 21.501 -6.006 35.976 1.00 30.86 366 ALA A CA 1
ATOM 2731 C C . ALA A 1 366 ? 22.673 -6.613 35.179 1.00 30.86 366 ALA A C 1
ATOM 2733 O O . ALA A 1 366 ? 23.578 -7.179 35.781 1.00 30.86 366 ALA A O 1
ATOM 2734 N N . ASN A 1 367 ? 22.708 -6.426 33.854 1.00 31.09 367 ASN A N 1
ATOM 2735 C CA . ASN A 1 367 ? 23.790 -6.918 32.987 1.00 31.09 367 ASN A CA 1
ATOM 2736 C C . ASN A 1 367 ? 24.923 -5.904 32.744 1.00 31.09 367 ASN A C 1
ATOM 2738 O O . ASN A 1 367 ? 25.861 -6.203 32.011 1.00 31.09 367 ASN A O 1
ATOM 2742 N N . SER A 1 368 ? 24.863 -4.716 33.353 1.00 30.59 368 SER A N 1
ATOM 2743 C CA . SER A 1 368 ? 25.932 -3.709 33.283 1.00 30.59 368 SER A CA 1
ATOM 2744 C C . SER A 1 368 ? 26.771 -3.597 34.564 1.00 30.59 368 SER A C 1
ATOM 2746 O O . SER A 1 368 ? 27.692 -2.791 34.592 1.00 30.59 368 SER A O 1
ATOM 2748 N N . ASN A 1 369 ? 26.489 -4.396 35.603 1.00 30.81 369 ASN A N 1
ATOM 2749 C CA . ASN A 1 369 ? 27.167 -4.330 36.909 1.00 30.81 369 ASN A CA 1
ATOM 2750 C C . ASN A 1 369 ? 27.748 -5.683 37.378 1.00 30.81 369 ASN A C 1
ATOM 2752 O O . ASN A 1 369 ? 27.758 -5.984 38.569 1.00 30.81 369 ASN A O 1
ATOM 2756 N N . SER A 1 370 ? 28.274 -6.497 36.462 1.00 28.64 370 SER A N 1
ATOM 2757 C CA . SER A 1 370 ? 29.063 -7.690 36.807 1.00 28.64 370 SER A CA 1
ATOM 2758 C C . SER A 1 370 ? 30.467 -7.613 36.208 1.00 28.64 370 SER A C 1
ATOM 2760 O O . SER A 1 370 ? 30.829 -8.411 35.354 1.00 28.64 370 SER A O 1
ATOM 2762 N N . CYS A 1 371 ? 31.249 -6.628 36.646 1.00 25.80 371 CYS A N 1
ATOM 2763 C CA . CYS A 1 371 ? 32.707 -6.614 36.517 1.00 25.80 371 CYS A CA 1
ATOM 2764 C C . CYS A 1 371 ? 33.281 -5.651 37.561 1.00 25.80 371 CYS A C 1
ATOM 2766 O O . CYS A 1 371 ? 33.382 -4.458 37.302 1.00 25.80 371 CYS A O 1
ATOM 2768 N N . SER A 1 372 ? 33.593 -6.185 38.744 1.00 26.86 372 SER A N 1
ATOM 2769 C CA . SER A 1 372 ? 34.697 -5.827 39.661 1.00 26.86 372 SER A CA 1
ATOM 2770 C C . SER A 1 372 ? 34.274 -6.043 41.116 1.00 26.86 372 SER A C 1
ATOM 2772 O O . SER A 1 372 ? 33.638 -5.213 41.757 1.00 26.86 372 SER A O 1
ATOM 2774 N N . ALA A 1 373 ? 34.640 -7.214 41.635 1.00 25.58 373 ALA A N 1
ATOM 2775 C CA . ALA A 1 373 ? 34.785 -7.430 43.061 1.00 25.58 373 ALA A CA 1
ATOM 2776 C C . ALA A 1 373 ? 36.198 -6.985 43.465 1.00 25.58 373 ALA A C 1
ATOM 2778 O O . ALA A 1 373 ? 37.174 -7.509 42.935 1.00 25.58 373 ALA A O 1
ATOM 2779 N N . ALA A 1 374 ? 36.288 -6.047 44.405 1.00 26.11 374 ALA A N 1
ATOM 2780 C CA . ALA A 1 374 ? 37.393 -5.922 45.352 1.00 26.11 374 ALA A CA 1
ATOM 2781 C C . ALA A 1 374 ? 36.897 -5.118 46.569 1.00 26.11 374 ALA A C 1
ATOM 2783 O O . ALA A 1 374 ? 36.636 -3.922 46.475 1.00 26.11 374 ALA A O 1
ATOM 2784 N N . ALA A 1 375 ? 36.716 -5.801 47.700 1.00 24.83 375 ALA A N 1
ATOM 2785 C CA . ALA A 1 375 ? 36.597 -5.199 49.034 1.00 24.83 375 ALA A CA 1
ATOM 2786 C C . ALA A 1 375 ? 38.027 -5.032 49.623 1.00 24.83 375 ALA A C 1
ATOM 2788 O O . ALA A 1 375 ? 38.927 -5.693 49.094 1.00 24.83 375 ALA A O 1
ATOM 2789 N N . PRO A 1 376 ? 38.288 -4.225 50.686 1.00 33.03 376 PRO A N 1
ATOM 2790 C CA . PRO A 1 376 ? 37.741 -4.528 52.021 1.00 33.03 376 PRO A CA 1
ATOM 2791 C C . PRO A 1 376 ? 37.450 -3.351 53.000 1.00 33.03 376 PRO A C 1
ATOM 2793 O O . PRO A 1 376 ? 37.998 -2.261 52.906 1.00 33.03 376 PRO A O 1
ATOM 2796 N N . CYS A 1 377 ? 36.619 -3.689 54.001 1.00 21.02 377 CYS A N 1
ATOM 2797 C CA . CYS A 1 377 ? 36.614 -3.308 55.433 1.00 21.02 377 CYS A CA 1
ATOM 2798 C C . CYS A 1 377 ? 36.526 -1.839 55.920 1.00 21.02 377 CYS A C 1
ATOM 2800 O O . CYS A 1 377 ? 37.504 -1.103 55.888 1.00 21.02 377 CYS A O 1
ATOM 2802 N N . SER A 1 378 ? 35.433 -1.490 56.627 1.00 23.91 378 SER A N 1
ATOM 2803 C CA . SER A 1 378 ? 35.354 -1.366 58.115 1.00 23.91 378 SER A CA 1
ATOM 2804 C C . SER A 1 378 ? 34.067 -0.639 58.599 1.00 23.91 378 SER A C 1
ATOM 2806 O O . SER A 1 378 ? 33.503 0.209 57.918 1.00 23.91 378 SER A O 1
ATOM 2808 N N . SER A 1 379 ? 33.552 -1.060 59.759 1.00 23.11 379 SER A N 1
ATOM 2809 C CA . SER A 1 379 ? 32.293 -0.708 60.474 1.00 23.11 379 SER A CA 1
ATOM 2810 C C . SER A 1 379 ? 32.447 0.464 61.490 1.00 23.11 379 SER A C 1
ATOM 2812 O O . SER A 1 379 ? 33.588 0.884 61.650 1.00 23.11 379 SER A O 1
ATOM 2814 N N . PRO A 1 380 ? 31.476 0.853 62.378 1.00 38.69 380 PRO A N 1
ATOM 2815 C CA . PRO A 1 380 ? 29.984 0.910 62.353 1.00 38.69 380 PRO A CA 1
ATOM 2816 C C . PRO A 1 380 ? 29.301 2.200 62.964 1.00 38.69 380 PRO A C 1
ATOM 2818 O O . PRO A 1 380 ? 29.822 2.776 63.907 1.00 38.69 380 PRO A O 1
ATOM 2821 N N . ARG A 1 381 ? 28.023 2.473 62.574 1.00 22.00 381 ARG A N 1
ATOM 2822 C CA . ARG A 1 381 ? 26.852 3.078 63.333 1.00 22.00 381 ARG A CA 1
ATOM 2823 C C . ARG A 1 381 ? 26.930 4.520 63.941 1.00 22.00 381 ARG A C 1
ATOM 2825 O O . ARG A 1 381 ? 28.031 5.016 64.104 1.00 22.00 381 ARG A O 1
ATOM 2832 N N . PRO A 1 382 ? 25.811 5.170 64.408 1.00 35.88 382 PRO A N 1
ATOM 2833 C CA . PRO A 1 382 ? 24.343 4.964 64.237 1.00 35.88 382 PRO A CA 1
ATOM 2834 C C . PRO A 1 382 ? 23.482 6.246 63.906 1.00 35.88 382 PRO A C 1
ATOM 2836 O O . PRO A 1 382 ? 23.977 7.361 63.850 1.00 35.88 382 PRO A O 1
ATOM 2839 N N . LYS A 1 383 ? 22.158 6.027 63.713 1.00 24.17 383 LYS A N 1
ATOM 2840 C CA . LYS A 1 383 ? 20.949 6.926 63.649 1.00 24.17 383 LYS A CA 1
ATOM 2841 C C . LYS A 1 383 ? 20.822 7.942 64.839 1.00 24.17 383 LYS A C 1
ATOM 2843 O O . LYS A 1 383 ? 21.582 7.710 65.776 1.00 24.17 383 LYS A O 1
ATOM 2848 N N . PRO A 1 384 ? 19.851 8.920 64.955 1.00 36.34 384 PRO A N 1
ATOM 2849 C CA . PRO A 1 384 ? 18.432 8.870 64.492 1.00 36.34 384 PRO A CA 1
ATOM 2850 C C . PRO A 1 384 ? 17.595 10.180 64.233 1.00 36.34 384 PRO A C 1
ATOM 2852 O O . PRO A 1 384 ? 18.025 11.292 64.489 1.00 36.34 384 PRO A O 1
ATOM 2855 N N . CYS A 1 385 ? 16.340 9.952 63.782 1.00 22.89 385 CYS A N 1
ATOM 2856 C CA . CYS A 1 385 ? 15.031 10.594 64.103 1.00 22.89 385 CYS A CA 1
ATOM 2857 C C . CYS A 1 385 ? 14.734 12.110 63.975 1.00 22.89 385 CYS A C 1
ATOM 2859 O O . CYS A 1 385 ? 15.358 12.918 64.643 1.00 22.89 385 CYS A O 1
ATOM 2861 N N . ALA A 1 386 ? 13.598 12.431 63.315 1.00 25.62 386 ALA A N 1
ATOM 2862 C CA . ALA A 1 386 ? 12.395 13.163 63.817 1.00 25.62 386 ALA A CA 1
ATOM 2863 C C . ALA A 1 386 ? 11.561 13.698 62.615 1.00 25.62 386 ALA A C 1
ATOM 2865 O O . ALA A 1 386 ? 12.143 14.218 61.674 1.00 25.62 386 ALA A O 1
ATOM 2866 N N . ARG A 1 387 ? 10.260 13.364 62.457 1.00 24.14 387 ARG A N 1
ATOM 2867 C CA . ARG A 1 387 ? 9.040 14.091 62.932 1.00 24.14 387 ARG A CA 1
ATOM 2868 C C . ARG A 1 387 ? 8.973 15.555 62.446 1.00 24.14 387 ARG A C 1
ATOM 2870 O O . ARG A 1 387 ? 9.978 16.233 62.494 1.00 24.14 387 ARG A O 1
ATOM 2877 N N . ALA A 1 388 ? 7.849 16.169 62.078 1.00 24.73 388 ALA A N 1
ATOM 2878 C CA . ALA A 1 388 ? 6.430 15.829 61.933 1.00 24.73 388 ALA A CA 1
ATOM 2879 C C . ALA A 1 388 ? 5.715 17.095 61.393 1.00 24.73 388 ALA A C 1
ATOM 2881 O O . ALA A 1 388 ? 6.250 18.174 61.607 1.00 24.73 388 ALA A O 1
ATOM 2882 N N . CYS A 1 389 ? 4.495 16.933 60.844 1.00 22.41 389 CYS A N 1
ATOM 2883 C CA . CYS A 1 389 ? 3.351 17.874 60.919 1.00 22.41 389 CYS A CA 1
ATOM 2884 C C . CYS A 1 389 ? 3.528 19.312 60.360 1.00 22.41 389 CYS A C 1
ATOM 2886 O O . CYS A 1 389 ? 4.590 19.897 60.405 1.00 22.41 389 CYS A O 1
ATOM 2888 N N . SER A 1 390 ? 2.531 20.030 59.852 1.00 24.03 390 SER A N 1
ATOM 2889 C CA . SER A 1 390 ? 1.096 19.850 59.618 1.00 24.03 390 SER A CA 1
ATOM 2890 C C . SER A 1 390 ? 0.588 21.178 59.033 1.00 24.03 390 SER A C 1
ATOM 2892 O O . SER A 1 390 ? 1.163 22.210 59.359 1.00 24.03 390 SER A O 1
ATOM 2894 N N . SER A 1 391 ? -0.558 21.133 58.331 1.00 25.27 391 SER A N 1
ATOM 2895 C CA . SER A 1 391 ? -1.632 22.160 58.314 1.00 25.27 391 SER A CA 1
ATOM 2896 C C . SER A 1 391 ? -1.303 23.587 57.831 1.00 25.27 391 SER A C 1
ATOM 2898 O O . SER A 1 391 ? -0.240 24.115 58.086 1.00 25.27 391 SER A O 1
ATOM 2900 N N . ALA A 1 392 ? -2.195 24.380 57.250 1.00 26.34 392 ALA A N 1
ATOM 2901 C CA . ALA A 1 392 ? -3.550 24.281 56.715 1.00 26.34 392 ALA A CA 1
ATOM 2902 C C . ALA A 1 392 ? -3.912 25.717 56.267 1.00 26.34 392 ALA A C 1
ATOM 2904 O O . ALA A 1 392 ? -3.276 26.663 56.724 1.00 26.34 392 ALA A O 1
ATOM 2905 N N . ALA A 1 393 ? -5.017 25.849 55.519 1.00 27.38 393 ALA A N 1
ATOM 2906 C CA . ALA A 1 393 ? -5.884 27.040 55.475 1.00 27.38 393 ALA A CA 1
ATOM 2907 C C . ALA A 1 393 ? -5.317 28.291 54.750 1.00 27.38 393 ALA A C 1
ATOM 2909 O O . ALA A 1 393 ? -4.145 28.603 54.829 1.00 27.38 393 ALA A O 1
ATOM 2910 N N . SER A 1 394 ? -6.082 29.114 54.029 1.00 26.25 394 SER A N 1
ATOM 2911 C CA . SER A 1 394 ? -7.514 29.155 53.713 1.00 26.25 394 SER A CA 1
ATOM 2912 C C . SER A 1 394 ? -7.803 30.375 52.818 1.00 26.25 394 SER A C 1
ATOM 2914 O O . SER A 1 394 ? -7.057 31.343 52.888 1.00 26.25 394 SER A O 1
ATOM 2916 N N . ARG A 1 395 ? -8.972 30.343 52.148 1.00 28.20 395 ARG A N 1
ATOM 2917 C CA . ARG A 1 395 ? -9.914 31.470 51.900 1.00 28.20 395 ARG A CA 1
ATOM 2918 C C . ARG A 1 395 ? -9.451 32.600 50.955 1.00 28.20 395 ARG A C 1
ATOM 2920 O O . ARG A 1 395 ? -8.475 33.275 51.214 1.00 28.20 395 ARG A O 1
ATOM 2927 N N . SER A 1 396 ? -10.046 32.784 49.771 1.00 27.31 396 SER A N 1
ATOM 2928 C CA . SER A 1 396 ? -11.422 33.197 49.393 1.00 27.31 396 SER A CA 1
ATOM 2929 C C . SER A 1 396 ? -11.544 34.705 49.141 1.00 27.31 396 SER A C 1
ATOM 2931 O O . SER A 1 396 ? -11.308 35.479 50.061 1.00 27.31 396 SER A O 1
ATOM 2933 N N . GLY A 1 397 ? -12.098 35.091 47.982 1.00 25.33 397 GLY A N 1
ATOM 2934 C CA . GLY A 1 397 ? -13.036 36.221 47.923 1.00 25.33 397 GLY A CA 1
ATOM 2935 C C . GLY A 1 397 ? -12.904 37.236 46.778 1.00 25.33 397 GLY A C 1
ATOM 2936 O O . GLY A 1 397 ? -12.075 38.127 46.852 1.00 25.33 397 GLY A O 1
ATOM 2937 N N . ARG A 1 398 ? -13.896 37.173 45.872 1.00 26.50 398 ARG A N 1
ATOM 2938 C CA . ARG A 1 398 ? -14.659 38.280 45.237 1.00 26.50 398 ARG A CA 1
ATOM 2939 C C . ARG A 1 398 ? -14.117 39.041 44.000 1.00 26.50 398 ARG A C 1
ATOM 2941 O O . ARG A 1 398 ? -13.172 39.809 44.051 1.00 26.50 398 ARG A O 1
ATOM 2948 N N . THR A 1 399 ? -14.893 38.860 42.924 1.00 27.11 399 THR A N 1
ATOM 2949 C CA . THR A 1 399 ? -15.323 39.742 41.799 1.00 27.11 399 THR A CA 1
ATOM 2950 C C . THR A 1 399 ? -15.891 41.114 42.257 1.00 27.11 399 THR A C 1
ATOM 2952 O O . THR A 1 399 ? -16.153 41.200 43.460 1.00 27.11 399 THR A O 1
ATOM 2955 N N . PRO A 1 400 ? -16.214 42.137 41.396 1.00 41.44 400 PRO A N 1
ATOM 2956 C CA . PRO A 1 400 ? -16.845 42.007 40.053 1.00 41.44 400 PRO A CA 1
ATOM 2957 C C . PRO A 1 400 ? -16.670 43.116 38.965 1.00 41.44 400 PRO A C 1
ATOM 2959 O O . PRO A 1 400 ? -16.155 44.196 39.220 1.00 41.44 400 PRO A O 1
ATOM 2962 N N . SER A 1 401 ? -17.291 42.844 37.792 1.00 27.06 401 SER A N 1
ATOM 2963 C CA . SER A 1 401 ? -17.826 43.759 36.735 1.00 27.06 401 SER A CA 1
ATOM 2964 C C . SER A 1 401 ? -16.803 44.575 35.920 1.00 27.06 401 SER A C 1
ATOM 2966 O O . SER A 1 401 ? -15.774 44.948 36.450 1.00 27.06 401 SER A O 1
ATOM 2968 N N . SER A 1 402 ? -16.930 44.897 34.627 1.00 28.47 402 SER A N 1
ATOM 2969 C CA . SER A 1 402 ? -18.004 45.182 33.642 1.00 28.47 402 SER A CA 1
ATOM 2970 C C . SER A 1 402 ? -17.357 45.010 32.228 1.00 28.47 402 SER A C 1
ATOM 2972 O O . SER A 1 402 ? -16.137 44.931 32.157 1.00 28.47 402 SER A O 1
ATOM 2974 N N . GLY A 1 403 ? -17.984 44.791 31.064 1.00 24.00 403 GLY A N 1
ATOM 2975 C CA . GLY A 1 403 ? -19.099 45.465 30.388 1.00 24.00 403 GLY A CA 1
ATOM 2976 C C . GLY A 1 403 ? -18.595 46.153 29.089 1.00 24.00 403 GLY A C 1
ATOM 2977 O O . GLY A 1 403 ? -17.646 46.920 29.161 1.00 24.00 403 GLY A O 1
ATOM 2978 N N . CYS A 1 404 ? -19.267 45.901 27.949 1.00 24.47 404 CYS A N 1
ATOM 2979 C CA . CYS A 1 404 ? -19.234 46.613 26.641 1.00 24.47 404 CYS A CA 1
ATOM 2980 C C . CYS A 1 404 ? -18.329 46.126 25.471 1.00 24.47 404 CYS A C 1
ATOM 2982 O O . CYS A 1 404 ? -17.145 46.427 25.369 1.00 24.47 404 CYS A O 1
ATOM 2984 N N . THR A 1 405 ? -18.983 45.477 24.495 1.00 26.48 405 THR A N 1
ATOM 2985 C CA . THR A 1 405 ? -18.813 45.573 23.015 1.00 26.48 405 THR A CA 1
ATOM 2986 C C . THR A 1 405 ? -19.142 47.004 22.500 1.00 26.48 405 THR A C 1
ATOM 2988 O O . THR A 1 405 ? -19.763 47.720 23.288 1.00 26.48 405 THR A O 1
ATOM 2991 N N . PRO A 1 406 ? -18.871 47.454 21.232 1.00 38.81 406 PRO A N 1
ATOM 2992 C CA . PRO A 1 406 ? -19.136 46.716 19.977 1.00 38.81 406 PRO A CA 1
ATOM 2993 C C . PRO A 1 406 ? -18.281 47.021 18.701 1.00 38.81 406 PRO A C 1
ATOM 2995 O O . PRO A 1 406 ? -17.482 47.946 18.623 1.00 38.81 406 PRO A O 1
ATOM 2998 N N . THR A 1 407 ? -18.632 46.271 17.642 1.00 27.25 407 THR A N 1
ATOM 2999 C CA . THR A 1 407 ? -18.773 46.646 16.205 1.00 27.25 407 THR A CA 1
ATOM 3000 C C . THR A 1 407 ? -17.647 46.507 15.159 1.00 27.25 407 THR A C 1
ATOM 3002 O O . THR A 1 407 ? -16.521 46.963 15.294 1.00 27.25 407 THR A O 1
ATOM 3005 N N . ARG A 1 408 ? -18.093 45.884 14.051 1.00 28.47 408 ARG A N 1
ATOM 3006 C CA . ARG A 1 408 ? -17.545 45.661 12.697 1.00 28.47 408 ARG A CA 1
ATOM 3007 C C . ARG A 1 408 ? -17.439 46.935 11.845 1.00 28.47 408 ARG A C 1
ATOM 3009 O O . ARG A 1 408 ? -18.344 47.753 11.936 1.00 28.47 408 ARG A O 1
ATOM 3016 N N . THR A 1 409 ? -16.533 46.901 10.855 1.00 26.59 409 THR A N 1
ATOM 3017 C CA . THR A 1 409 ? -16.684 47.153 9.383 1.00 26.59 409 THR A CA 1
ATOM 3018 C C . THR A 1 409 ? -15.273 47.139 8.744 1.00 26.59 409 THR A C 1
ATOM 3020 O O . THR A 1 409 ? -14.294 47.167 9.474 1.00 26.59 409 THR A O 1
ATOM 3023 N N . ARG A 1 410 ? -15.019 47.221 7.429 1.00 28.52 410 ARG A N 1
ATOM 3024 C CA . ARG A 1 410 ? -15.344 46.470 6.190 1.00 28.52 410 ARG A CA 1
ATOM 3025 C C . ARG A 1 410 ? -14.493 47.157 5.083 1.00 28.52 410 ARG A C 1
ATOM 3027 O O . ARG A 1 410 ? -14.369 48.373 5.140 1.00 28.52 410 ARG A O 1
ATOM 3034 N N . SER A 1 411 ? -14.043 46.426 4.044 1.00 26.86 411 SER A N 1
ATOM 3035 C CA . SER A 1 411 ? -13.479 46.924 2.746 1.00 26.86 411 SER A CA 1
ATOM 3036 C C . SER A 1 411 ? -12.070 47.571 2.811 1.00 26.86 411 SER A C 1
ATOM 3038 O O . SER A 1 411 ? -11.702 48.051 3.868 1.00 26.86 411 SER A O 1
ATOM 3040 N N . SER A 1 412 ? -11.168 47.591 1.814 1.00 27.92 412 SER A N 1
ATOM 3041 C CA . SER A 1 412 ? -11.186 47.420 0.344 1.00 27.92 412 SER A CA 1
ATOM 3042 C C . SER A 1 412 ? -9.738 47.225 -0.205 1.00 27.92 412 SER A C 1
ATOM 3044 O O . SER A 1 412 ? -8.775 47.650 0.422 1.00 27.92 412 SER A O 1
ATOM 3046 N N . ARG A 1 413 ? -9.589 46.604 -1.391 1.00 31.36 413 ARG A N 1
ATOM 3047 C CA . ARG A 1 413 ? -8.410 46.615 -2.322 1.00 31.36 413 ARG A CA 1
ATOM 3048 C C . ARG A 1 413 ? -8.410 47.919 -3.185 1.00 31.36 413 ARG A C 1
ATOM 3050 O O . ARG A 1 413 ? -9.383 48.650 -2.998 1.00 31.36 413 ARG A O 1
ATOM 3057 N N . PRO A 1 414 ? -7.547 48.188 -4.218 1.00 48.62 414 PRO A N 1
ATOM 3058 C CA . PRO A 1 414 ? -6.264 47.609 -4.732 1.00 48.62 414 PRO A CA 1
ATOM 3059 C C . PRO A 1 414 ? -5.190 48.670 -5.197 1.00 48.62 414 PRO A C 1
ATOM 3061 O O . PRO A 1 414 ? -5.418 49.866 -5.080 1.00 48.62 414 PRO A O 1
ATOM 3064 N N . GLY A 1 415 ? -4.066 48.233 -5.813 1.00 26.81 415 GLY A N 1
ATOM 3065 C CA . GLY A 1 415 ? -3.197 49.018 -6.743 1.00 26.81 415 GLY A CA 1
ATOM 3066 C C . GLY A 1 415 ? -1.709 48.584 -6.722 1.00 26.81 415 GLY A C 1
ATOM 3067 O O . GLY A 1 415 ? -1.129 48.573 -5.646 1.00 26.81 415 GLY A O 1
ATOM 3068 N N . THR A 1 416 ? -1.136 47.947 -7.769 1.00 28.28 416 THR A N 1
ATOM 3069 C CA . THR A 1 416 ? -0.251 48.508 -8.850 1.00 28.28 416 THR A CA 1
ATOM 3070 C C . THR A 1 416 ? 0.950 49.316 -8.309 1.00 28.28 416 THR A C 1
ATOM 3072 O O . THR A 1 416 ? 0.734 50.186 -7.484 1.00 28.28 416 THR A O 1
ATOM 3075 N N . THR A 1 417 ? 2.238 49.148 -8.664 1.00 27.94 417 THR A N 1
ATOM 3076 C CA . THR A 1 417 ? 2.933 48.903 -9.953 1.00 27.94 417 THR A CA 1
ATOM 3077 C C . THR A 1 417 ? 4.469 48.858 -9.713 1.00 27.94 417 THR A C 1
ATOM 3079 O O . THR A 1 417 ? 4.923 49.327 -8.674 1.00 27.94 417 THR A O 1
ATOM 3082 N N . ASN A 1 418 ? 5.232 48.428 -10.735 1.00 29.33 418 ASN A N 1
ATOM 3083 C CA . ASN A 1 418 ? 6.643 48.756 -11.070 1.00 29.33 418 ASN A CA 1
ATOM 3084 C C . ASN A 1 418 ? 7.801 47.781 -10.726 1.00 29.33 418 ASN A C 1
ATOM 3086 O O . ASN A 1 418 ? 8.212 47.601 -9.586 1.00 29.33 418 ASN A O 1
ATOM 3090 N N . THR A 1 419 ? 8.371 47.244 -11.815 1.00 28.64 419 THR A N 1
ATOM 3091 C CA . THR A 1 419 ? 9.756 46.780 -12.094 1.00 28.64 419 THR A CA 1
ATOM 3092 C C . THR A 1 419 ? 10.800 47.912 -11.867 1.00 28.64 419 THR A C 1
ATOM 3094 O O . THR A 1 419 ? 10.350 49.057 -11.793 1.00 28.64 419 THR A O 1
ATOM 3097 N N . PRO A 1 420 ? 12.153 47.701 -11.813 1.00 38.50 420 PRO A N 1
ATOM 3098 C CA . PRO A 1 420 ? 12.948 46.994 -12.844 1.00 38.50 420 PRO A CA 1
ATOM 3099 C C . PRO A 1 420 ? 14.238 46.219 -12.421 1.00 38.50 420 PRO A C 1
ATOM 3101 O O . PRO A 1 420 ? 14.867 46.488 -11.411 1.00 38.50 420 PRO A O 1
ATOM 3104 N N . ALA A 1 421 ? 14.608 45.273 -13.299 1.00 25.91 421 ALA A N 1
ATOM 3105 C CA . ALA A 1 421 ? 15.918 44.964 -13.916 1.00 25.91 421 ALA A CA 1
ATOM 3106 C C . ALA A 1 421 ? 17.271 44.842 -13.154 1.00 25.91 421 ALA A C 1
ATOM 3108 O O . ALA A 1 421 ? 17.623 45.612 -12.268 1.00 25.91 421 ALA A O 1
ATOM 3109 N N . SER A 1 422 ? 18.110 43.981 -13.767 1.00 25.38 422 SER A N 1
ATOM 3110 C CA . SER A 1 422 ? 19.569 43.746 -13.634 1.00 25.38 422 SER A CA 1
ATOM 3111 C C . SER A 1 422 ? 19.982 42.730 -12.546 1.00 25.38 422 SER A C 1
ATOM 3113 O O . SER A 1 422 ? 19.364 42.669 -11.498 1.00 25.38 422 SER A O 1
ATOM 3115 N N . ALA A 1 423 ? 20.963 41.837 -12.709 1.00 26.78 423 ALA A N 1
ATOM 3116 C CA . ALA A 1 423 ? 22.009 41.683 -13.713 1.00 26.78 423 ALA A CA 1
ATOM 3117 C C . ALA A 1 423 ? 22.464 40.208 -13.812 1.00 26.78 423 ALA A C 1
ATOM 3119 O O . ALA A 1 423 ? 22.408 39.438 -12.856 1.00 26.78 423 ALA A O 1
ATOM 3120 N N . THR A 1 424 ? 22.956 39.847 -14.992 1.00 25.27 424 THR A N 1
ATOM 3121 C CA . THR A 1 424 ? 23.754 38.659 -15.319 1.00 25.27 424 THR A CA 1
ATOM 3122 C C . THR A 1 424 ? 25.101 38.615 -14.591 1.00 25.27 424 THR A C 1
ATOM 3124 O O . 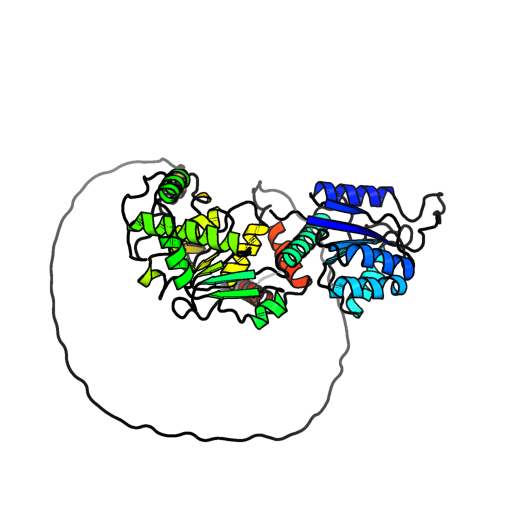THR A 1 424 ? 25.831 39.601 -14.626 1.00 25.27 424 THR A O 1
ATOM 3127 N N . ALA A 1 425 ? 25.506 37.433 -14.111 1.00 25.17 425 ALA A N 1
ATOM 3128 C CA . ALA A 1 425 ? 26.914 37.031 -14.028 1.00 25.17 425 ALA A CA 1
ATOM 3129 C C . ALA A 1 425 ? 27.067 35.498 -14.158 1.00 25.17 425 ALA A C 1
ATOM 3131 O O . ALA A 1 425 ? 26.584 34.726 -13.333 1.00 25.17 425 ALA A O 1
ATOM 3132 N N . ARG A 1 426 ? 27.749 35.083 -15.233 1.00 21.91 426 ARG A N 1
ATOM 3133 C CA . ARG A 1 426 ? 28.531 33.833 -15.361 1.00 21.91 426 ARG A CA 1
ATOM 3134 C C . ARG A 1 426 ? 29.750 33.976 -14.411 1.00 21.91 426 ARG A C 1
ATOM 3136 O O . ARG A 1 426 ? 30.109 35.105 -14.109 1.00 21.91 426 ARG A O 1
ATOM 3143 N N . THR A 1 427 ? 30.476 32.988 -13.886 1.00 22.41 427 THR A N 1
ATOM 3144 C CA . THR A 1 427 ? 30.902 31.656 -14.348 1.00 22.41 427 THR A CA 1
ATOM 3145 C C . THR A 1 427 ? 31.746 31.012 -13.220 1.00 22.41 427 THR A C 1
ATOM 3147 O O . THR A 1 427 ? 32.125 31.698 -12.276 1.00 22.41 427 THR A O 1
ATOM 3150 N N . CYS A 1 428 ? 32.154 29.756 -13.438 1.00 21.00 428 CYS A N 1
ATOM 3151 C CA . CYS A 1 428 ? 33.353 29.075 -12.914 1.00 21.00 428 CYS A CA 1
ATOM 3152 C C . CYS A 1 428 ? 33.227 28.147 -11.693 1.00 21.00 428 CYS A C 1
ATOM 3154 O O . CYS A 1 428 ? 33.325 28.519 -10.530 1.00 21.00 428 CYS A O 1
ATOM 3156 N N . THR A 1 429 ? 33.137 26.873 -12.067 1.00 22.56 429 THR A N 1
ATOM 3157 C CA . THR A 1 429 ? 33.723 25.674 -11.465 1.00 22.56 429 THR A CA 1
ATOM 3158 C C . THR A 1 429 ? 35.175 25.826 -11.001 1.00 22.56 429 THR A C 1
ATOM 3160 O O . THR A 1 429 ? 36.012 26.290 -11.773 1.00 22.56 429 THR A O 1
ATOM 3163 N N . THR A 1 430 ? 35.497 25.239 -9.846 1.00 22.70 430 THR A N 1
ATOM 3164 C CA . THR A 1 430 ? 36.809 24.629 -9.572 1.00 22.70 430 THR A CA 1
ATOM 3165 C C . THR A 1 430 ? 36.655 23.374 -8.711 1.00 22.70 430 THR A C 1
ATOM 3167 O O . THR A 1 430 ? 35.954 23.341 -7.704 1.00 22.70 430 THR A O 1
ATOM 3170 N N . SER A 1 431 ? 37.315 22.319 -9.176 1.00 20.92 431 SER A N 1
ATOM 3171 C CA . SER A 1 431 ? 37.495 20.996 -8.586 1.00 20.92 431 SER A CA 1
ATOM 3172 C C . SER A 1 431 ? 38.585 20.994 -7.517 1.00 20.92 431 SER A C 1
ATOM 3174 O O . SER A 1 431 ? 39.641 21.572 -7.760 1.00 20.92 431 SER A O 1
ATOM 3176 N N . TRP A 1 432 ? 38.403 20.248 -6.424 1.00 21.77 432 TRP A N 1
ATOM 3177 C CA . TRP A 1 432 ? 39.502 19.809 -5.556 1.00 21.77 432 TRP A CA 1
ATOM 3178 C C . TRP A 1 432 ? 39.368 18.317 -5.234 1.00 21.77 432 TRP A C 1
ATOM 3180 O O . TRP A 1 432 ? 38.414 17.869 -4.605 1.00 21.77 432 TRP A O 1
ATOM 3190 N N . SER A 1 433 ? 40.349 17.556 -5.713 1.00 21.84 433 SER A N 1
ATOM 3191 C CA . SER A 1 433 ? 40.627 16.152 -5.419 1.00 21.84 433 SER A CA 1
ATOM 3192 C C . SER A 1 433 ? 41.625 16.066 -4.270 1.00 21.84 433 SER A C 1
ATOM 3194 O O . SER A 1 433 ? 42.692 16.659 -4.400 1.00 21.84 433 SER A O 1
ATOM 3196 N N . HIS A 1 434 ? 41.360 15.291 -3.216 1.00 25.09 434 HIS A N 1
ATOM 3197 C CA . HIS A 1 434 ? 42.397 14.836 -2.280 1.00 25.09 434 HIS A CA 1
ATOM 3198 C C . HIS A 1 434 ? 42.218 13.348 -1.958 1.00 25.09 434 HIS A C 1
ATOM 3200 O O . HIS A 1 434 ? 41.217 12.919 -1.390 1.00 25.09 434 HIS A O 1
ATOM 3206 N N . SER A 1 435 ? 43.233 12.580 -2.344 1.00 22.23 435 SER A N 1
ATOM 3207 C CA . SER A 1 435 ? 43.544 11.231 -1.890 1.00 22.23 435 SER A CA 1
ATOM 3208 C C . SER A 1 435 ? 44.371 11.301 -0.604 1.00 22.23 435 SER A C 1
ATOM 3210 O O . SER A 1 435 ? 45.396 11.980 -0.592 1.00 22.23 435 SER A O 1
ATOM 3212 N N . ALA A 1 436 ? 44.004 10.550 0.434 1.00 24.50 436 ALA A N 1
ATOM 3213 C CA . ALA A 1 436 ? 44.937 10.173 1.495 1.00 24.50 436 ALA A CA 1
ATOM 3214 C C . ALA A 1 436 ? 44.496 8.870 2.180 1.00 24.50 436 ALA A C 1
ATOM 3216 O O . ALA A 1 436 ? 43.413 8.760 2.745 1.00 24.50 436 ALA A O 1
ATOM 3217 N N . SER A 1 437 ? 45.378 7.882 2.098 1.00 23.83 437 SER A N 1
ATOM 3218 C CA . SER A 1 437 ? 45.373 6.573 2.753 1.00 23.83 437 SER A CA 1
ATOM 3219 C C . SER A 1 437 ? 45.839 6.641 4.214 1.00 23.83 437 SER A C 1
ATOM 3221 O O . SER A 1 437 ? 46.818 7.351 4.447 1.00 23.83 437 SER A O 1
ATOM 3223 N N . ARG A 1 438 ? 45.261 5.831 5.132 1.00 24.48 438 ARG A N 1
ATOM 3224 C CA . ARG A 1 438 ? 45.911 5.104 6.273 1.00 24.48 438 ARG A CA 1
ATOM 3225 C C . ARG A 1 438 ? 44.871 4.442 7.233 1.00 24.48 438 ARG A C 1
ATOM 3227 O O . ARG A 1 438 ? 43.687 4.671 7.023 1.00 24.48 438 ARG A O 1
ATOM 3234 N N . PRO A 1 439 ? 45.241 3.542 8.182 1.00 27.64 439 PRO A N 1
ATOM 3235 C CA . PRO A 1 439 ? 45.133 2.085 8.050 1.00 27.64 439 PRO A CA 1
ATOM 3236 C C . PRO A 1 439 ? 44.182 1.418 9.079 1.00 27.64 439 PRO A C 1
ATOM 3238 O O . PRO A 1 439 ? 43.541 2.070 9.898 1.00 27.64 439 PRO A O 1
ATOM 3241 N N . ALA A 1 440 ? 44.104 0.087 8.998 1.00 24.92 440 ALA A N 1
ATOM 3242 C CA . ALA A 1 440 ? 43.248 -0.825 9.755 1.00 24.92 440 ALA A CA 1
ATOM 3243 C C . ALA A 1 440 ? 43.504 -0.885 11.276 1.00 24.92 440 ALA A C 1
ATOM 3245 O O . ALA A 1 440 ? 44.655 -0.931 11.694 1.00 24.92 440 ALA A O 1
ATOM 3246 N N . SER A 1 441 ? 42.418 -0.996 12.061 1.00 26.20 441 SER A N 1
ATOM 3247 C CA . SER A 1 441 ? 42.104 -2.100 13.004 1.00 26.20 441 SER A CA 1
ATOM 3248 C C . SER A 1 441 ? 41.186 -1.627 14.147 1.00 26.20 441 SER A C 1
ATOM 3250 O O . SER A 1 441 ? 41.624 -0.830 14.971 1.00 26.20 441 SER A O 1
ATOM 3252 N N . ALA A 1 442 ? 39.946 -2.133 14.231 1.00 23.36 442 ALA A N 1
ATOM 3253 C CA . ALA A 1 442 ? 39.146 -2.265 15.467 1.00 23.36 442 ALA A CA 1
ATOM 3254 C C . ALA A 1 442 ? 37.807 -2.994 15.181 1.00 23.36 442 ALA A C 1
ATOM 3256 O O . ALA A 1 442 ? 37.337 -2.962 14.044 1.00 23.36 442 ALA A O 1
ATOM 3257 N N . PRO A 1 443 ? 37.207 -3.683 16.173 1.00 26.22 443 PRO A N 1
ATOM 3258 C CA . PRO A 1 443 ? 36.445 -4.910 15.954 1.00 26.22 443 PRO A CA 1
ATOM 3259 C C . PRO A 1 443 ? 34.939 -4.726 15.699 1.00 26.22 443 PRO A C 1
ATOM 3261 O O . PRO A 1 443 ? 34.317 -3.722 16.044 1.00 26.22 443 PRO A O 1
ATOM 3264 N N . SER A 1 444 ? 34.385 -5.786 15.107 1.00 36.00 444 SER A N 1
ATOM 3265 C CA . SER A 1 444 ? 32.985 -6.107 14.808 1.00 36.00 444 SER A CA 1
ATOM 3266 C C . SER A 1 444 ? 31.918 -5.401 15.658 1.00 36.00 444 SER A C 1
ATOM 3268 O O . SER A 1 444 ? 31.754 -5.685 16.847 1.00 36.00 444 SER A O 1
ATOM 3270 N N . ARG A 1 445 ? 31.089 -4.580 15.001 1.00 24.72 445 ARG A N 1
ATOM 3271 C CA . ARG A 1 445 ? 29.769 -4.175 15.499 1.00 24.72 445 ARG A CA 1
ATOM 3272 C C . ARG A 1 445 ? 28.680 -4.703 14.574 1.00 24.72 445 ARG A C 1
ATOM 3274 O O . ARG A 1 445 ? 28.524 -4.230 13.455 1.00 24.72 445 ARG A O 1
ATOM 3281 N N . CYS A 1 446 ? 27.890 -5.636 15.096 1.00 29.33 446 CYS A N 1
ATOM 3282 C CA . CYS A 1 446 ? 26.553 -5.932 14.603 1.00 29.33 446 CYS A CA 1
ATOM 3283 C C . CYS A 1 446 ? 25.711 -4.648 14.610 1.00 29.33 446 CYS A C 1
ATOM 3285 O O . CYS A 1 446 ? 25.536 -4.058 15.679 1.00 29.33 446 CYS A O 1
ATOM 3287 N N . ARG A 1 447 ? 25.190 -4.228 13.450 1.00 27.47 447 ARG A N 1
ATOM 3288 C CA . ARG A 1 447 ? 23.984 -3.389 13.303 1.00 27.47 447 ARG A CA 1
ATOM 3289 C C . ARG A 1 447 ? 23.625 -3.195 11.825 1.00 27.47 447 ARG A C 1
ATOM 3291 O O . ARG A 1 447 ? 24.471 -2.776 11.049 1.00 27.47 447 ARG A O 1
ATOM 3298 N N . GLY A 1 448 ? 22.331 -3.333 11.526 1.00 28.38 448 GLY A N 1
ATOM 3299 C CA . GLY A 1 448 ? 21.655 -2.433 10.589 1.00 28.38 448 GLY A CA 1
ATOM 3300 C C . GLY A 1 448 ? 21.228 -2.999 9.237 1.00 28.38 448 GLY A C 1
ATOM 3301 O O . GLY A 1 448 ? 21.623 -2.436 8.228 1.00 28.38 448 GLY A O 1
ATOM 3302 N N . GLU A 1 449 ? 20.360 -4.013 9.193 1.00 27.06 449 GLU A N 1
ATOM 3303 C CA . GLU A 1 449 ? 19.696 -4.401 7.928 1.00 27.06 449 GLU A CA 1
ATOM 3304 C C . GLU A 1 449 ? 18.216 -3.985 7.822 1.00 27.06 449 GLU A C 1
ATOM 3306 O O . GLU A 1 449 ? 17.669 -3.982 6.727 1.00 27.06 449 GLU A O 1
ATOM 3311 N N . VAL A 1 450 ? 17.563 -3.523 8.896 1.00 28.70 450 VAL A N 1
ATOM 3312 C CA . VAL A 1 450 ? 16.102 -3.263 8.854 1.00 28.70 450 VAL A CA 1
ATOM 3313 C C . VAL A 1 450 ? 15.734 -1.805 8.515 1.00 28.70 450 VAL A C 1
ATOM 3315 O O . VAL A 1 450 ? 14.706 -1.556 7.898 1.00 28.70 450 VAL A O 1
ATOM 3318 N N . LEU A 1 4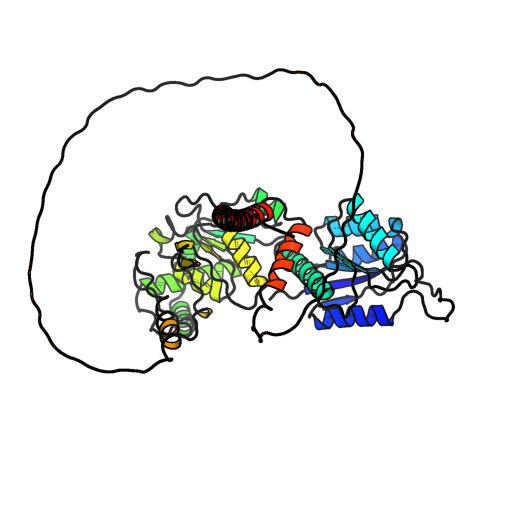51 ? 16.591 -0.820 8.814 1.00 30.72 451 LEU A N 1
ATOM 3319 C CA . LEU A 1 451 ? 16.269 0.607 8.600 1.00 30.72 451 LEU A CA 1
ATOM 3320 C C . LEU A 1 451 ? 16.519 1.111 7.167 1.00 30.72 451 LEU A C 1
ATOM 3322 O O . LEU A 1 451 ? 15.938 2.113 6.756 1.00 30.72 451 LEU A O 1
ATOM 3326 N N . GLY A 1 452 ? 17.382 0.438 6.400 1.00 29.73 452 GLY A N 1
ATOM 3327 C CA . GLY A 1 452 ? 17.722 0.867 5.041 1.00 29.73 452 GLY A CA 1
ATOM 3328 C C . GLY A 1 452 ? 16.578 0.645 4.053 1.00 29.73 452 GLY A C 1
ATOM 3329 O O . GLY A 1 452 ? 16.294 1.512 3.233 1.00 29.73 452 GLY A O 1
ATOM 3330 N N . PHE A 1 453 ? 15.890 -0.494 4.155 1.00 34.19 453 PHE A N 1
ATOM 3331 C CA . PHE A 1 453 ? 14.869 -0.902 3.194 1.00 34.19 453 PHE A CA 1
ATOM 3332 C C . PHE A 1 453 ? 13.595 -0.039 3.276 1.00 34.19 453 PHE A C 1
ATOM 3334 O O . PHE A 1 453 ? 13.084 0.413 2.250 1.00 34.19 453 PHE A O 1
ATOM 3341 N N . GLU A 1 454 ? 13.103 0.259 4.483 1.00 40.06 454 GLU A N 1
ATOM 3342 C CA . GLU A 1 454 ? 11.873 1.048 4.670 1.00 40.06 454 GLU A CA 1
ATOM 3343 C C . GLU A 1 454 ? 12.031 2.519 4.249 1.00 40.06 454 GLU A C 1
ATOM 3345 O O . GLU A 1 454 ? 11.090 3.124 3.728 1.00 40.06 454 GLU A O 1
ATOM 3350 N N . PHE A 1 455 ? 13.242 3.078 4.375 1.00 36.59 455 PHE A N 1
ATOM 3351 C CA . PHE A 1 455 ? 13.552 4.436 3.918 1.00 36.59 455 PHE A CA 1
ATOM 3352 C C . PHE A 1 455 ? 13.375 4.595 2.399 1.00 36.59 455 PHE A C 1
ATOM 3354 O O . PHE A 1 455 ? 12.797 5.582 1.937 1.00 36.59 455 PHE A O 1
ATOM 3361 N N . TRP A 1 456 ? 13.806 3.605 1.609 1.00 34.09 456 TRP A N 1
ATOM 3362 C CA . TRP A 1 456 ? 13.639 3.627 0.152 1.00 34.09 456 TRP A CA 1
ATOM 3363 C C . TRP A 1 456 ? 12.174 3.541 -0.275 1.00 34.09 456 TRP A C 1
ATOM 3365 O O . TRP A 1 456 ? 11.792 4.177 -1.258 1.00 34.09 456 TRP A O 1
ATOM 3375 N N . VAL A 1 457 ? 11.341 2.799 0.460 1.00 39.81 457 VAL A N 1
ATOM 3376 C CA . VAL A 1 457 ? 9.907 2.676 0.160 1.00 39.81 457 VAL A CA 1
ATOM 3377 C C . VAL A 1 457 ? 9.188 4.004 0.393 1.00 39.81 457 VAL A C 1
ATOM 3379 O O . VAL A 1 457 ? 8.465 4.471 -0.487 1.00 39.81 457 VAL A O 1
ATOM 3382 N N . LEU A 1 458 ? 9.452 4.663 1.527 1.00 40.38 458 LEU A N 1
ATOM 3383 C CA . LEU A 1 458 ? 8.895 5.985 1.827 1.00 40.38 458 LEU A CA 1
ATOM 3384 C C . LEU A 1 458 ? 9.387 7.055 0.841 1.00 40.38 458 LEU A C 1
ATOM 3386 O O . LEU A 1 458 ? 8.591 7.874 0.389 1.00 40.38 458 LEU A O 1
ATOM 3390 N N . SER A 1 459 ? 10.664 7.020 0.444 1.00 39.03 459 SER A N 1
ATOM 3391 C CA . SER A 1 459 ? 11.194 7.919 -0.592 1.00 39.03 459 SER A CA 1
ATOM 3392 C C . SER A 1 459 ? 10.560 7.666 -1.965 1.00 39.03 459 SER A C 1
ATOM 3394 O O . SER A 1 459 ? 10.249 8.614 -2.679 1.00 39.03 459 SER A O 1
ATOM 3396 N N . SER A 1 460 ? 10.312 6.405 -2.328 1.00 43.25 460 SER A N 1
ATOM 3397 C CA . SER A 1 460 ? 9.692 6.051 -3.615 1.00 43.25 460 SER A CA 1
ATOM 3398 C C . SER A 1 460 ? 8.226 6.497 -3.691 1.00 43.25 460 SER A C 1
ATOM 3400 O O . SER A 1 460 ? 7.754 6.879 -4.759 1.00 43.25 460 SER A O 1
ATOM 3402 N N . LEU A 1 461 ? 7.501 6.509 -2.564 1.00 42.62 461 LEU A N 1
ATOM 3403 C CA . LEU A 1 461 ? 6.146 7.072 -2.497 1.00 42.62 461 LEU A CA 1
ATOM 3404 C C . LEU A 1 461 ? 6.135 8.588 -2.772 1.00 42.62 461 LEU A C 1
ATOM 3406 O O . LEU A 1 461 ? 5.195 9.082 -3.397 1.00 42.62 461 LEU A O 1
ATOM 3410 N N . LEU A 1 462 ? 7.186 9.315 -2.371 1.00 50.56 462 LEU A N 1
ATOM 3411 C CA . LEU A 1 462 ? 7.347 10.742 -2.681 1.00 50.56 462 LEU A CA 1
ATOM 3412 C C . LEU A 1 462 ? 7.632 10.968 -4.179 1.00 50.56 462 LEU A C 1
ATOM 3414 O O . LEU A 1 462 ? 7.022 11.851 -4.782 1.00 50.56 462 LEU A O 1
ATOM 3418 N N . ASP A 1 463 ? 8.483 10.137 -4.794 1.00 40.91 463 ASP A N 1
ATOM 3419 C CA . ASP A 1 463 ? 8.829 10.220 -6.226 1.00 40.91 463 ASP A CA 1
ATOM 3420 C C . ASP A 1 463 ? 7.645 9.877 -7.162 1.00 40.91 463 ASP A C 1
ATOM 3422 O O . ASP A 1 463 ? 7.589 10.350 -8.298 1.00 40.91 463 ASP A O 1
ATOM 3426 N N . ILE A 1 464 ? 6.669 9.085 -6.692 1.00 42.94 464 ILE A N 1
ATOM 3427 C CA . ILE A 1 464 ? 5.498 8.619 -7.472 1.00 42.94 464 ILE A CA 1
ATOM 3428 C C . ILE A 1 464 ? 4.261 9.545 -7.317 1.00 42.94 464 ILE A C 1
ATOM 3430 O O . ILE A 1 464 ? 3.196 9.278 -7.885 1.00 42.94 464 ILE A O 1
ATOM 3434 N N . GLY A 1 465 ? 4.394 10.686 -6.626 1.00 39.25 465 GLY A N 1
ATOM 3435 C CA . GLY A 1 465 ? 3.412 11.783 -6.682 1.00 39.25 465 GLY A CA 1
ATOM 3436 C C . GLY A 1 465 ? 2.785 12.228 -5.357 1.00 39.25 465 GLY A C 1
ATOM 3437 O O . GLY A 1 465 ? 1.893 13.073 -5.381 1.00 39.25 465 GLY A O 1
ATOM 3438 N N . TYR A 1 466 ? 3.243 11.738 -4.203 1.00 42.66 466 TYR A N 1
ATOM 3439 C CA . TYR A 1 466 ? 2.804 12.259 -2.902 1.00 42.66 466 TYR A CA 1
ATOM 3440 C C . TYR A 1 466 ? 3.724 13.394 -2.436 1.00 42.66 466 TYR A C 1
ATOM 3442 O O . TYR A 1 466 ? 4.657 13.170 -1.673 1.00 42.66 466 TYR A O 1
ATOM 3450 N N . SER A 1 467 ? 3.488 14.628 -2.894 1.00 37.56 467 SER A N 1
ATOM 3451 C CA . SER A 1 467 ? 4.329 15.782 -2.532 1.00 37.56 467 SER A CA 1
ATOM 3452 C C . SER A 1 467 ? 3.628 16.797 -1.620 1.00 37.56 467 SER A C 1
ATOM 3454 O O . SER A 1 467 ? 2.437 17.069 -1.752 1.00 37.56 467 SER A O 1
ATOM 3456 N N . ILE A 1 468 ? 4.452 17.393 -0.745 1.00 37.19 468 ILE A N 1
ATOM 3457 C CA . ILE A 1 468 ? 4.289 18.549 0.162 1.00 37.19 468 ILE A CA 1
ATOM 3458 C C . ILE A 1 468 ? 4.120 18.214 1.657 1.00 37.19 468 ILE A C 1
ATOM 3460 O O . ILE A 1 468 ? 4.855 18.785 2.461 1.00 37.19 468 ILE A O 1
ATOM 3464 N N . ALA A 1 469 ? 3.229 17.308 2.073 1.00 35.97 469 ALA A N 1
ATOM 3465 C CA . ALA A 1 469 ? 2.991 17.087 3.514 1.00 35.97 469 ALA A CA 1
ATOM 3466 C C . ALA A 1 469 ? 4.062 16.200 4.187 1.00 35.97 469 ALA A C 1
ATOM 3468 O O . ALA A 1 469 ? 4.652 16.585 5.195 1.00 35.97 469 ALA A O 1
ATOM 3469 N N . LEU A 1 470 ? 4.366 15.039 3.596 1.00 34.34 470 LEU A N 1
ATOM 3470 C CA . LEU A 1 470 ? 5.345 14.078 4.130 1.00 34.34 470 LEU A CA 1
ATOM 3471 C C . LEU A 1 470 ? 6.797 14.557 3.986 1.00 34.34 470 LEU A C 1
ATOM 3473 O O . LEU A 1 470 ? 7.624 14.290 4.859 1.00 34.34 470 LEU A O 1
ATOM 3477 N N . SER A 1 471 ? 7.113 15.296 2.917 1.00 36.03 471 SER A N 1
ATOM 3478 C CA . SER A 1 471 ? 8.453 15.855 2.709 1.00 36.03 471 SER A CA 1
ATOM 3479 C C . SER A 1 471 ? 8.793 16.921 3.750 1.00 36.03 471 SER A C 1
ATOM 3481 O O . SER A 1 471 ? 9.894 16.880 4.292 1.00 36.03 471 SER A O 1
ATOM 3483 N N . ARG A 1 472 ? 7.843 17.801 4.102 1.00 34.50 472 ARG A N 1
ATOM 3484 C CA . ARG A 1 472 ? 8.045 18.855 5.109 1.00 34.50 472 ARG A CA 1
ATOM 3485 C C . ARG A 1 472 ? 8.279 18.294 6.506 1.00 34.50 472 ARG A C 1
ATOM 3487 O O . ARG A 1 472 ? 9.234 18.712 7.141 1.00 34.50 472 ARG A O 1
ATOM 3494 N N . VAL A 1 473 ? 7.508 17.298 6.947 1.00 36.09 473 VAL A N 1
ATOM 3495 C CA . VAL A 1 473 ? 7.705 16.674 8.272 1.00 36.09 473 VAL A CA 1
ATOM 3496 C C . VAL A 1 473 ? 9.074 15.983 8.367 1.00 36.09 473 VAL A C 1
ATOM 3498 O O . VAL A 1 473 ? 9.798 16.165 9.345 1.00 36.09 473 VAL A O 1
ATOM 3501 N N . ASN A 1 474 ? 9.496 15.257 7.324 1.00 36.56 474 ASN A N 1
ATOM 3502 C CA . ASN A 1 474 ? 10.817 14.614 7.291 1.00 36.56 474 ASN A CA 1
ATOM 3503 C C . ASN A 1 474 ? 11.981 15.604 7.131 1.00 36.56 474 ASN A C 1
ATOM 3505 O O . ASN A 1 474 ? 13.102 15.329 7.563 1.00 36.56 474 ASN A O 1
ATOM 3509 N N . GLU A 1 475 ? 11.762 16.733 6.465 1.00 38.75 475 GLU A N 1
ATOM 3510 C CA . GLU A 1 475 ? 12.741 17.812 6.343 1.00 38.75 475 GLU A CA 1
ATOM 3511 C C . GLU A 1 475 ? 12.860 18.596 7.655 1.00 38.75 475 GLU A C 1
ATOM 3513 O O . GLU A 1 475 ? 13.963 18.945 8.057 1.00 38.75 475 GLU A O 1
ATOM 3518 N N . GLU A 1 476 ? 11.766 18.771 8.394 1.00 38.59 476 GLU A N 1
ATOM 3519 C CA . GLU A 1 476 ? 11.744 19.424 9.701 1.00 38.59 476 GLU A CA 1
ATOM 3520 C C . GLU A 1 476 ? 12.414 18.563 10.780 1.00 38.59 476 GLU A C 1
ATOM 3522 O O . GLU A 1 476 ? 13.262 19.071 11.510 1.00 38.59 476 GLU A O 1
ATOM 3527 N N . ILE A 1 477 ? 12.170 17.245 10.797 1.00 38.44 477 ILE A N 1
ATOM 3528 C CA . ILE A 1 477 ? 12.897 16.288 11.654 1.00 38.44 477 ILE A CA 1
ATOM 3529 C C . ILE A 1 477 ? 14.394 16.262 11.299 1.00 38.44 477 ILE A C 1
ATOM 3531 O O . ILE A 1 477 ? 15.238 16.341 12.195 1.00 38.44 477 ILE A O 1
ATOM 3535 N N . ARG A 1 478 ? 14.749 16.239 10.002 1.00 39.38 478 ARG A N 1
ATOM 3536 C CA . ARG A 1 478 ? 16.154 16.350 9.558 1.00 39.38 478 ARG A CA 1
ATOM 3537 C C . ARG A 1 478 ? 16.782 17.690 9.941 1.00 39.38 478 ARG A C 1
ATOM 3539 O O . ARG A 1 478 ? 17.953 17.720 10.305 1.00 39.38 478 ARG A O 1
ATOM 3546 N N . ASN A 1 479 ? 16.028 18.785 9.900 1.00 41.72 479 ASN A N 1
ATOM 3547 C CA . ASN A 1 479 ? 16.499 20.117 10.276 1.00 41.72 479 ASN A CA 1
ATOM 3548 C C . ASN A 1 479 ? 16.593 20.304 11.795 1.00 41.72 479 ASN A C 1
ATOM 3550 O O . ASN A 1 479 ? 17.401 21.111 12.247 1.00 41.72 479 ASN A O 1
ATOM 3554 N N . ILE A 1 480 ? 15.798 19.588 12.595 1.00 40.91 480 ILE A N 1
ATOM 3555 C CA . ILE A 1 480 ? 15.948 19.521 14.057 1.00 40.91 480 ILE A CA 1
ATOM 3556 C C . ILE A 1 480 ? 17.250 18.787 14.400 1.00 40.91 480 ILE A C 1
ATOM 3558 O O . ILE A 1 480 ? 18.063 19.320 15.149 1.00 40.91 480 ILE A O 1
ATOM 3562 N N . TRP A 1 481 ? 17.510 17.641 13.764 1.00 36.72 481 TRP A N 1
ATOM 3563 C CA . TRP A 1 481 ? 18.749 16.880 13.961 1.00 36.72 481 TRP A CA 1
ATOM 3564 C C . TRP A 1 481 ? 20.000 17.625 13.474 1.00 36.72 481 TRP A C 1
ATOM 3566 O O . TRP A 1 481 ? 20.982 17.709 14.207 1.00 36.72 481 TRP A O 1
ATOM 3576 N N . LYS A 1 482 ? 19.950 18.251 12.288 1.00 38.72 482 LYS A N 1
ATOM 3577 C CA . LYS A 1 482 ? 21.059 19.076 11.779 1.00 38.72 482 LYS A CA 1
ATOM 3578 C C . LYS A 1 482 ? 21.344 20.279 12.675 1.00 38.72 482 LYS A C 1
ATOM 3580 O O . LYS A 1 482 ? 22.505 20.573 12.919 1.00 38.72 482 LYS A O 1
ATOM 3585 N N . ARG A 1 483 ? 20.315 20.970 13.188 1.00 43.44 483 ARG A N 1
ATOM 3586 C CA . ARG A 1 483 ? 20.507 22.127 14.084 1.00 43.44 483 ARG A CA 1
ATOM 3587 C C . ARG A 1 483 ? 21.148 21.739 15.419 1.00 43.44 483 ARG A C 1
ATOM 3589 O O . ARG A 1 483 ? 21.943 22.521 15.935 1.00 43.44 483 ARG A O 1
ATOM 3596 N N . GLU A 1 484 ? 20.859 20.551 15.951 1.00 45.00 484 GLU A N 1
ATOM 3597 C CA . GLU A 1 484 ? 21.503 20.063 17.179 1.00 45.00 484 GLU A CA 1
ATOM 3598 C C . GLU A 1 484 ? 22.955 19.579 16.941 1.00 45.00 484 GLU A C 1
ATOM 3600 O O . GLU A 1 484 ? 23.809 19.804 17.800 1.00 45.00 484 GLU A O 1
ATOM 3605 N N . GLU A 1 485 ? 23.294 19.044 15.758 1.00 40.88 485 GLU A N 1
ATOM 3606 C CA . GLU A 1 485 ? 24.692 18.761 15.368 1.00 40.88 485 GLU A CA 1
ATOM 3607 C C . GLU A 1 485 ? 25.531 20.038 15.215 1.00 40.88 485 GLU A C 1
ATOM 3609 O O . GLU A 1 485 ? 26.643 20.116 15.745 1.00 40.88 485 GLU A O 1
ATOM 3614 N N . THR A 1 486 ? 25.000 21.078 14.562 1.00 43.53 486 THR A N 1
ATOM 3615 C CA . THR A 1 486 ? 25.725 22.350 14.411 1.00 43.53 486 THR A CA 1
ATOM 3616 C C . THR A 1 486 ? 25.901 23.070 15.750 1.00 43.53 486 THR A C 1
ATOM 3618 O O . THR A 1 486 ? 26.936 23.696 15.974 1.00 43.53 486 THR A O 1
ATOM 3621 N N . ALA A 1 487 ? 24.943 22.943 16.677 1.00 42.59 487 ALA A N 1
ATOM 3622 C CA . ALA A 1 487 ? 25.069 23.476 18.035 1.00 42.59 487 ALA A CA 1
ATOM 3623 C C . ALA A 1 487 ? 26.146 22.736 18.854 1.00 42.59 487 ALA A C 1
ATOM 3625 O O . ALA A 1 487 ? 26.908 23.372 19.583 1.00 42.59 487 ALA A O 1
ATOM 3626 N N . GLY A 1 488 ? 26.271 21.414 18.681 1.00 37.66 488 GLY A N 1
ATOM 3627 C CA . GLY A 1 488 ? 27.346 20.616 19.280 1.00 37.66 488 GLY A CA 1
ATOM 3628 C C . GLY A 1 488 ? 28.734 20.959 18.726 1.00 37.66 488 GLY A C 1
ATOM 3629 O O . GLY A 1 488 ? 29.692 21.070 19.491 1.00 37.66 488 GLY A O 1
ATOM 3630 N N . ILE A 1 489 ? 28.839 21.208 17.417 1.00 36.34 489 ILE A N 1
ATOM 3631 C CA . ILE A 1 489 ? 30.089 21.620 16.756 1.00 36.34 489 ILE A CA 1
ATOM 3632 C C . ILE A 1 489 ? 30.471 23.057 17.144 1.00 36.34 489 ILE A C 1
ATOM 3634 O O . ILE A 1 489 ? 31.634 23.323 17.437 1.00 36.34 489 ILE A O 1
ATOM 3638 N N . SER A 1 490 ? 29.506 23.976 17.246 1.00 34.88 490 SER A N 1
ATOM 3639 C CA . SER A 1 490 ? 29.772 25.360 17.662 1.00 34.88 490 SER A CA 1
ATOM 3640 C C . SER A 1 490 ? 30.184 25.469 19.140 1.00 34.88 490 SER A C 1
ATOM 3642 O O . SER A 1 490 ? 30.951 26.366 19.489 1.00 34.88 490 SER A O 1
ATOM 3644 N N . PHE A 1 491 ? 29.734 24.543 19.998 1.00 32.62 491 PHE A N 1
ATOM 3645 C CA . PHE A 1 491 ? 30.176 24.432 21.395 1.00 32.62 491 PHE A CA 1
ATOM 3646 C C . PHE A 1 491 ? 31.577 23.805 21.533 1.00 32.62 491 PHE A C 1
ATOM 3648 O O . PHE A 1 491 ? 32.302 24.108 22.480 1.00 32.62 491 PHE A O 1
ATOM 3655 N N . LEU A 1 492 ? 31.984 22.957 20.581 1.00 32.12 492 LEU A N 1
ATOM 3656 C CA . LEU A 1 492 ? 33.339 22.396 20.512 1.00 32.12 492 LEU A CA 1
ATOM 3657 C C . LEU A 1 492 ? 34.359 23.393 19.940 1.00 32.12 492 LEU A C 1
ATOM 3659 O O . LEU A 1 492 ? 35.486 23.449 20.425 1.00 32.12 492 LEU A O 1
ATOM 3663 N N . ILE A 1 493 ? 33.960 24.221 18.969 1.00 35.56 493 ILE A N 1
ATOM 3664 C CA . ILE A 1 493 ? 34.829 25.245 18.367 1.00 35.56 493 ILE A CA 1
ATOM 3665 C C . ILE A 1 493 ? 35.051 26.431 19.322 1.00 35.56 493 ILE A C 1
ATOM 3667 O O . ILE A 1 493 ? 36.155 26.966 19.372 1.00 35.56 493 ILE A O 1
ATOM 3671 N N . SER A 1 494 ? 34.074 26.802 20.159 1.00 34.88 494 SER A N 1
ATOM 3672 C CA . SER A 1 494 ? 34.258 27.886 21.143 1.00 34.88 494 SER A CA 1
ATOM 3673 C C . SER A 1 494 ? 35.130 27.508 22.350 1.00 34.88 494 SER A C 1
ATOM 3675 O O . SER A 1 494 ? 35.567 28.393 23.083 1.00 34.88 494 SER A O 1
ATOM 3677 N N . LYS A 1 495 ? 35.421 26.212 22.551 1.00 32.94 495 LYS A N 1
ATOM 3678 C CA . LYS A 1 495 ? 36.326 25.714 23.603 1.00 32.94 495 LYS A CA 1
ATOM 3679 C C . LYS A 1 495 ? 37.745 25.395 23.123 1.00 32.94 495 LYS A C 1
ATOM 3681 O O . LYS A 1 495 ? 38.575 25.003 23.941 1.00 32.94 495 LYS A O 1
ATOM 3686 N N . LEU A 1 496 ? 38.047 25.578 21.838 1.00 32.56 496 LEU A N 1
ATOM 3687 C CA . LEU A 1 496 ? 39.359 25.284 21.257 1.00 32.56 496 LEU A CA 1
ATOM 3688 C C . LEU A 1 496 ? 39.975 26.525 20.593 1.00 32.56 496 LEU A C 1
ATOM 3690 O O . LEU A 1 496 ? 39.910 26.657 19.379 1.00 32.56 496 LEU A O 1
ATOM 3694 N N . SER A 1 497 ? 40.574 27.417 21.398 1.00 29.17 497 SER A N 1
ATOM 3695 C CA . SER A 1 497 ? 41.760 28.274 21.113 1.00 29.17 497 SER A CA 1
ATOM 3696 C C . SER A 1 497 ? 41.904 29.310 22.256 1.00 29.17 497 SER A C 1
ATOM 3698 O O . SER A 1 497 ? 40.857 29.771 22.711 1.00 29.17 497 SER A O 1
ATOM 3700 N N . PRO A 1 498 ? 43.104 29.709 22.758 1.00 33.94 498 PRO A N 1
ATOM 3701 C CA . PRO A 1 498 ? 44.388 29.795 22.054 1.00 33.94 498 PRO A CA 1
ATOM 3702 C C . PRO A 1 498 ? 45.599 29.279 22.855 1.00 33.94 498 PRO A C 1
ATOM 3704 O O . PRO A 1 498 ? 46.075 29.919 23.789 1.00 33.94 498 PRO A O 1
ATOM 3707 N N . ALA A 1 499 ? 46.172 28.151 22.437 1.00 30.00 499 ALA A N 1
ATOM 3708 C CA . ALA A 1 499 ? 47.491 27.717 22.899 1.00 30.00 499 ALA A CA 1
ATOM 3709 C C . ALA A 1 499 ? 48.139 26.779 21.871 1.00 30.00 499 ALA A C 1
ATOM 3711 O O . ALA A 1 499 ? 48.228 25.582 22.098 1.00 30.00 499 ALA A O 1
ATOM 3712 N N . CYS A 1 500 ? 48.514 27.320 20.709 1.00 28.59 500 CYS A N 1
ATOM 3713 C CA . CYS A 1 500 ? 49.628 26.834 19.879 1.00 28.59 500 CYS A CA 1
ATOM 3714 C C . CYS A 1 500 ? 49.791 27.747 18.656 1.00 28.59 500 CYS A C 1
ATOM 3716 O O . CYS A 1 500 ? 49.635 27.351 17.508 1.00 28.59 500 CYS A O 1
ATOM 3718 N N . VAL A 1 501 ? 50.114 29.014 18.917 1.00 36.31 501 VAL A N 1
ATOM 3719 C CA . VAL A 1 501 ? 50.899 29.813 17.975 1.00 36.31 501 VAL A CA 1
ATOM 3720 C C . VAL A 1 501 ? 52.352 29.591 18.376 1.00 36.31 501 VAL A C 1
ATOM 3722 O O . VAL A 1 501 ? 52.791 30.181 19.362 1.00 36.31 501 VAL A O 1
ATOM 3725 N N . LYS A 1 502 ? 53.069 28.702 17.673 1.00 28.75 502 LYS A N 1
ATOM 3726 C CA . LYS A 1 502 ? 54.525 28.787 17.443 1.00 28.75 502 LYS A CA 1
ATOM 3727 C C . LYS A 1 502 ? 55.058 27.600 16.623 1.00 28.75 502 LYS A C 1
ATOM 3729 O O . LYS A 1 502 ? 55.033 26.471 17.092 1.00 28.75 502 LYS A O 1
ATOM 3734 N N . LYS A 1 503 ? 55.700 27.980 15.509 1.00 28.33 503 LYS A N 1
ATOM 3735 C CA . LYS A 1 503 ? 56.768 27.310 14.742 1.00 28.33 503 LYS A CA 1
ATOM 3736 C C . LYS A 1 503 ? 56.389 26.168 13.791 1.00 28.33 503 LYS A C 1
ATOM 3738 O O . LYS A 1 503 ? 55.923 25.124 14.230 1.00 28.33 503 LYS A O 1
ATOM 3743 N N . GLY A 1 504 ? 56.791 26.357 12.529 1.00 31.28 504 GLY A N 1
ATOM 3744 C CA . GLY A 1 504 ? 57.010 25.318 11.523 1.00 31.28 504 GLY A CA 1
ATOM 3745 C C . GLY A 1 504 ? 56.356 25.651 10.207 1.00 31.28 504 GLY A C 1
ATOM 3746 O O . GLY A 1 504 ? 55.403 24.917 9.885 1.00 31.28 504 GLY A O 1
#